Protein AF-A0A950BGI3-F1 (afdb_monomer_lite)

Structure (mmCIF, N/CA/C/O backbone):
data_AF-A0A950BGI3-F1
#
_entry.id   AF-A0A950BGI3-F1
#
loop_
_atom_site.group_PDB
_atom_site.id
_atom_site.type_symbol
_atom_site.label_atom_id
_atom_site.label_alt_id
_atom_site.label_comp_id
_atom_site.label_asym_id
_atom_site.label_entity_id
_atom_site.label_seq_id
_atom_site.pdbx_PDB_ins_code
_atom_site.Cartn_x
_atom_site.Cartn_y
_atom_site.Cartn_z
_atom_site.occupancy
_atom_site.B_iso_or_equiv
_atom_site.auth_seq_id
_atom_site.auth_comp_id
_atom_site.auth_asym_id
_atom_site.auth_atom_id
_atom_site.pdbx_PDB_model_num
ATOM 1 N N . MET A 1 1 ? -29.113 22.409 -0.342 1.00 86.50 1 MET A N 1
ATOM 2 C CA . MET A 1 1 ? -28.952 21.013 0.126 1.00 86.50 1 MET A CA 1
ATOM 3 C C . MET A 1 1 ? -28.405 20.178 -1.023 1.00 86.50 1 MET A C 1
ATOM 5 O O . MET A 1 1 ? -29.010 20.200 -2.093 1.00 86.50 1 MET A O 1
ATOM 9 N N . THR A 1 2 ? -27.253 19.521 -0.854 1.00 96.31 2 THR A N 1
ATOM 10 C CA . THR A 1 2 ? -26.629 18.740 -1.941 1.00 96.31 2 THR A CA 1
ATOM 11 C C . THR A 1 2 ? -27.446 17.484 -2.279 1.00 96.31 2 THR A C 1
ATOM 13 O O . THR A 1 2 ? -28.412 17.165 -1.574 1.00 96.31 2 THR A O 1
ATOM 16 N N . ASN A 1 3 ? -27.140 16.811 -3.393 1.00 97.06 3 ASN A N 1
ATOM 17 C CA . ASN A 1 3 ? -27.832 15.577 -3.782 1.00 97.06 3 ASN A CA 1
ATOM 18 C C . ASN A 1 3 ? -27.557 14.482 -2.741 1.00 97.06 3 ASN A C 1
ATOM 20 O O . ASN A 1 3 ? -28.495 13.868 -2.230 1.00 97.06 3 ASN A O 1
ATOM 24 N N . ALA A 1 4 ? -26.294 14.343 -2.329 1.00 97.50 4 ALA A N 1
ATOM 25 C CA . ALA A 1 4 ? -25.884 13.407 -1.287 1.00 97.50 4 ALA A CA 1
ATOM 26 C C . ALA A 1 4 ? -26.652 13.612 0.031 1.00 97.50 4 ALA A C 1
ATOM 28 O O . ALA A 1 4 ? -27.209 12.660 0.579 1.00 97.50 4 ALA A O 1
ATOM 29 N N . ASN A 1 5 ? -26.797 14.862 0.491 1.00 97.94 5 ASN A N 1
ATOM 30 C CA . ASN A 1 5 ? -27.547 15.164 1.715 1.00 97.94 5 ASN A CA 1
ATOM 31 C C . ASN A 1 5 ? -29.042 14.812 1.597 1.00 97.94 5 ASN A C 1
ATOM 33 O O . ASN A 1 5 ? -29.624 14.318 2.560 1.00 97.94 5 ASN A O 1
ATOM 37 N N . ARG A 1 6 ? -29.664 15.035 0.428 1.00 98.19 6 ARG A N 1
ATOM 38 C CA . ARG A 1 6 ? -31.065 14.642 0.182 1.00 98.19 6 ARG A CA 1
ATOM 39 C C . ARG A 1 6 ? -31.240 13.125 0.234 1.00 98.19 6 ARG A C 1
ATOM 41 O O . ARG A 1 6 ? -32.168 12.646 0.879 1.00 98.19 6 ARG A O 1
ATOM 48 N N . LYS A 1 7 ? -30.328 12.371 -0.387 1.00 98.12 7 LYS A N 1
ATOM 49 C CA . LYS A 1 7 ? -30.337 10.901 -0.333 1.00 98.12 7 LYS A CA 1
ATOM 50 C C . LYS A 1 7 ? -30.107 10.376 1.085 1.00 98.12 7 LYS A C 1
ATOM 52 O O . LYS A 1 7 ? -30.835 9.485 1.509 1.00 98.12 7 LYS A O 1
ATOM 57 N N . ARG A 1 8 ? -29.166 10.960 1.842 1.00 98.06 8 ARG A N 1
ATOM 58 C CA . ARG A 1 8 ? -28.940 10.616 3.259 1.00 98.06 8 ARG A CA 1
ATOM 59 C C . ARG A 1 8 ? -30.202 10.851 4.089 1.00 98.06 8 ARG A C 1
ATOM 61 O O . ARG A 1 8 ? -30.578 9.977 4.861 1.00 98.06 8 ARG A O 1
ATOM 68 N N . GLN A 1 9 ? -30.871 11.992 3.915 1.00 98.00 9 GLN A N 1
ATOM 69 C CA . GLN A 1 9 ? -32.118 12.278 4.629 1.00 98.00 9 GLN A CA 1
ATOM 70 C C . GLN A 1 9 ? -33.204 11.244 4.300 1.00 98.00 9 GLN A C 1
ATOM 72 O O . GLN A 1 9 ? -33.813 10.693 5.213 1.00 98.00 9 GLN A O 1
ATOM 77 N N . LEU A 1 10 ? -33.397 10.926 3.017 1.00 98.12 10 LEU A N 1
ATOM 78 C CA . LEU A 1 10 ? -34.356 9.904 2.595 1.00 98.12 10 LEU A CA 1
ATOM 79 C C . LEU A 1 10 ? -34.023 8.522 3.185 1.00 98.12 10 LEU A C 1
ATOM 81 O O . LEU A 1 10 ? -34.927 7.798 3.602 1.00 98.12 10 LEU A O 1
ATOM 85 N N . ALA A 1 11 ? -32.736 8.167 3.263 1.00 98.00 11 ALA A N 1
ATOM 86 C CA . ALA A 1 11 ? -32.278 6.931 3.894 1.00 98.00 11 ALA A CA 1
ATOM 87 C C . ALA A 1 11 ? -32.641 6.886 5.386 1.00 98.00 11 ALA A C 1
ATOM 89 O O . ALA A 1 11 ? -33.220 5.902 5.836 1.00 98.00 11 ALA A O 1
ATOM 90 N N . VAL A 1 12 ? -32.388 7.971 6.129 1.00 97.81 12 VAL A N 1
ATOM 91 C CA . VAL A 1 12 ? -32.737 8.096 7.557 1.00 97.81 12 VAL A CA 1
ATOM 92 C C . VAL A 1 12 ? -34.252 8.010 7.773 1.00 97.81 12 VAL A C 1
ATOM 94 O O . VAL A 1 12 ? -34.709 7.288 8.658 1.00 97.81 12 VAL A O 1
ATOM 97 N N . GLU A 1 13 ? -35.048 8.702 6.953 1.00 98.06 13 GLU A N 1
ATOM 98 C CA . GLU A 1 13 ? -36.514 8.650 7.033 1.00 98.06 13 GLU A CA 1
ATOM 99 C C . GLU A 1 13 ? -37.054 7.242 6.754 1.00 98.06 13 GLU A C 1
ATOM 101 O O . GLU A 1 13 ? -37.975 6.783 7.433 1.00 98.06 13 GLU A O 1
ATOM 106 N N . THR A 1 14 ? -36.462 6.537 5.789 1.00 97.56 14 THR A N 1
ATOM 107 C CA . THR A 1 14 ? -36.818 5.148 5.466 1.00 97.56 14 THR A CA 1
ATOM 108 C C . THR A 1 14 ? -36.389 4.203 6.586 1.00 97.56 14 THR A C 1
ATOM 110 O O . THR A 1 14 ? -37.173 3.354 6.995 1.00 97.56 14 THR A O 1
ATOM 113 N N . ALA A 1 15 ? -35.198 4.393 7.162 1.00 96.50 15 ALA A N 1
ATOM 114 C CA . ALA A 1 15 ? -34.713 3.602 8.292 1.00 96.50 15 ALA A CA 1
ATOM 115 C C . ALA A 1 15 ? -35.637 3.720 9.512 1.00 96.50 15 ALA A C 1
ATOM 117 O O . ALA A 1 15 ? -35.898 2.726 10.188 1.00 96.50 15 ALA A O 1
ATOM 118 N N . ALA A 1 16 ? -36.167 4.919 9.769 1.00 96.25 16 ALA A N 1
ATOM 119 C CA . ALA A 1 16 ? -37.107 5.164 10.858 1.00 96.25 16 ALA A CA 1
ATOM 120 C C . ALA A 1 16 ? -38.485 4.515 10.624 1.00 96.25 16 ALA A C 1
ATOM 122 O O . ALA A 1 16 ? -39.120 4.082 11.583 1.00 96.25 16 ALA A O 1
ATOM 123 N N . LYS A 1 17 ? -38.955 4.454 9.370 1.00 97.69 17 LYS A N 1
ATOM 124 C CA . LYS A 1 17 ? -40.280 3.911 9.012 1.00 97.69 17 LYS A CA 1
ATOM 125 C C . LYS A 1 17 ? -40.279 2.396 8.814 1.00 97.69 17 LYS A C 1
ATOM 127 O O . LYS A 1 17 ? -41.194 1.718 9.269 1.00 97.69 17 LYS A O 1
ATOM 132 N N . GLU A 1 18 ? -39.271 1.883 8.120 1.00 96.94 18 GLU A N 1
ATOM 133 C CA . GLU A 1 18 ? -39.226 0.515 7.585 1.00 96.94 18 GLU A CA 1
ATOM 134 C C . GLU A 1 18 ? -38.080 -0.321 8.184 1.00 96.94 18 GLU A C 1
ATOM 136 O O . GLU A 1 18 ? -37.980 -1.524 7.938 1.00 96.94 18 GLU A O 1
ATOM 141 N N . GLY A 1 19 ? -37.227 0.293 9.007 1.00 95.31 19 GLY A N 1
ATOM 142 C CA . GLY A 1 19 ? -36.074 -0.345 9.636 1.00 95.31 19 GLY A CA 1
ATOM 143 C C . GLY A 1 19 ? -34.786 -0.222 8.819 1.00 95.31 19 GLY A C 1
ATOM 144 O O . GLY A 1 19 ? -34.783 0.046 7.615 1.00 95.31 19 GLY A O 1
ATOM 145 N N . LEU A 1 20 ? -33.649 -0.448 9.486 1.00 96.06 20 LEU A N 1
ATOM 146 C CA . LEU A 1 20 ? -32.330 -0.174 8.906 1.00 96.06 20 LEU A CA 1
ATOM 147 C C . LEU A 1 20 ? -32.040 -1.007 7.649 1.00 96.06 20 LEU A C 1
ATOM 149 O O . LEU A 1 20 ? -31.476 -0.487 6.692 1.00 96.06 20 LEU A O 1
ATOM 153 N N . ARG A 1 21 ? -32.486 -2.271 7.602 1.00 95.94 21 ARG A N 1
ATOM 154 C CA . ARG A 1 21 ? -32.284 -3.151 6.434 1.00 95.94 21 ARG A CA 1
ATOM 155 C C . ARG A 1 21 ? -32.926 -2.599 5.163 1.00 95.94 21 ARG A C 1
ATOM 157 O O . ARG A 1 21 ? -32.276 -2.576 4.125 1.00 95.94 21 ARG A O 1
ATOM 164 N N . ALA A 1 22 ? -34.167 -2.118 5.253 1.00 96.81 22 ALA A N 1
ATOM 165 C CA . ALA A 1 22 ? -34.895 -1.564 4.110 1.00 96.81 22 ALA A CA 1
ATOM 166 C C . ALA A 1 22 ? -34.220 -0.297 3.552 1.00 96.81 22 ALA A C 1
ATOM 168 O O . ALA A 1 22 ? -34.261 -0.035 2.353 1.00 96.81 22 ALA A O 1
ATOM 169 N N . SER A 1 23 ? -33.530 0.458 4.412 1.00 97.69 23 SER A N 1
ATOM 170 C CA . SER A 1 23 ? -32.835 1.692 4.033 1.00 97.69 23 SER A CA 1
ATOM 171 C C . SER A 1 23 ? -31.442 1.506 3.414 1.00 97.69 23 SER A C 1
ATOM 173 O O . SER A 1 23 ? -30.892 2.472 2.883 1.00 97.69 23 SER A O 1
ATOM 175 N N . VAL A 1 24 ? -30.858 0.299 3.446 1.00 98.06 24 VAL A N 1
ATOM 176 C CA . VAL A 1 24 ? -29.474 0.048 2.985 1.00 98.06 24 VAL A CA 1
ATOM 177 C C . VAL A 1 24 ? -29.204 0.555 1.561 1.00 98.06 24 VAL A C 1
ATOM 179 O O . VAL A 1 24 ? -28.210 1.264 1.377 1.00 98.06 24 VAL A O 1
ATOM 182 N N . PRO A 1 25 ? -30.064 0.294 0.552 1.00 98.44 25 PRO A N 1
ATOM 183 C CA . PRO A 1 25 ? -29.829 0.796 -0.802 1.00 98.44 25 PRO A CA 1
ATOM 184 C C . PRO A 1 25 ? -29.746 2.328 -0.872 1.00 98.44 25 PRO A C 1
ATOM 186 O O . PRO A 1 25 ? -28.975 2.867 -1.663 1.00 98.44 25 PRO A O 1
ATOM 189 N N . LEU A 1 26 ? -30.501 3.037 -0.025 1.00 98.25 26 LEU A N 1
ATOM 190 C CA . LEU A 1 26 ? -30.503 4.500 0.026 1.00 98.25 26 LEU A CA 1
ATOM 191 C C . LEU A 1 26 ? -29.246 5.051 0.705 1.00 98.25 26 LEU A C 1
ATOM 193 O O . LEU A 1 26 ? -28.702 6.051 0.238 1.00 98.25 26 LEU A O 1
ATOM 197 N N . TYR A 1 27 ? -28.753 4.392 1.759 1.00 98.50 27 TYR A N 1
ATOM 198 C CA . TYR A 1 27 ? -27.473 4.743 2.382 1.00 98.50 27 TYR A CA 1
ATOM 199 C C . TYR A 1 27 ? -26.299 4.550 1.416 1.00 98.50 27 TYR A C 1
ATOM 201 O O . TYR A 1 27 ? -25.474 5.452 1.282 1.00 98.50 27 TYR A O 1
ATOM 209 N N . ILE A 1 28 ? -26.262 3.434 0.679 1.00 98.56 28 ILE A N 1
ATOM 210 C CA . ILE A 1 28 ? -25.254 3.196 -0.368 1.00 98.56 28 ILE A CA 1
ATOM 211 C C . ILE A 1 28 ? -25.343 4.277 -1.454 1.00 98.56 28 ILE A C 1
ATOM 213 O O . ILE A 1 28 ? -24.339 4.911 -1.775 1.00 98.56 28 ILE A O 1
ATOM 217 N N . ALA A 1 29 ? -26.547 4.568 -1.957 1.00 98.38 29 ALA A N 1
ATOM 218 C CA . ALA A 1 29 ? -26.744 5.603 -2.972 1.00 98.38 29 ALA A CA 1
ATOM 219 C C . ALA A 1 29 ? -26.363 7.014 -2.481 1.00 98.38 29 ALA A C 1
ATOM 221 O O . ALA A 1 29 ? -26.001 7.872 -3.294 1.00 98.38 29 ALA A O 1
ATOM 222 N N . ALA A 1 30 ? -26.480 7.280 -1.175 1.00 98.44 30 ALA A N 1
ATOM 223 C CA . ALA A 1 30 ? -26.018 8.514 -0.550 1.00 98.44 30 ALA A CA 1
ATOM 224 C C . ALA A 1 30 ? -24.485 8.562 -0.458 1.00 98.44 30 ALA A C 1
ATOM 226 O O . ALA A 1 30 ? -23.904 9.585 -0.814 1.00 98.44 30 ALA A O 1
ATOM 227 N N . ALA A 1 31 ? -23.833 7.467 -0.055 1.00 98.38 31 ALA A N 1
ATOM 228 C CA . ALA A 1 31 ? -22.374 7.361 -0.007 1.00 98.38 31 ALA A CA 1
ATOM 229 C C . ALA A 1 31 ? -21.732 7.536 -1.395 1.00 98.38 31 ALA A C 1
ATOM 231 O O . ALA A 1 31 ? -20.776 8.293 -1.548 1.00 98.38 31 ALA A O 1
ATOM 232 N N . GLU A 1 32 ? -22.315 6.932 -2.432 1.00 98.25 32 GLU A N 1
ATOM 233 C CA . GLU A 1 32 ? -21.888 7.129 -3.824 1.00 98.25 32 GLU A CA 1
ATOM 234 C C . GLU A 1 32 ? -22.080 8.573 -4.292 1.00 98.25 32 GLU A C 1
ATOM 236 O O . GLU A 1 32 ? -21.225 9.123 -4.981 1.00 98.25 32 GLU A O 1
ATOM 241 N N . ALA A 1 33 ? -23.181 9.218 -3.895 1.00 98.19 33 ALA A N 1
ATOM 242 C CA . ALA A 1 33 ? -23.395 10.627 -4.205 1.00 98.19 33 ALA A CA 1
ATOM 243 C C . ALA A 1 33 ? -22.378 11.532 -3.492 1.00 98.19 33 ALA A C 1
ATOM 245 O O . ALA A 1 33 ? -21.948 12.517 -4.082 1.00 98.19 33 ALA A O 1
ATOM 246 N N . PHE A 1 34 ? -21.955 11.201 -2.266 1.00 98.44 34 PHE A N 1
ATOM 247 C CA . PHE A 1 34 ? -20.845 11.902 -1.617 1.00 98.44 34 PHE A CA 1
ATOM 248 C C . PHE A 1 34 ? -19.543 11.735 -2.406 1.00 98.44 34 PHE A C 1
ATOM 250 O O . PHE A 1 34 ? -18.849 12.722 -2.622 1.00 98.44 34 PHE A O 1
ATOM 257 N N . ALA A 1 35 ? -19.238 10.531 -2.895 1.00 97.56 35 ALA A N 1
ATOM 258 C CA . ALA A 1 35 ? -18.062 10.288 -3.733 1.00 97.56 35 ALA A CA 1
ATOM 259 C C . ALA A 1 35 ? -18.093 11.100 -5.043 1.00 97.56 35 ALA A C 1
ATOM 261 O O . ALA A 1 35 ? -17.100 11.716 -5.413 1.00 97.56 35 ALA A O 1
ATOM 262 N N . GLN A 1 36 ? -19.252 11.160 -5.711 1.00 97.62 36 GLN A N 1
ATOM 263 C CA . GLN A 1 36 ? -19.462 11.959 -6.929 1.00 97.62 36 GLN A CA 1
ATOM 264 C C . GLN A 1 36 ? -19.357 13.473 -6.685 1.00 97.62 36 GLN A C 1
ATOM 266 O O . GLN A 1 36 ? -19.017 14.220 -7.597 1.00 97.62 36 GLN A O 1
ATOM 271 N N . GLU A 1 37 ? -19.658 13.926 -5.467 1.00 97.81 37 GLU A N 1
ATOM 272 C CA . GLU A 1 37 ? -19.498 15.313 -5.014 1.00 97.81 37 GLU A CA 1
ATOM 273 C C . GLU A 1 37 ? -18.082 15.597 -4.459 1.00 97.81 37 GLU A C 1
ATOM 275 O O . GLU A 1 37 ? -17.909 16.586 -3.749 1.00 97.81 37 GLU A O 1
ATOM 280 N N . ASP A 1 38 ? -17.090 14.740 -4.745 1.00 97.44 38 ASP A N 1
ATOM 281 C CA . ASP A 1 38 ? -15.697 14.841 -4.266 1.00 97.44 38 ASP A CA 1
ATOM 282 C C . ASP A 1 38 ? -15.572 14.866 -2.728 1.00 97.44 38 ASP A C 1
ATOM 284 O O . ASP A 1 38 ? -14.722 15.520 -2.126 1.00 97.44 38 ASP A O 1
ATOM 288 N N . ARG A 1 39 ? -16.479 14.154 -2.049 1.00 97.81 39 ARG A N 1
ATOM 289 C CA . ARG A 1 39 ? -16.542 14.025 -0.582 1.00 97.81 39 ARG A CA 1
ATOM 290 C C . ARG A 1 39 ? -16.534 12.555 -0.129 1.00 97.81 39 ARG A C 1
ATOM 292 O O . ARG A 1 39 ? -17.333 12.195 0.740 1.00 97.81 39 ARG A O 1
ATOM 299 N N . PRO A 1 40 ? -15.653 11.680 -0.658 1.00 97.75 40 PRO A N 1
ATOM 300 C CA . PRO A 1 40 ? -15.695 10.242 -0.374 1.00 97.75 40 PRO A CA 1
ATOM 301 C C . PRO A 1 40 ? -15.548 9.911 1.120 1.00 97.75 40 PRO A C 1
ATOM 303 O O . PRO A 1 40 ? -16.205 8.990 1.594 1.00 97.75 40 PRO A O 1
ATOM 306 N N . ALA A 1 41 ? -14.802 10.713 1.891 1.00 96.88 41 ALA A N 1
ATOM 307 C CA . ALA A 1 41 ? -14.649 10.529 3.339 1.00 96.88 41 ALA A CA 1
ATOM 308 C C . ALA A 1 41 ? -15.988 10.546 4.101 1.00 96.88 41 ALA A C 1
ATOM 310 O O . ALA A 1 41 ? -16.184 9.762 5.020 1.00 96.88 41 ALA A O 1
ATOM 311 N N . GLN A 1 42 ? -16.943 11.382 3.683 1.00 97.94 42 GLN A N 1
ATOM 312 C CA . GLN A 1 42 ? -18.259 11.459 4.329 1.00 97.94 42 GLN A CA 1
ATOM 313 C C . GLN A 1 42 ? -19.175 10.307 3.917 1.00 97.94 42 GLN A C 1
ATOM 315 O O . GLN A 1 42 ? -20.019 9.873 4.698 1.00 97.94 42 GLN A O 1
ATOM 320 N N . GLY A 1 43 ? -19.015 9.801 2.692 1.00 98.06 43 GLY A N 1
ATOM 321 C CA . GLY A 1 43 ? -19.659 8.556 2.289 1.00 98.06 43 GLY A CA 1
ATOM 322 C C . GLY A 1 43 ? -19.111 7.366 3.079 1.00 98.06 43 GLY A C 1
ATOM 323 O O . GLY A 1 43 ? -19.885 6.506 3.489 1.00 98.06 43 GLY A O 1
ATOM 324 N N . LEU A 1 44 ? -17.802 7.350 3.343 1.00 98.00 44 LEU A N 1
ATOM 325 C CA . LEU A 1 44 ? -17.143 6.297 4.110 1.00 98.00 44 LEU A CA 1
ATOM 326 C C . LEU A 1 44 ? -17.589 6.325 5.576 1.00 98.00 44 LEU A C 1
ATOM 328 O O . LEU A 1 44 ? -18.004 5.296 6.099 1.00 98.00 44 LEU A O 1
ATOM 332 N N . GLU A 1 45 ? -17.600 7.505 6.202 1.00 97.81 45 GLU A N 1
ATOM 333 C CA . GLU A 1 45 ? -18.131 7.723 7.554 1.00 97.81 45 GLU A CA 1
ATOM 334 C C . GLU A 1 45 ? -19.586 7.243 7.666 1.00 97.81 45 GLU A C 1
ATOM 336 O O . GLU A 1 45 ? -19.912 6.465 8.558 1.00 97.81 45 GLU A O 1
ATOM 341 N N . LEU A 1 46 ? -20.444 7.604 6.702 1.00 98.25 46 LEU A N 1
ATOM 342 C CA . LEU A 1 46 ? -21.846 7.176 6.665 1.00 98.25 46 LEU A CA 1
ATOM 343 C C . LEU A 1 46 ? -22.006 5.647 6.626 1.00 98.25 46 LEU A C 1
ATOM 345 O O . LEU A 1 46 ? -22.875 5.092 7.301 1.00 98.25 46 LEU A O 1
ATOM 349 N N . LEU A 1 47 ? -21.197 4.954 5.820 1.00 98.50 47 LEU A N 1
ATOM 350 C CA . LEU A 1 47 ? -21.216 3.490 5.758 1.00 98.50 47 LEU A CA 1
ATOM 351 C C . LEU A 1 47 ? -20.611 2.870 7.028 1.00 98.50 47 LEU A C 1
ATOM 353 O O . LEU A 1 47 ? -21.106 1.846 7.498 1.00 98.50 47 LEU A O 1
ATOM 357 N N . GLY A 1 48 ? -19.602 3.512 7.620 1.00 97.69 48 GLY A N 1
ATOM 358 C CA . GLY A 1 48 ? -19.027 3.139 8.912 1.00 97.69 48 GLY A CA 1
ATOM 359 C C . GLY A 1 48 ? -20.055 3.207 10.042 1.00 97.69 48 GLY A C 1
ATOM 360 O O . GLY A 1 48 ? -20.214 2.230 10.772 1.00 97.69 48 GLY A O 1
ATOM 361 N N . GLU A 1 49 ? -20.826 4.297 10.143 1.00 97.25 49 GLU A N 1
ATOM 362 C CA . GLU A 1 49 ? -21.943 4.439 11.095 1.00 97.25 49 GLU A CA 1
ATOM 363 C C . GLU A 1 49 ? -22.932 3.267 10.962 1.00 97.25 49 GLU A C 1
ATOM 365 O O . GLU A 1 49 ? -23.366 2.676 11.955 1.00 97.25 49 GLU A O 1
ATOM 370 N N . LEU A 1 50 ? -23.255 2.887 9.722 1.00 97.25 50 LEU A N 1
ATOM 371 C CA . LEU A 1 50 ? -24.178 1.798 9.418 1.00 97.25 50 LEU A CA 1
ATOM 372 C C . LEU A 1 50 ? -23.624 0.426 9.854 1.00 97.25 50 LEU A C 1
ATOM 374 O O . LEU A 1 50 ? -24.353 -0.400 10.414 1.00 97.25 50 LEU A O 1
ATOM 378 N N . LEU A 1 51 ? -22.327 0.188 9.646 1.00 97.44 51 LEU A N 1
ATOM 379 C CA . LEU A 1 51 ? -21.625 -1.033 10.060 1.00 97.44 51 LEU A CA 1
ATOM 380 C C . LEU A 1 51 ? -21.443 -1.143 11.580 1.00 97.44 51 LEU A C 1
ATOM 382 O O . LEU A 1 51 ? -21.402 -2.260 12.101 1.00 97.44 51 LEU A O 1
ATOM 386 N N . HIS A 1 52 ? -21.401 -0.026 12.302 1.00 96.06 52 HIS A N 1
ATOM 387 C CA . HIS A 1 52 ? -21.299 -0.011 13.766 1.00 96.06 52 HIS A CA 1
ATOM 388 C C . HIS A 1 52 ? -22.653 0.099 14.471 1.00 96.06 52 HIS A C 1
ATOM 390 O O . HIS A 1 52 ? -22.710 0.066 15.701 1.00 96.06 52 HIS A O 1
ATOM 396 N N . ALA A 1 53 ? -23.758 0.191 13.724 1.00 95.69 53 ALA A N 1
ATOM 397 C CA . ALA A 1 53 ? -25.094 0.231 14.300 1.00 95.69 53 ALA A CA 1
ATOM 398 C C . ALA A 1 53 ? -25.351 -1.007 15.178 1.00 95.69 53 ALA A C 1
ATOM 400 O O . ALA A 1 53 ? -25.191 -2.152 14.746 1.00 95.69 53 ALA A O 1
ATOM 401 N N . LYS A 1 54 ? -25.786 -0.778 16.421 1.00 93.06 54 LYS A N 1
ATOM 402 C CA . LYS A 1 54 ? -26.117 -1.835 17.385 1.00 93.06 54 LYS A CA 1
ATOM 403 C C . LYS A 1 54 ? -27.599 -1.795 17.717 1.00 93.06 54 LYS A C 1
ATOM 405 O O . LYS A 1 54 ? -28.099 -0.785 18.208 1.00 93.06 54 LYS A O 1
ATOM 410 N N . GLU A 1 55 ? -28.296 -2.911 17.518 1.00 89.62 55 GLU A N 1
ATOM 411 C CA . GLU A 1 55 ? -29.673 -3.067 17.983 1.00 89.62 55 GLU A CA 1
ATOM 412 C C . GLU A 1 55 ? -29.693 -3.947 19.237 1.00 89.62 55 GLU A C 1
ATOM 414 O O . GLU A 1 55 ? -29.270 -5.107 19.231 1.00 89.62 55 GLU A O 1
ATOM 419 N N . LYS A 1 56 ? -30.184 -3.387 20.349 1.00 86.94 56 LYS A N 1
ATOM 420 C CA . LYS A 1 56 ? -30.350 -4.129 21.604 1.00 86.94 56 LYS A CA 1
ATOM 421 C C . LYS A 1 56 ? -31.615 -4.974 21.522 1.00 86.94 56 LYS A C 1
ATOM 423 O O . LYS A 1 56 ? -32.692 -4.529 21.919 1.00 86.94 56 LYS A O 1
ATOM 428 N N . ARG A 1 57 ? -31.493 -6.218 21.055 1.00 82.62 57 ARG A N 1
ATOM 429 C CA . ARG A 1 57 ? -32.621 -7.158 21.030 1.00 82.62 57 ARG A CA 1
ATOM 430 C C . ARG A 1 57 ? -32.699 -7.927 22.350 1.00 82.62 57 ARG A C 1
ATOM 432 O O . ARG A 1 57 ? -31.736 -8.562 22.782 1.00 82.62 57 ARG A O 1
ATOM 439 N N . ARG A 1 58 ? -33.857 -7.869 23.016 1.00 85.38 58 ARG A N 1
ATOM 440 C CA . ARG A 1 58 ? -34.132 -8.649 24.235 1.00 85.38 58 ARG A CA 1
ATOM 441 C C . ARG A 1 58 ? -34.427 -10.099 23.835 1.00 85.38 58 ARG A C 1
ATOM 443 O O . ARG A 1 58 ? -35.514 -10.385 23.345 1.00 85.38 58 ARG A O 1
ATOM 450 N N . GLY A 1 59 ? -33.449 -10.988 23.996 1.00 83.19 59 GLY A N 1
ATOM 451 C CA . GLY A 1 59 ? -33.602 -12.432 23.814 1.00 83.19 59 GLY A CA 1
ATOM 452 C C . GLY A 1 59 ? -34.023 -13.143 25.105 1.00 83.19 59 GLY A C 1
ATOM 453 O O . GLY A 1 59 ? -33.977 -12.558 26.189 1.00 83.19 59 GLY A O 1
ATOM 454 N N . LEU A 1 60 ? -34.408 -14.423 24.990 1.00 80.12 60 LEU A N 1
ATOM 455 C CA . LEU A 1 60 ? -34.809 -15.275 26.124 1.00 80.12 60 LEU A CA 1
ATOM 456 C C . LEU A 1 60 ? -33.686 -15.452 27.169 1.00 80.12 60 LEU A C 1
ATOM 458 O O . LEU A 1 60 ? -33.970 -15.655 28.343 1.00 80.12 60 LEU A O 1
ATOM 462 N N . PHE A 1 61 ? -32.423 -15.318 26.745 1.00 85.88 61 PHE A N 1
ATOM 463 C CA . PHE A 1 61 ? -31.217 -15.460 27.574 1.00 85.88 61 PHE A CA 1
ATOM 464 C C . PHE A 1 61 ? -30.481 -14.131 27.824 1.00 85.88 61 PHE A C 1
ATOM 466 O O . PHE A 1 61 ? -29.293 -14.121 28.124 1.00 85.88 61 PHE A O 1
ATOM 473 N N . GLY A 1 62 ? -31.170 -12.994 27.688 1.00 86.94 62 GLY A N 1
ATOM 474 C CA . GLY A 1 62 ? -30.595 -11.670 27.934 1.00 86.94 62 GLY A CA 1
ATOM 475 C C . GLY A 1 62 ? -30.528 -10.786 26.692 1.00 86.94 62 GLY A C 1
ATOM 476 O O . GLY A 1 62 ? -31.129 -11.064 25.653 1.00 86.94 62 GLY A O 1
ATOM 477 N N . ARG A 1 63 ? -29.846 -9.647 26.826 1.00 81.81 63 ARG A N 1
ATOM 478 C CA . ARG A 1 63 ? -29.668 -8.683 25.734 1.00 81.81 63 ARG A CA 1
ATOM 479 C C . ARG A 1 63 ? -28.459 -9.108 24.910 1.00 81.81 63 ARG A C 1
ATOM 481 O O . ARG A 1 63 ? -27.352 -9.099 25.431 1.00 81.81 63 ARG A O 1
ATOM 488 N N . VAL A 1 64 ? -28.679 -9.459 23.646 1.00 82.38 64 VAL A N 1
ATOM 489 C CA . VAL A 1 64 ? -27.590 -9.705 22.695 1.00 82.38 64 VAL A CA 1
ATOM 490 C C . VAL A 1 64 ? -27.516 -8.494 21.776 1.00 82.38 64 VAL A C 1
ATOM 492 O O . VAL A 1 64 ? -28.504 -8.155 21.122 1.00 82.38 64 VAL A O 1
ATOM 495 N N . GLU A 1 65 ? -26.368 -7.821 21.758 1.00 84.56 65 GLU A N 1
ATOM 496 C CA . GLU A 1 65 ? -26.083 -6.781 20.772 1.00 84.56 65 GLU A CA 1
ATOM 497 C C . GLU A 1 65 ? -25.719 -7.475 19.459 1.00 84.56 65 GLU A C 1
ATOM 499 O O . GLU A 1 65 ? -24.738 -8.212 19.387 1.00 84.56 65 GLU A O 1
ATOM 504 N N . LYS A 1 66 ? -26.546 -7.296 18.428 1.00 86.50 66 LYS A N 1
ATOM 505 C CA . LYS A 1 66 ? -26.230 -7.729 17.063 1.00 86.50 66 LYS A CA 1
ATOM 506 C C . LYS A 1 66 ? -26.382 -6.539 16.131 1.00 86.50 66 LYS A C 1
ATOM 508 O O . LYS A 1 66 ? -27.231 -5.674 16.362 1.00 86.50 66 LYS A O 1
ATOM 513 N N . ASN A 1 67 ? -25.575 -6.508 15.075 1.00 89.62 67 ASN A N 1
ATOM 514 C CA . ASN A 1 67 ? -25.769 -5.526 14.024 1.00 89.62 67 ASN A CA 1
ATOM 515 C C . ASN A 1 67 ? -27.118 -5.812 13.313 1.00 89.62 67 ASN A C 1
ATOM 517 O O . ASN A 1 67 ? -27.367 -6.952 12.895 1.00 89.62 67 ASN A O 1
ATOM 521 N N . PRO A 1 68 ? -28.011 -4.814 13.183 1.00 94.50 68 PRO A N 1
ATOM 522 C CA . PRO A 1 68 ? -29.346 -5.002 12.621 1.00 94.50 68 PRO A CA 1
ATOM 523 C C . PRO A 1 68 ? -29.356 -5.288 11.115 1.00 94.50 68 PRO A C 1
ATOM 525 O O . PRO A 1 68 ? -30.379 -5.751 10.618 1.00 94.50 68 PRO A O 1
ATOM 528 N N . LEU A 1 69 ? -28.262 -5.082 10.375 1.00 95.75 69 LEU A N 1
ATOM 529 C CA . LEU A 1 69 ? -28.192 -5.251 8.916 1.00 95.75 69 LEU A CA 1
ATOM 530 C C . LEU A 1 69 ? -28.438 -6.693 8.451 1.00 95.75 69 LEU A C 1
ATOM 532 O O . LEU A 1 69 ? -28.985 -6.906 7.370 1.00 95.75 69 LEU A O 1
ATOM 536 N N . GLY A 1 70 ? -28.104 -7.694 9.273 1.00 94.12 70 GLY A N 1
ATOM 537 C CA . GLY A 1 70 ? -28.229 -9.102 8.886 1.00 94.12 70 GLY A CA 1
ATOM 538 C C . GLY A 1 70 ? -27.490 -9.394 7.567 1.00 94.12 70 GLY A C 1
ATOM 539 O O . GLY A 1 70 ? -26.312 -9.059 7.476 1.00 94.12 70 GLY A O 1
ATOM 540 N N . PRO A 1 71 ? -28.146 -9.981 6.546 1.00 95.75 71 PRO A N 1
ATOM 541 C CA . PRO A 1 71 ? -27.485 -10.346 5.288 1.00 95.75 71 PRO A CA 1
ATOM 542 C C . PRO A 1 71 ? -26.984 -9.140 4.476 1.00 95.75 71 PRO A C 1
ATOM 544 O O . PRO A 1 71 ? -26.029 -9.274 3.718 1.00 95.75 71 PRO A O 1
ATOM 547 N N . GLU A 1 72 ? -27.556 -7.945 4.668 1.00 97.44 72 GLU A N 1
ATOM 548 C CA . GLU A 1 72 ? -27.102 -6.735 3.965 1.00 97.44 72 GLU A CA 1
ATOM 549 C C . GLU A 1 72 ? -25.732 -6.237 4.459 1.00 97.44 72 GLU A C 1
ATOM 551 O O . GLU A 1 72 ? -25.126 -5.375 3.824 1.00 97.44 72 GLU A O 1
ATOM 556 N N . ARG A 1 73 ? -25.213 -6.770 5.576 1.00 97.62 73 ARG A N 1
ATOM 557 C CA . ARG A 1 73 ? -23.930 -6.339 6.147 1.00 97.62 73 ARG A CA 1
ATOM 558 C C . ARG A 1 73 ? -22.772 -6.525 5.169 1.00 97.62 73 ARG A C 1
ATOM 560 O O . ARG A 1 73 ? -21.990 -5.596 5.011 1.00 97.62 73 ARG A O 1
ATOM 567 N N . LEU A 1 74 ? -22.717 -7.655 4.460 1.00 98.00 74 LEU A N 1
ATOM 568 C CA . LEU A 1 74 ? -21.690 -7.910 3.443 1.00 98.00 74 LEU A CA 1
ATOM 569 C C . LEU A 1 74 ? -21.752 -6.882 2.303 1.00 98.00 74 LEU A C 1
ATOM 571 O O . LEU A 1 74 ? -20.724 -6.390 1.837 1.00 98.00 74 LEU A O 1
ATOM 575 N N . ARG A 1 75 ? -22.961 -6.511 1.872 1.00 98.25 75 ARG A N 1
ATOM 576 C CA . ARG A 1 75 ? -23.153 -5.513 0.814 1.00 98.25 75 ARG A CA 1
ATOM 577 C C . ARG A 1 75 ? -22.647 -4.135 1.244 1.00 98.25 75 ARG A C 1
ATOM 579 O O . ARG A 1 75 ? -21.968 -3.465 0.470 1.00 98.25 75 ARG A O 1
ATOM 586 N N . VAL A 1 76 ? -22.944 -3.728 2.481 1.00 98.44 76 VAL A N 1
ATOM 587 C CA . VAL A 1 76 ? -22.433 -2.475 3.061 1.00 98.44 76 VAL A CA 1
ATOM 588 C C . VAL A 1 76 ? -20.912 -2.534 3.228 1.00 98.44 76 VAL A C 1
ATOM 590 O O . VAL A 1 76 ? -20.237 -1.577 2.866 1.00 98.44 76 VAL A O 1
ATOM 593 N N . ALA A 1 77 ? -20.373 -3.656 3.710 1.00 98.50 77 ALA A N 1
ATOM 594 C CA . ALA A 1 77 ? -18.939 -3.879 3.894 1.00 98.50 77 ALA A CA 1
ATOM 595 C C . ALA A 1 77 ? -18.160 -3.788 2.575 1.00 98.50 77 ALA A C 1
ATOM 597 O O . ALA A 1 77 ? -17.147 -3.101 2.495 1.00 98.50 77 ALA A O 1
ATOM 598 N N . THR A 1 78 ? -18.679 -4.414 1.517 1.00 98.50 78 THR A N 1
ATOM 599 C CA . THR A 1 78 ? -18.091 -4.352 0.171 1.00 98.50 78 THR A CA 1
ATOM 600 C C . THR A 1 78 ? -18.078 -2.913 -0.340 1.00 98.50 78 THR A C 1
ATOM 602 O O . THR A 1 78 ? -17.055 -2.435 -0.823 1.00 98.50 78 THR A O 1
ATOM 605 N N . LYS A 1 79 ? -19.179 -2.171 -0.151 1.00 98.50 79 LYS A N 1
ATOM 606 C CA . LYS A 1 79 ? -19.240 -0.763 -0.559 1.00 98.50 79 LYS A CA 1
ATOM 607 C C . LYS A 1 79 ? -18.316 0.139 0.263 1.00 98.50 79 LYS A C 1
ATOM 609 O O . LYS A 1 79 ? -17.733 1.073 -0.282 1.00 98.50 79 LYS A O 1
ATOM 614 N N . TYR A 1 80 ? -18.181 -0.139 1.557 1.00 98.62 80 TYR A N 1
ATOM 615 C CA . TYR A 1 80 ? -17.226 0.536 2.430 1.00 98.62 80 TYR A CA 1
ATOM 616 C C . TYR A 1 80 ? -15.795 0.333 1.915 1.00 98.62 80 TYR A C 1
ATOM 618 O O . TYR A 1 80 ? -15.070 1.307 1.735 1.00 98.62 80 TYR A O 1
ATOM 626 N N . ALA A 1 81 ? -15.425 -0.911 1.594 1.00 98.25 81 ALA A N 1
ATOM 627 C CA . ALA A 1 81 ? -14.122 -1.266 1.037 1.00 98.25 81 ALA A CA 1
ATOM 628 C C . ALA A 1 81 ? -13.832 -0.558 -0.299 1.00 98.25 81 ALA A C 1
ATOM 630 O O . ALA A 1 81 ? -12.776 0.054 -0.445 1.00 98.25 81 ALA A O 1
ATOM 631 N N . GLU A 1 82 ? -14.785 -0.552 -1.239 1.00 97.44 82 GLU A N 1
ATOM 632 C CA . GLU A 1 82 ? -14.658 0.180 -2.512 1.00 97.44 82 GLU A CA 1
ATOM 633 C C . GLU A 1 82 ? -14.359 1.669 -2.296 1.00 97.44 82 GLU A C 1
ATOM 635 O O . GLU A 1 82 ? -13.509 2.250 -2.973 1.00 97.44 82 GLU A O 1
ATOM 640 N N . LEU A 1 83 ? -15.062 2.296 -1.348 1.00 97.62 83 LEU A N 1
ATOM 641 C CA . LEU A 1 83 ? -14.946 3.727 -1.104 1.00 97.62 83 LEU A CA 1
ATOM 642 C C . LEU A 1 83 ? -13.688 4.091 -0.305 1.00 97.62 83 LEU A C 1
ATOM 644 O O . LEU A 1 83 ? -13.144 5.180 -0.493 1.00 97.62 83 LEU A O 1
ATOM 648 N N . ALA A 1 84 ? -13.194 3.181 0.540 1.00 97.56 84 ALA A N 1
ATOM 649 C CA . ALA A 1 84 ? -11.994 3.390 1.344 1.00 97.56 84 ALA A CA 1
ATOM 650 C C . ALA A 1 84 ? -10.760 3.691 0.475 1.00 97.56 84 ALA A C 1
ATOM 652 O O . ALA A 1 84 ? -9.961 4.558 0.831 1.00 97.56 84 ALA A O 1
ATOM 653 N N . HIS A 1 85 ? -10.652 3.075 -0.710 1.00 92.88 85 HIS A N 1
ATOM 654 C CA . HIS A 1 85 ? -9.566 3.337 -1.666 1.00 92.88 85 HIS A CA 1
ATOM 655 C C . HIS A 1 85 ? -9.515 4.788 -2.175 1.00 92.88 85 HIS A C 1
ATOM 657 O O . HIS A 1 85 ? -8.469 5.237 -2.640 1.00 92.88 85 HIS A O 1
ATOM 663 N N . MET A 1 86 ? -10.625 5.528 -2.099 1.00 95.25 86 MET A N 1
ATOM 664 C CA . MET A 1 86 ? -10.710 6.928 -2.531 1.00 95.25 86 MET A CA 1
ATOM 665 C C . MET A 1 86 ? -10.335 7.920 -1.421 1.00 95.25 86 MET A C 1
ATOM 667 O O . MET A 1 86 ? -10.423 9.132 -1.620 1.00 95.25 86 MET A O 1
ATOM 671 N N . THR A 1 87 ? -9.967 7.432 -0.236 1.00 95.31 87 THR A N 1
ATOM 672 C CA . THR A 1 87 ? -9.715 8.256 0.950 1.00 95.31 87 THR A CA 1
ATOM 673 C C . THR A 1 87 ? -8.351 7.952 1.553 1.00 95.31 87 THR A C 1
ATOM 675 O O . THR A 1 87 ? -7.834 6.843 1.431 1.00 95.31 87 THR A O 1
ATOM 678 N N . SER A 1 88 ? -7.762 8.935 2.235 1.00 94.31 88 SER A N 1
ATOM 679 C CA . SER A 1 88 ? -6.601 8.668 3.084 1.00 94.31 88 SER A CA 1
ATOM 680 C C . SER A 1 88 ? -7.020 7.767 4.250 1.00 94.31 88 SER A C 1
ATOM 682 O O . SER A 1 88 ? -8.042 8.058 4.875 1.00 94.31 88 SER A O 1
ATOM 684 N N . PRO A 1 89 ? -6.243 6.721 4.583 1.00 93.69 89 PRO A N 1
ATOM 685 C CA . PRO A 1 89 ? -6.588 5.828 5.680 1.00 93.69 89 PRO A CA 1
ATOM 686 C C . PRO A 1 89 ? -6.603 6.589 7.011 1.00 93.69 89 PRO A C 1
ATOM 688 O O . PRO A 1 89 ? -5.639 7.269 7.374 1.00 93.69 89 PRO A O 1
ATOM 691 N N . THR A 1 90 ? -7.703 6.457 7.743 1.00 93.38 90 THR A N 1
ATOM 692 C CA . THR A 1 90 ? -7.852 6.875 9.143 1.00 93.38 90 THR A CA 1
ATOM 693 C C . THR A 1 90 ? -7.787 5.652 10.059 1.00 93.38 90 THR A C 1
ATOM 695 O O . THR A 1 90 ? -8.017 4.536 9.597 1.00 93.38 90 THR A O 1
ATOM 698 N N . GLU A 1 91 ? -7.505 5.838 11.352 1.00 88.50 91 GLU A N 1
ATOM 699 C CA . GLU A 1 91 ? -7.553 4.747 12.346 1.00 88.50 91 GLU A CA 1
ATOM 700 C C . GLU A 1 91 ? -8.888 4.006 12.305 1.00 88.50 91 GLU A C 1
ATOM 702 O O . GLU A 1 91 ? -8.891 2.806 12.054 1.00 88.50 91 GLU A O 1
ATOM 707 N N . ASP A 1 92 ? -10.002 4.733 12.429 1.00 91.75 92 ASP A N 1
ATOM 708 C CA . ASP A 1 92 ? -11.342 4.144 12.382 1.00 91.75 92 ASP A CA 1
ATOM 709 C C . ASP A 1 92 ? -11.560 3.334 11.100 1.00 91.75 92 ASP A C 1
ATOM 711 O O . ASP A 1 92 ? -12.163 2.263 11.135 1.00 91.75 92 ASP A O 1
ATOM 715 N N . SER A 1 93 ? -11.046 3.811 9.958 1.00 96.50 93 SER A N 1
ATOM 716 C CA . SER A 1 93 ? -11.173 3.074 8.700 1.00 96.50 93 SER A CA 1
ATOM 717 C C . SER A 1 93 ? -10.326 1.811 8.648 1.00 96.50 93 SER A C 1
ATOM 719 O O . SER A 1 93 ? -10.786 0.807 8.112 1.00 96.50 93 SER A O 1
ATOM 721 N N . LEU A 1 94 ? -9.125 1.828 9.229 1.00 96.44 94 LEU A N 1
ATOM 722 C CA . LEU A 1 94 ? -8.264 0.650 9.311 1.00 96.44 94 LEU A CA 1
ATOM 723 C C . LEU A 1 94 ? -8.833 -0.378 10.287 1.00 96.44 94 LEU A C 1
ATOM 725 O O . LEU A 1 94 ? -8.854 -1.558 9.959 1.00 96.44 94 LEU A O 1
ATOM 729 N N . GLU A 1 95 ? -9.340 0.060 11.441 1.00 94.25 95 GLU A N 1
ATOM 730 C CA . GLU A 1 95 ? -10.022 -0.803 12.410 1.00 94.25 95 GLU A CA 1
ATOM 731 C C . GLU A 1 95 ? -11.264 -1.439 11.774 1.00 94.25 95 GLU A C 1
ATOM 733 O O . GLU A 1 95 ? -11.395 -2.661 11.764 1.00 94.25 95 GLU A O 1
ATOM 738 N N . THR A 1 96 ? -12.100 -0.631 11.110 1.00 97.31 96 THR A N 1
ATOM 739 C CA . THR A 1 96 ? -13.277 -1.133 10.387 1.00 97.31 96 THR A CA 1
ATOM 740 C C . THR A 1 96 ? -12.879 -2.141 9.308 1.00 97.31 96 THR A C 1
ATOM 742 O O . THR A 1 96 ? -13.465 -3.216 9.231 1.00 97.31 96 THR A O 1
ATOM 745 N N . LEU A 1 97 ? -11.892 -1.834 8.459 1.00 98.25 97 LEU A N 1
ATOM 746 C CA . LEU A 1 97 ? -11.457 -2.748 7.396 1.00 98.25 97 LEU A CA 1
ATOM 747 C C . LEU A 1 97 ? -10.860 -4.043 7.949 1.00 98.25 97 LEU A C 1
ATOM 749 O O . LEU A 1 97 ? -11.116 -5.103 7.383 1.00 98.25 97 LEU A O 1
ATOM 753 N N . ASN A 1 98 ? -10.106 -3.970 9.043 1.00 96.88 98 ASN A N 1
ATOM 754 C CA . ASN A 1 98 ? -9.532 -5.133 9.705 1.00 96.88 98 ASN A CA 1
ATOM 755 C C . ASN A 1 98 ? -10.626 -6.048 10.277 1.00 96.88 98 ASN A C 1
ATOM 757 O O . ASN A 1 98 ? -10.621 -7.251 10.010 1.00 96.88 98 ASN A O 1
ATOM 761 N N . ASP A 1 99 ? -11.612 -5.475 10.970 1.00 96.38 99 ASP A N 1
ATOM 762 C CA . ASP A 1 99 ? -12.764 -6.214 11.493 1.00 96.38 99 ASP A CA 1
ATOM 763 C C . ASP A 1 99 ? -13.561 -6.880 10.365 1.00 96.38 99 ASP A C 1
ATOM 765 O O . ASP A 1 99 ? -13.901 -8.063 10.443 1.00 96.38 99 ASP A O 1
ATOM 769 N N . LEU A 1 100 ? -13.822 -6.146 9.277 1.00 97.88 100 LEU A N 1
ATOM 770 C CA . LEU A 1 100 ? -14.537 -6.683 8.118 1.00 97.88 100 LEU A CA 1
ATOM 771 C C . LEU A 1 100 ? -13.730 -7.763 7.389 1.00 97.88 100 LEU A C 1
ATOM 773 O O . LEU A 1 100 ? -14.328 -8.722 6.909 1.00 97.88 100 LEU A O 1
ATOM 777 N N . ALA A 1 101 ? -12.404 -7.642 7.299 1.00 97.75 101 ALA A N 1
ATOM 778 C CA . ALA A 1 101 ? -11.544 -8.664 6.701 1.00 97.75 101 ALA A CA 1
ATOM 779 C C . ALA A 1 101 ? -11.514 -9.955 7.538 1.00 97.75 101 ALA A C 1
ATOM 781 O O . ALA A 1 101 ? -11.392 -11.049 6.981 1.00 97.75 101 ALA A O 1
ATOM 782 N N . GLY A 1 102 ? -11.657 -9.846 8.863 1.00 96.38 102 GLY A N 1
ATOM 783 C CA . GLY A 1 102 ? -11.851 -10.989 9.755 1.00 96.38 102 GLY A CA 1
ATOM 784 C C . GLY A 1 102 ? -13.240 -11.620 9.616 1.00 96.38 102 GLY A C 1
ATOM 785 O O . GLY A 1 102 ? -13.358 -12.842 9.538 1.00 96.38 102 GLY A O 1
ATOM 786 N N . GLU A 1 103 ? -14.290 -10.797 9.549 1.00 96.56 103 GLU A N 1
ATOM 787 C CA . GLU A 1 103 ? -15.681 -11.253 9.427 1.00 96.56 103 GLU A CA 1
ATOM 788 C C . GLU A 1 103 ? -15.984 -11.884 8.056 1.00 96.56 103 GLU A C 1
ATOM 790 O O . GLU A 1 103 ? -16.667 -12.906 7.983 1.00 96.56 103 GLU A O 1
ATOM 795 N N . PHE A 1 104 ? -15.461 -11.296 6.978 1.00 97.62 104 PHE A N 1
ATOM 796 C CA . PHE A 1 104 ? -15.686 -11.693 5.585 1.00 97.62 104 PHE A CA 1
ATOM 797 C C . PHE A 1 104 ? -14.388 -12.202 4.950 1.00 97.62 104 PHE A C 1
ATOM 799 O O . PHE A 1 104 ? -13.893 -11.669 3.954 1.00 97.62 104 PHE A O 1
ATOM 806 N N . ALA A 1 105 ? -13.815 -13.237 5.566 1.00 96.88 105 ALA A N 1
ATOM 807 C CA . ALA A 1 105 ? -12.478 -13.731 5.258 1.00 96.88 105 ALA A CA 1
ATOM 808 C C . ALA A 1 105 ? -12.277 -14.252 3.822 1.00 96.88 105 ALA A C 1
ATOM 810 O O . ALA A 1 105 ? -11.133 -14.360 3.382 1.00 96.88 105 ALA A O 1
ATOM 811 N N . ASP A 1 106 ? -13.345 -14.575 3.104 1.00 97.31 106 ASP A N 1
ATOM 812 C CA . ASP A 1 106 ? -13.361 -15.074 1.727 1.00 97.31 106 ASP A CA 1
ATOM 813 C C . ASP A 1 106 ? -13.659 -13.982 0.683 1.00 97.31 106 ASP A C 1
ATOM 815 O O . ASP A 1 106 ? -13.668 -14.254 -0.517 1.00 97.31 106 ASP A O 1
ATOM 819 N N . VAL A 1 107 ? -13.859 -12.731 1.110 1.00 97.88 107 VAL A N 1
ATOM 820 C CA . VAL A 1 107 ? -14.222 -11.620 0.222 1.00 97.88 107 VAL A CA 1
ATOM 821 C C . VAL A 1 107 ? -12.986 -10.795 -0.124 1.00 97.88 107 VAL A C 1
ATOM 823 O O . VAL A 1 107 ? -12.574 -9.893 0.611 1.00 97.88 107 VAL A O 1
ATOM 826 N N . ALA A 1 108 ? -12.405 -11.086 -1.288 1.00 96.81 108 ALA A N 1
ATOM 827 C CA . ALA A 1 108 ? -11.137 -10.504 -1.722 1.00 96.81 108 ALA A CA 1
ATOM 828 C C . ALA A 1 108 ? -11.149 -8.966 -1.799 1.00 96.81 108 ALA A C 1
ATOM 830 O O . ALA A 1 108 ? -10.170 -8.337 -1.410 1.00 96.81 108 ALA A O 1
ATOM 831 N N . VAL A 1 109 ? -12.264 -8.343 -2.206 1.00 97.06 109 VAL A N 1
ATOM 832 C CA . VAL A 1 109 ? -12.396 -6.871 -2.268 1.00 97.06 109 VAL A CA 1
ATOM 833 C C . VAL A 1 109 ? -12.186 -6.217 -0.896 1.00 97.06 109 VAL A C 1
ATOM 835 O O . VAL A 1 109 ? -11.486 -5.211 -0.796 1.00 97.06 109 VAL A O 1
ATOM 838 N N . ILE A 1 110 ? -12.738 -6.800 0.175 1.00 98.12 110 ILE A N 1
ATOM 839 C CA . ILE A 1 110 ? -12.601 -6.267 1.540 1.00 98.12 110 ILE A CA 1
ATOM 840 C C . ILE A 1 110 ? -11.159 -6.423 2.025 1.00 98.12 110 ILE A C 1
ATOM 842 O O . ILE A 1 110 ? -10.568 -5.466 2.529 1.00 98.12 110 ILE A O 1
ATOM 846 N N . ARG A 1 111 ? -10.561 -7.601 1.816 1.00 97.75 111 ARG A N 1
ATOM 847 C CA . ARG A 1 111 ? -9.159 -7.845 2.181 1.00 97.75 111 ARG A CA 1
ATOM 848 C C . ARG A 1 111 ? -8.194 -6.941 1.425 1.00 97.75 111 ARG A C 1
ATOM 850 O O . ARG A 1 111 ? -7.278 -6.386 2.024 1.00 97.75 111 ARG A O 1
ATOM 857 N N . ARG A 1 112 ? -8.428 -6.735 0.129 1.00 98.00 112 ARG A N 1
ATOM 858 C CA . ARG A 1 112 ? -7.618 -5.849 -0.713 1.00 98.00 112 ARG A CA 1
ATOM 859 C C . ARG A 1 112 ? -7.708 -4.402 -0.230 1.00 98.00 112 ARG A C 1
ATOM 861 O O . ARG A 1 112 ? -6.682 -3.730 -0.169 1.00 98.00 112 ARG A O 1
ATOM 868 N N . ALA A 1 113 ? -8.893 -3.938 0.171 1.00 97.94 113 ALA A N 1
ATOM 869 C CA . ALA A 1 113 ? -9.057 -2.618 0.777 1.00 97.94 113 ALA A CA 1
ATOM 870 C C . ALA A 1 113 ? -8.309 -2.489 2.111 1.00 97.94 113 ALA A C 1
ATOM 872 O O . ALA A 1 113 ? -7.636 -1.480 2.327 1.00 97.94 113 ALA A O 1
ATOM 873 N N . ASN A 1 114 ? -8.352 -3.517 2.968 1.00 98.12 114 ASN A N 1
ATOM 874 C CA . ASN A 1 114 ? -7.557 -3.552 4.199 1.00 98.12 114 ASN A CA 1
ATOM 875 C C . ASN A 1 114 ? -6.047 -3.483 3.896 1.00 98.12 114 ASN A C 1
ATOM 877 O O . ASN A 1 114 ? -5.344 -2.633 4.440 1.00 98.12 114 ASN A O 1
ATOM 881 N N . ALA A 1 115 ? -5.558 -4.305 2.961 1.00 98.06 115 ALA A N 1
ATOM 882 C CA . ALA A 1 115 ? -4.157 -4.319 2.534 1.00 98.06 115 ALA A CA 1
ATOM 883 C C . ALA A 1 115 ? -3.697 -2.954 1.989 1.00 98.06 115 ALA A C 1
ATOM 885 O O . ALA A 1 115 ? -2.643 -2.446 2.379 1.00 98.06 115 ALA A O 1
ATOM 886 N N . ASP A 1 116 ? -4.505 -2.328 1.127 1.00 97.25 116 ASP A N 1
ATOM 887 C CA . ASP A 1 116 ? -4.249 -0.993 0.583 1.00 97.25 116 ASP A CA 1
ATOM 888 C C . ASP A 1 116 ? -4.210 0.070 1.689 1.00 97.25 116 ASP A C 1
ATOM 890 O O . ASP A 1 116 ? -3.306 0.911 1.703 1.00 97.25 116 ASP A O 1
ATOM 894 N N . GLY A 1 117 ? -5.157 0.020 2.631 1.00 96.31 117 GLY A N 1
ATOM 895 C CA . GLY A 1 117 ? -5.199 0.908 3.791 1.00 96.31 117 GLY A CA 1
ATOM 896 C C . GLY A 1 117 ? -3.940 0.782 4.649 1.00 96.31 117 GLY A C 1
ATOM 897 O O . GLY A 1 117 ? -3.280 1.786 4.934 1.00 96.31 117 GLY A O 1
ATOM 898 N N . LEU A 1 118 ? -3.559 -0.450 4.995 1.00 96.06 118 LEU A N 1
ATOM 899 C CA . LEU A 1 118 ? -2.355 -0.762 5.770 1.00 96.06 118 LEU A CA 1
ATOM 900 C C . LEU A 1 118 ? -1.086 -0.282 5.059 1.00 96.06 118 LEU A C 1
ATOM 902 O O . LEU A 1 118 ? -0.248 0.382 5.677 1.00 96.06 118 LEU A O 1
ATOM 906 N N . ARG A 1 119 ? -0.962 -0.545 3.751 1.00 96.00 119 ARG A N 1
ATOM 907 C CA . ARG A 1 119 ? 0.154 -0.065 2.923 1.00 96.00 119 ARG A CA 1
ATOM 908 C C . ARG A 1 119 ? 0.249 1.457 2.970 1.00 96.00 119 ARG A C 1
ATOM 910 O O . ARG A 1 119 ? 1.318 1.991 3.261 1.00 96.00 119 ARG A O 1
ATOM 917 N N . ASN A 1 120 ? -0.860 2.149 2.722 1.00 94.00 120 ASN A N 1
ATOM 918 C CA . ASN A 1 120 ? -0.908 3.611 2.675 1.00 94.00 120 ASN A CA 1
ATOM 919 C C . ASN A 1 120 ? -0.620 4.249 4.048 1.00 94.00 120 ASN A C 1
ATOM 921 O O . ASN A 1 120 ? -0.087 5.355 4.116 1.00 94.00 120 ASN A O 1
ATOM 925 N N . ALA A 1 121 ? -0.925 3.547 5.143 1.00 89.50 121 ALA A N 1
ATOM 926 C CA . ALA A 1 121 ? -0.598 3.971 6.502 1.00 89.50 121 ALA A CA 1
ATOM 927 C C . ALA A 1 121 ? 0.841 3.612 6.945 1.00 89.50 121 ALA A C 1
ATOM 929 O O . ALA A 1 121 ? 1.290 4.057 8.005 1.00 89.50 121 ALA A O 1
ATOM 930 N N . GLY A 1 122 ? 1.593 2.863 6.128 1.00 89.12 122 GLY A N 1
ATOM 931 C CA . GLY A 1 122 ? 2.982 2.470 6.394 1.00 89.12 122 GLY A CA 1
ATOM 932 C C . GLY A 1 122 ? 3.143 1.157 7.171 1.00 89.12 122 GLY A C 1
ATOM 933 O O . GLY A 1 122 ? 4.247 0.837 7.619 1.00 89.12 122 GLY A O 1
ATOM 934 N N . TYR A 1 123 ? 2.078 0.369 7.319 1.00 88.62 123 TYR A N 1
ATOM 935 C CA . TYR A 1 123 ? 2.105 -0.957 7.942 1.00 88.62 123 TYR A CA 1
ATOM 936 C C . TYR A 1 123 ? 2.469 -2.039 6.917 1.00 88.62 123 TYR A C 1
ATOM 938 O O . TYR A 1 123 ? 1.684 -2.934 6.621 1.00 88.62 123 TYR A O 1
ATOM 946 N N . ALA A 1 124 ? 3.682 -1.948 6.363 1.00 91.38 124 ALA A N 1
ATOM 947 C CA . ALA A 1 124 ? 4.134 -2.794 5.256 1.00 91.38 124 ALA A CA 1
ATOM 948 C C . ALA A 1 124 ? 4.031 -4.306 5.535 1.00 91.38 124 ALA A C 1
ATOM 950 O O . ALA A 1 124 ? 3.557 -5.041 4.678 1.00 91.38 124 ALA A O 1
ATOM 951 N N . ALA A 1 125 ? 4.434 -4.767 6.725 1.00 87.81 125 ALA A N 1
ATOM 952 C CA . ALA A 1 125 ? 4.386 -6.189 7.082 1.00 87.81 125 ALA A CA 1
ATOM 953 C C . ALA A 1 125 ? 2.950 -6.741 7.095 1.00 87.81 125 ALA A C 1
ATOM 955 O O . ALA A 1 125 ? 2.678 -7.777 6.499 1.00 87.81 125 ALA A O 1
ATOM 956 N N . ASP A 1 126 ? 2.019 -6.004 7.702 1.00 90.06 126 ASP A N 1
ATOM 957 C CA . ASP A 1 126 ? 0.609 -6.396 7.756 1.00 90.06 126 ASP A CA 1
ATOM 958 C C . ASP A 1 126 ? -0.038 -6.370 6.367 1.00 90.06 126 ASP A C 1
ATOM 960 O O . ASP A 1 126 ? -0.786 -7.274 6.000 1.00 90.06 126 ASP A O 1
ATOM 964 N N . ALA A 1 127 ? 0.297 -5.357 5.562 1.00 97.75 127 ALA A N 1
ATOM 965 C CA . ALA A 1 127 ? -0.165 -5.266 4.183 1.00 97.75 127 ALA A CA 1
ATOM 966 C C . ALA A 1 127 ? 0.328 -6.450 3.332 1.00 97.75 127 ALA A C 1
ATOM 968 O O . ALA A 1 127 ? -0.436 -6.965 2.519 1.00 97.75 127 ALA A O 1
ATOM 969 N N . ILE A 1 128 ? 1.573 -6.911 3.526 1.00 97.62 128 ILE A N 1
ATOM 970 C CA . ILE A 1 128 ? 2.114 -8.097 2.841 1.00 97.62 128 ILE A CA 1
ATOM 971 C C . ILE A 1 128 ? 1.276 -9.341 3.163 1.00 97.62 128 ILE A C 1
ATOM 973 O O . ILE A 1 128 ? 0.915 -10.075 2.243 1.00 97.62 128 ILE A O 1
ATOM 977 N N . GLU A 1 129 ? 0.940 -9.578 4.432 1.00 96.44 129 GLU A N 1
ATOM 978 C CA . GLU A 1 129 ? 0.142 -10.747 4.830 1.00 96.44 129 GLU A CA 1
ATOM 979 C C . GLU A 1 129 ? -1.287 -10.699 4.271 1.00 96.44 129 GLU A C 1
ATOM 981 O O . GLU A 1 129 ? -1.796 -11.703 3.753 1.00 96.44 129 GLU A O 1
ATOM 986 N N . GLU A 1 130 ? -1.917 -9.522 4.274 1.00 97.50 130 GLU A N 1
ATOM 987 C CA . GLU A 1 130 ? -3.233 -9.353 3.655 1.00 97.50 130 GLU A CA 1
ATOM 988 C C . GLU A 1 130 ? -3.178 -9.539 2.133 1.00 97.50 130 GLU A C 1
ATOM 990 O O . GLU A 1 130 ? -4.006 -10.267 1.583 1.00 97.50 130 GLU A O 1
ATOM 995 N N . TYR A 1 131 ? -2.178 -8.992 1.431 1.00 98.50 131 TYR A N 1
ATOM 996 C CA . TYR A 1 131 ? -2.020 -9.227 -0.010 1.00 98.50 131 TYR A CA 1
ATOM 997 C C . TYR A 1 131 ? -1.718 -10.690 -0.340 1.00 98.50 131 TYR A C 1
ATOM 999 O O . TYR A 1 131 ? -2.263 -11.209 -1.311 1.00 98.50 131 TYR A O 1
ATOM 1007 N N . ARG A 1 132 ? -0.911 -11.393 0.464 1.00 98.00 132 ARG A N 1
ATOM 1008 C CA . ARG A 1 132 ? -0.698 -12.843 0.306 1.00 98.00 132 ARG A CA 1
ATOM 1009 C C . ARG A 1 132 ? -2.009 -13.611 0.429 1.00 98.00 132 ARG A C 1
ATOM 1011 O O . ARG A 1 132 ? -2.236 -14.560 -0.318 1.00 98.00 132 ARG A O 1
ATOM 1018 N N . THR A 1 133 ? -2.877 -13.198 1.347 1.00 97.25 133 THR A N 1
ATOM 1019 C CA . THR A 1 133 ? -4.210 -13.788 1.499 1.00 97.25 133 THR A CA 1
ATOM 1020 C C . THR A 1 133 ? -5.107 -13.449 0.310 1.00 97.25 133 THR A C 1
ATOM 1022 O O . THR A 1 133 ? -5.738 -14.350 -0.236 1.00 97.25 133 THR A O 1
ATOM 1025 N N . CYS A 1 134 ? -5.097 -12.200 -0.166 1.00 97.38 134 CYS A N 1
ATOM 1026 C CA . CYS A 1 134 ? -5.806 -11.802 -1.386 1.00 97.38 134 CYS A CA 1
ATOM 1027 C C . CYS A 1 134 ? -5.365 -12.645 -2.587 1.00 97.38 134 CYS A C 1
ATOM 1029 O O . CYS A 1 134 ? -6.204 -13.126 -3.338 1.00 97.38 134 CYS A O 1
ATOM 1031 N N . TRP A 1 135 ? -4.062 -12.882 -2.740 1.00 97.75 135 TRP A N 1
ATOM 1032 C CA . TRP A 1 135 ? -3.536 -13.639 -3.873 1.00 97.75 135 TRP A CA 1
ATOM 1033 C C . TRP A 1 135 ? -3.949 -15.115 -3.846 1.00 97.75 135 TRP A C 1
ATOM 1035 O O . TRP A 1 135 ? -4.149 -15.722 -4.892 1.00 97.75 135 TRP A O 1
ATOM 1045 N N . LYS A 1 136 ? -4.138 -15.699 -2.654 1.00 98.00 136 LYS A N 1
ATOM 1046 C CA . LYS A 1 136 ? -4.715 -17.048 -2.519 1.00 98.00 136 LYS A CA 1
ATOM 1047 C C . LYS A 1 136 ? -6.178 -17.097 -2.967 1.00 98.00 136 LYS A C 1
ATOM 1049 O O . LYS A 1 136 ? -6.604 -18.126 -3.480 1.00 98.00 136 LYS A O 1
ATOM 1054 N N . LEU A 1 137 ? -6.935 -16.021 -2.741 1.00 97.69 137 LEU A N 1
ATOM 1055 C CA . LEU A 1 137 ? -8.334 -15.917 -3.163 1.00 97.69 137 LEU A CA 1
ATOM 1056 C C . LEU A 1 137 ? -8.452 -15.648 -4.671 1.00 97.69 137 LEU A C 1
ATOM 1058 O O . LEU A 1 137 ? -9.330 -16.203 -5.322 1.00 97.69 137 LEU A O 1
ATOM 1062 N N . GLU A 1 138 ? -7.555 -14.831 -5.225 1.00 97.81 138 GLU A N 1
ATOM 1063 C CA . GLU A 1 138 ? -7.568 -14.392 -6.625 1.00 97.81 138 GLU A CA 1
ATOM 1064 C C . GLU A 1 138 ? -6.180 -14.581 -7.270 1.00 97.81 138 GLU A C 1
ATOM 1066 O O . GLU A 1 138 ? -5.446 -13.611 -7.482 1.00 97.81 138 GLU A O 1
ATOM 1071 N N . PRO A 1 139 ? -5.785 -15.826 -7.601 1.00 98.00 139 PRO A N 1
ATOM 1072 C CA . PRO A 1 139 ? -4.440 -16.124 -8.106 1.00 98.00 139 PRO A CA 1
ATOM 1073 C C . PRO A 1 139 ? -4.143 -15.525 -9.488 1.00 98.00 139 PRO A C 1
ATOM 1075 O O . PRO A 1 139 ? -2.978 -15.391 -9.859 1.00 98.00 139 PRO A O 1
ATOM 1078 N N . GLU A 1 140 ? -5.183 -15.166 -10.244 1.00 97.62 140 GLU A N 1
ATOM 1079 C CA . GLU A 1 140 ? -5.084 -14.603 -11.596 1.00 97.62 140 GLU A CA 1
ATOM 1080 C C . GLU A 1 140 ? -4.948 -13.070 -11.608 1.00 97.62 140 GLU A C 1
ATOM 1082 O O . GLU A 1 140 ? -4.652 -12.482 -12.648 1.00 97.62 140 GLU A O 1
ATOM 1087 N N . GLU A 1 141 ? -5.136 -12.407 -10.463 1.00 97.56 141 GLU A N 1
ATOM 1088 C CA . GLU A 1 141 ? -5.030 -10.953 -10.350 1.00 97.56 141 GLU A CA 1
ATOM 1089 C C . GLU A 1 141 ? -3.557 -10.520 -10.317 1.00 97.56 141 GLU A C 1
ATOM 1091 O O . GLU A 1 141 ? -2.874 -10.639 -9.296 1.00 97.56 141 GLU A O 1
ATOM 1096 N N . GLY A 1 142 ? -3.067 -9.972 -11.431 1.00 96.88 142 GLY A N 1
ATOM 1097 C CA . GLY A 1 142 ? -1.681 -9.514 -11.552 1.00 96.88 142 GLY A CA 1
ATOM 1098 C C . GLY A 1 142 ? -1.339 -8.300 -10.679 1.00 96.88 142 GLY A C 1
ATOM 1099 O O . GLY A 1 142 ? -0.177 -8.119 -10.306 1.00 96.88 142 GLY A O 1
ATOM 1100 N N . ASP A 1 143 ? -2.329 -7.490 -10.287 1.00 97.31 143 ASP A N 1
ATOM 1101 C CA . ASP A 1 143 ? -2.081 -6.294 -9.477 1.00 97.31 143 ASP A CA 1
ATOM 1102 C C . ASP A 1 143 ? -1.597 -6.636 -8.058 1.00 97.31 143 ASP A C 1
ATOM 1104 O O . ASP A 1 143 ? -0.877 -5.842 -7.446 1.00 97.31 143 ASP A O 1
ATOM 1108 N N . ILE A 1 144 ? -1.959 -7.805 -7.520 1.00 97.88 144 ILE A N 1
ATOM 1109 C CA . ILE A 1 144 ? -1.575 -8.217 -6.163 1.00 97.88 144 ILE A CA 1
ATOM 1110 C C . ILE A 1 144 ? -0.060 -8.465 -6.044 1.00 97.88 144 ILE A C 1
ATOM 1112 O O . ILE A 1 144 ? 0.569 -7.815 -5.202 1.00 97.88 144 ILE A O 1
ATOM 1116 N N . PRO A 1 145 ? 0.576 -9.330 -6.860 1.00 98.38 145 PRO A N 1
ATOM 1117 C CA . PRO A 1 145 ? 2.025 -9.510 -6.801 1.00 98.38 145 PRO A CA 1
ATOM 1118 C C . PRO A 1 145 ? 2.792 -8.222 -7.146 1.00 98.38 145 PRO A C 1
ATOM 1120 O O . PRO A 1 145 ? 3.843 -7.960 -6.566 1.00 98.38 145 PRO A O 1
ATOM 1123 N N . VAL A 1 146 ? 2.241 -7.326 -7.971 1.00 98.12 146 VAL A N 1
ATOM 1124 C CA . VAL A 1 146 ? 2.845 -5.998 -8.191 1.00 98.12 146 VAL A CA 1
ATOM 1125 C C . VAL A 1 146 ? 2.870 -5.183 -6.895 1.00 98.12 146 VAL A C 1
ATOM 1127 O O . VAL A 1 146 ? 3.909 -4.629 -6.540 1.00 98.12 146 VAL A O 1
ATOM 1130 N N . ARG A 1 147 ? 1.774 -5.146 -6.133 1.00 97.94 147 ARG A N 1
ATOM 1131 C CA . ARG A 1 147 ? 1.725 -4.433 -4.843 1.00 97.94 147 ARG A CA 1
ATOM 1132 C C . ARG A 1 147 ? 2.654 -5.056 -3.802 1.00 97.94 147 ARG A C 1
ATOM 1134 O O . ARG A 1 147 ? 3.291 -4.323 -3.045 1.00 97.94 147 ARG A O 1
ATOM 1141 N N . LEU A 1 148 ? 2.781 -6.385 -3.796 1.00 98.31 148 LEU A N 1
ATOM 1142 C CA . LEU A 1 148 ? 3.786 -7.082 -2.990 1.00 98.31 148 LEU A CA 1
ATOM 1143 C C . LEU A 1 148 ? 5.203 -6.647 -3.379 1.00 98.31 148 LEU A C 1
ATOM 1145 O O . LEU A 1 148 ? 5.991 -6.329 -2.491 1.00 98.31 148 LEU A O 1
ATOM 1149 N N . SER A 1 149 ? 5.514 -6.553 -4.676 1.00 98.12 149 SER A N 1
ATOM 1150 C CA . SER A 1 149 ? 6.836 -6.106 -5.130 1.00 98.12 149 SER A CA 1
ATOM 1151 C C . SER A 1 149 ? 7.191 -4.703 -4.638 1.00 98.12 149 SER A C 1
ATOM 1153 O O . SER A 1 149 ? 8.292 -4.485 -4.138 1.00 98.12 149 SER A O 1
ATOM 1155 N N . GLU A 1 150 ? 6.239 -3.767 -4.688 1.00 97.00 150 GLU A N 1
ATOM 1156 C CA . GLU A 1 150 ? 6.425 -2.395 -4.205 1.00 97.00 150 GLU A CA 1
ATOM 1157 C C . GLU A 1 150 ? 6.704 -2.366 -2.694 1.00 97.00 150 GLU A C 1
ATOM 1159 O O . GLU A 1 150 ? 7.580 -1.632 -2.232 1.00 97.00 150 GLU A O 1
ATOM 1164 N N . LEU A 1 151 ? 5.997 -3.197 -1.922 1.00 97.00 151 LEU A N 1
ATOM 1165 C CA . LEU A 1 151 ? 6.204 -3.336 -0.481 1.00 97.00 151 LEU A CA 1
ATOM 1166 C C . LEU A 1 151 ? 7.571 -3.942 -0.146 1.00 97.00 151 LEU A C 1
ATOM 1168 O O . LEU A 1 151 ? 8.269 -3.415 0.720 1.00 97.00 151 LEU A O 1
ATOM 1172 N N . PHE A 1 152 ? 7.987 -5.006 -0.835 1.00 97.31 152 PHE A N 1
ATOM 1173 C CA . PHE A 1 152 ? 9.310 -5.601 -0.629 1.00 97.31 152 PHE A CA 1
ATOM 1174 C C . PHE A 1 152 ? 10.437 -4.640 -1.016 1.00 97.31 152 PHE A C 1
ATOM 1176 O O . PHE A 1 152 ? 11.403 -4.505 -0.262 1.00 97.31 152 PHE A O 1
ATOM 1183 N N . ALA A 1 153 ? 10.282 -3.896 -2.113 1.00 95.25 153 ALA A N 1
ATOM 1184 C CA . ALA A 1 153 ? 11.238 -2.870 -2.520 1.00 95.25 153 ALA A CA 1
ATOM 1185 C C . ALA A 1 153 ? 11.358 -1.759 -1.464 1.00 95.25 153 ALA A C 1
ATOM 1187 O O . ALA A 1 153 ? 12.467 -1.379 -1.090 1.00 95.25 153 ALA A O 1
ATOM 1188 N N . ALA A 1 154 ? 10.233 -1.290 -0.910 1.00 93.38 154 ALA A N 1
ATOM 1189 C CA . ALA A 1 154 ? 10.223 -0.292 0.162 1.00 93.38 154 ALA A CA 1
ATOM 1190 C C . ALA A 1 154 ? 10.898 -0.785 1.458 1.00 93.38 154 ALA A C 1
ATOM 1192 O O . ALA A 1 154 ? 11.403 0.023 2.238 1.00 93.38 154 ALA A O 1
ATOM 1193 N N . LEU A 1 155 ? 10.934 -2.102 1.681 1.00 91.06 155 LEU A N 1
ATOM 1194 C CA . LEU A 1 155 ? 11.652 -2.743 2.785 1.00 91.06 155 LEU A CA 1
ATOM 1195 C C . LEU A 1 155 ? 13.130 -3.040 2.465 1.00 91.06 155 LEU A C 1
ATOM 1197 O O . LEU A 1 155 ? 13.829 -3.587 3.315 1.00 91.06 155 LEU A O 1
ATOM 1201 N N . GLY A 1 156 ? 13.616 -2.701 1.265 1.00 92.25 156 GLY A N 1
ATOM 1202 C CA . GLY A 1 156 ? 14.983 -2.991 0.815 1.00 92.25 156 GLY A CA 1
ATOM 1203 C C . GLY A 1 156 ? 15.224 -4.456 0.432 1.00 92.25 156 GLY A C 1
ATOM 1204 O O . GLY A 1 156 ? 16.372 -4.878 0.319 1.00 92.25 156 GLY A O 1
ATOM 1205 N N . ARG A 1 157 ? 14.158 -5.242 0.245 1.00 94.88 157 ARG A N 1
ATOM 1206 C CA . ARG A 1 157 ? 14.200 -6.667 -0.118 1.00 94.88 157 ARG A CA 1
ATOM 1207 C C . ARG A 1 157 ? 14.063 -6.814 -1.636 1.00 94.88 157 ARG A C 1
ATOM 1209 O O . ARG A 1 157 ? 13.030 -7.257 -2.133 1.00 94.88 157 ARG A O 1
ATOM 1216 N N . SER A 1 158 ? 15.085 -6.371 -2.370 1.00 95.88 158 SER A N 1
ATOM 1217 C CA . SER A 1 158 ? 15.033 -6.234 -3.835 1.00 95.88 158 SER A CA 1
ATOM 1218 C C . SER A 1 158 ? 14.816 -7.551 -4.584 1.00 95.88 158 SER A C 1
ATOM 1220 O O . SER A 1 158 ? 14.090 -7.550 -5.573 1.00 95.88 158 SER A O 1
ATOM 1222 N N . ASP A 1 159 ? 15.377 -8.664 -4.105 1.00 94.44 159 ASP A N 1
ATOM 1223 C CA . ASP A 1 159 ? 15.238 -9.967 -4.774 1.00 94.44 159 ASP A CA 1
ATOM 1224 C C . ASP A 1 159 ? 13.776 -10.446 -4.763 1.00 94.44 159 ASP A C 1
ATOM 1226 O O . ASP A 1 159 ? 13.199 -10.747 -5.805 1.00 94.44 159 ASP A O 1
ATOM 1230 N N . GLU A 1 160 ? 13.122 -10.399 -3.598 1.00 96.56 160 GLU A N 1
ATOM 1231 C CA . GLU A 1 160 ? 11.696 -10.735 -3.469 1.00 96.56 160 GLU A CA 1
ATOM 1232 C C . GLU A 1 160 ? 10.799 -9.753 -4.221 1.00 96.56 160 GLU A C 1
ATOM 1234 O O . GLU A 1 160 ? 9.764 -10.139 -4.772 1.00 96.56 160 GLU A O 1
ATOM 1239 N N . ALA A 1 161 ? 11.192 -8.477 -4.263 1.00 97.75 161 ALA A N 1
ATOM 1240 C CA . ALA A 1 161 ? 10.492 -7.48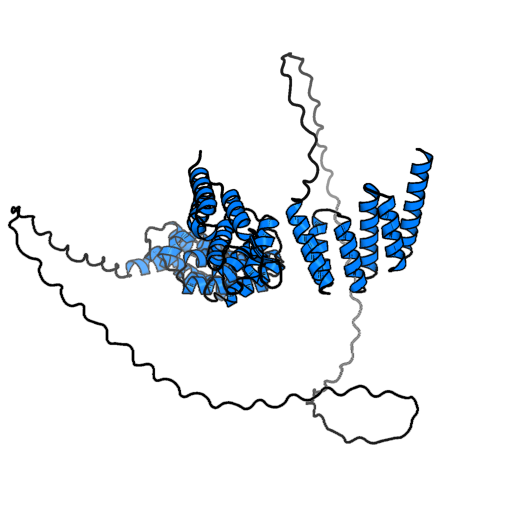7 -5.061 1.00 97.75 161 ALA A CA 1
ATOM 1241 C C . ALA A 1 161 ? 10.538 -7.848 -6.552 1.00 97.75 161 ALA A C 1
ATOM 1243 O O . ALA A 1 161 ? 9.497 -7.861 -7.209 1.00 97.75 161 ALA A O 1
ATOM 1244 N N . ALA A 1 162 ? 11.716 -8.191 -7.076 1.00 96.69 162 ALA A N 1
ATOM 1245 C CA . ALA A 1 162 ? 11.876 -8.617 -8.459 1.00 96.69 162 ALA A CA 1
ATOM 1246 C C . ALA A 1 162 ? 11.035 -9.872 -8.751 1.00 96.69 162 ALA A C 1
ATOM 1248 O O . ALA A 1 162 ? 10.271 -9.882 -9.718 1.00 96.69 162 ALA A O 1
ATOM 1249 N N . ASP A 1 163 ? 11.083 -10.887 -7.886 1.00 97.19 163 ASP A N 1
ATOM 1250 C CA . ASP A 1 163 ? 10.318 -12.124 -8.071 1.00 97.19 163 ASP A CA 1
ATOM 1251 C C . ASP A 1 163 ? 8.810 -11.881 -8.182 1.00 97.19 163 ASP A C 1
ATOM 1253 O O . ASP A 1 163 ? 8.164 -12.360 -9.121 1.00 97.19 163 ASP A O 1
ATOM 1257 N N . HIS A 1 164 ? 8.250 -11.086 -7.272 1.00 98.19 164 HIS A N 1
ATOM 1258 C CA . HIS A 1 164 ? 6.832 -10.748 -7.314 1.00 98.19 164 HIS A CA 1
ATOM 1259 C C . HIS A 1 164 ? 6.474 -9.850 -8.504 1.00 98.19 164 HIS A C 1
ATOM 1261 O O . HIS A 1 164 ? 5.427 -10.037 -9.126 1.00 98.19 164 HIS A O 1
ATOM 1267 N N . LEU A 1 165 ? 7.340 -8.914 -8.893 1.00 98.12 165 LEU A N 1
ATOM 1268 C CA . LEU A 1 165 ? 7.079 -8.083 -10.066 1.00 98.12 165 LEU A CA 1
ATOM 1269 C C . LEU A 1 165 ? 7.071 -8.921 -11.353 1.00 98.12 165 LEU A C 1
ATOM 1271 O O . LEU A 1 165 ? 6.210 -8.707 -12.208 1.00 98.12 165 LEU A O 1
ATOM 1275 N N . ARG A 1 166 ? 7.958 -9.919 -11.459 1.00 97.75 166 ARG A N 1
ATOM 1276 C CA . ARG A 1 166 ? 7.990 -10.880 -12.572 1.00 97.75 166 ARG A CA 1
ATOM 1277 C C . ARG A 1 166 ? 6.683 -11.671 -12.667 1.00 97.75 166 ARG A C 1
ATOM 1279 O O . ARG A 1 166 ? 6.103 -11.759 -13.746 1.00 97.75 166 ARG A O 1
ATOM 1286 N N . GLN A 1 167 ? 6.183 -12.174 -11.536 1.00 98.19 167 GLN A N 1
ATOM 1287 C CA . GLN A 1 167 ? 4.885 -12.862 -11.464 1.00 98.19 167 GLN A CA 1
ATOM 1288 C C . GLN A 1 167 ? 3.734 -11.953 -11.913 1.00 98.19 167 GLN A C 1
ATOM 1290 O O . GLN A 1 167 ? 2.876 -12.371 -12.689 1.00 98.19 167 GLN A O 1
ATOM 1295 N N . GLY A 1 168 ? 3.736 -10.693 -11.469 1.00 97.88 168 GLY A N 1
ATOM 1296 C CA . GLY A 1 168 ? 2.759 -9.700 -11.907 1.00 97.88 168 GLY A CA 1
ATOM 1297 C C . GLY A 1 168 ? 2.792 -9.481 -13.416 1.00 97.88 168 GLY A C 1
ATOM 1298 O O . GLY A 1 168 ? 1.756 -9.566 -14.071 1.00 97.88 168 GLY A O 1
ATOM 1299 N N . ILE A 1 169 ? 3.978 -9.253 -13.987 1.00 98.00 169 ILE A N 1
ATOM 1300 C CA . ILE A 1 169 ? 4.162 -9.081 -15.435 1.00 98.00 169 ILE A CA 1
ATOM 1301 C C . ILE A 1 169 ? 3.594 -10.277 -16.214 1.00 98.00 169 ILE A C 1
ATOM 1303 O O . ILE A 1 169 ? 2.852 -10.074 -17.177 1.00 98.00 169 ILE A O 1
ATOM 1307 N N . GLU A 1 170 ? 3.880 -11.505 -15.779 1.00 97.88 170 GLU A N 1
ATOM 1308 C CA . GLU A 1 170 ? 3.366 -12.720 -16.418 1.00 97.88 170 GLU A CA 1
ATOM 1309 C C . GLU A 1 170 ? 1.828 -12.782 -16.391 1.00 97.88 170 GLU A C 1
ATOM 1311 O O . GLU A 1 170 ? 1.199 -13.069 -17.413 1.00 97.88 170 GLU A O 1
ATOM 1316 N N . LEU A 1 171 ? 1.208 -12.477 -15.246 1.00 97.94 171 LEU A N 1
ATOM 1317 C CA . LEU A 1 17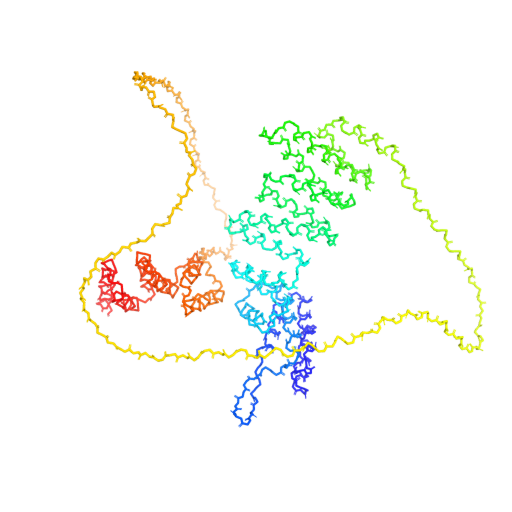1 ? -0.252 -12.463 -15.103 1.00 97.94 171 LEU A CA 1
ATOM 1318 C C . LEU A 1 171 ? -0.905 -11.382 -15.976 1.00 97.94 171 LEU A C 1
ATOM 1320 O O . LEU A 1 171 ? -1.886 -11.660 -16.667 1.00 97.94 171 LEU A O 1
ATOM 1324 N N . HIS A 1 172 ? -0.328 -10.179 -16.037 1.00 98.31 172 HIS A N 1
ATOM 1325 C CA . HIS A 1 172 ? -0.828 -9.118 -16.917 1.00 98.31 172 HIS A CA 1
ATOM 1326 C C . HIS A 1 172 ? -0.690 -9.474 -18.397 1.00 98.31 172 HIS A C 1
ATOM 1328 O O . HIS A 1 172 ? -1.606 -9.214 -19.178 1.00 98.31 172 HIS A O 1
ATOM 1334 N N . ALA A 1 173 ? 0.410 -10.118 -18.793 1.00 97.50 173 ALA A N 1
ATOM 1335 C CA . ALA A 1 173 ? 0.574 -10.600 -20.158 1.00 97.50 173 ALA A CA 1
ATOM 1336 C C . ALA A 1 173 ? -0.494 -11.648 -20.515 1.00 97.50 173 ALA A C 1
ATOM 1338 O O . ALA A 1 173 ? -1.119 -11.542 -21.572 1.00 97.50 173 ALA A O 1
ATOM 1339 N N . LYS A 1 174 ? -0.773 -12.603 -19.614 1.00 97.38 174 LYS A N 1
ATOM 1340 C CA . LYS A 1 174 ? -1.851 -13.597 -19.785 1.00 97.38 174 LYS A CA 1
ATOM 1341 C C . LYS A 1 174 ? -3.233 -12.948 -19.897 1.00 97.38 174 LYS A C 1
ATOM 1343 O O . LYS A 1 174 ? -4.043 -13.395 -20.704 1.00 97.38 174 LYS A O 1
ATOM 1348 N N . ALA A 1 175 ? -3.481 -11.872 -19.150 1.00 97.31 175 ALA A N 1
ATOM 1349 C CA . ALA A 1 175 ? -4.724 -11.101 -19.203 1.00 97.31 175 ALA A CA 1
ATOM 1350 C C . ALA A 1 175 ? -4.822 -10.142 -20.413 1.00 97.31 175 ALA A C 1
ATOM 1352 O O . ALA A 1 175 ? -5.819 -9.434 -20.556 1.00 97.31 175 ALA A O 1
ATOM 1353 N N . GLY A 1 176 ? -3.799 -10.069 -21.277 1.00 97.38 176 GLY A N 1
ATOM 1354 C CA . GLY A 1 176 ? -3.756 -9.139 -22.414 1.00 97.38 176 GLY A CA 1
ATOM 1355 C C . GLY A 1 176 ? -3.570 -7.667 -22.016 1.00 97.38 176 GLY A C 1
ATOM 1356 O O . GLY A 1 176 ? -3.793 -6.760 -22.820 1.00 97.38 176 GLY A O 1
ATOM 1357 N N . GLN A 1 177 ? -3.150 -7.415 -20.778 1.00 97.81 177 GLN A N 1
ATOM 1358 C CA . GLN A 1 177 ? -2.928 -6.098 -20.179 1.00 97.81 177 GLN A CA 1
ATOM 1359 C C . GLN A 1 177 ? -1.520 -5.577 -20.524 1.00 97.81 177 GLN A C 1
ATOM 1361 O O . GLN A 1 177 ? -0.683 -5.291 -19.668 1.00 97.81 177 GLN A O 1
ATOM 1366 N N . PHE A 1 178 ? -1.238 -5.491 -21.827 1.00 97.94 178 PHE A N 1
ATOM 1367 C CA . PHE A 1 178 ? 0.110 -5.248 -22.350 1.00 97.94 178 PHE A CA 1
ATOM 1368 C C . PHE A 1 178 ? 0.661 -3.844 -22.072 1.00 97.94 178 PHE A C 1
ATOM 1370 O O . PHE A 1 178 ? 1.876 -3.668 -22.028 1.00 97.94 178 PHE A O 1
ATOM 1377 N N . GLU A 1 179 ? -0.208 -2.850 -21.870 1.00 97.25 179 GLU A N 1
ATOM 1378 C CA . GLU A 1 179 ? 0.220 -1.508 -21.445 1.00 97.25 179 GLU A CA 1
ATOM 1379 C C . GLU A 1 179 ? 0.916 -1.595 -20.086 1.00 97.25 179 GLU A C 1
ATOM 1381 O O . GLU A 1 179 ? 2.014 -1.077 -19.897 1.00 97.25 179 GLU A O 1
ATOM 1386 N N . GLN A 1 180 ? 0.324 -2.347 -19.157 1.00 97.69 180 GLN A N 1
ATOM 1387 C CA . GLN A 1 180 ? 0.915 -2.503 -17.845 1.00 97.69 180 GLN A CA 1
ATOM 1388 C C . GLN A 1 180 ? 2.142 -3.419 -17.847 1.00 97.69 180 GLN A C 1
ATOM 1390 O O . GLN A 1 180 ? 3.021 -3.241 -17.007 1.00 97.69 180 GLN A O 1
ATOM 1395 N N . VAL A 1 181 ? 2.223 -4.385 -18.770 1.00 98.06 181 VAL A N 1
ATOM 1396 C CA . VAL A 1 181 ? 3.447 -5.176 -18.987 1.00 98.06 181 VAL A CA 1
ATOM 1397 C C . VAL A 1 181 ? 4.614 -4.252 -19.331 1.00 98.06 181 VAL A C 1
ATOM 1399 O O . VAL A 1 181 ? 5.662 -4.376 -18.705 1.00 98.06 181 VAL A O 1
ATOM 1402 N N . ALA A 1 182 ? 4.426 -3.292 -20.247 1.00 96.69 182 ALA A N 1
ATOM 1403 C CA . ALA A 1 182 ? 5.466 -2.325 -20.609 1.00 96.69 182 ALA A CA 1
ATOM 1404 C C . ALA A 1 182 ? 5.940 -1.520 -19.388 1.00 96.69 182 ALA A C 1
ATOM 1406 O O . ALA A 1 182 ? 7.133 -1.502 -19.075 1.00 96.69 182 ALA A O 1
ATOM 1407 N N . ASP A 1 183 ? 4.997 -0.908 -18.664 1.00 96.94 183 ASP A N 1
ATOM 1408 C CA . ASP A 1 183 ? 5.293 -0.056 -17.509 1.00 96.94 183 ASP A CA 1
ATOM 1409 C C . ASP A 1 183 ? 6.020 -0.831 -16.398 1.00 96.94 183 ASP A C 1
ATOM 1411 O O . ASP A 1 183 ? 6.980 -0.346 -15.792 1.00 96.94 183 ASP A O 1
ATOM 1415 N N . ARG A 1 184 ? 5.579 -2.065 -16.130 1.00 97.69 184 ARG A N 1
ATOM 1416 C CA . ARG A 1 184 ? 6.135 -2.919 -15.072 1.00 97.69 184 ARG A CA 1
ATOM 1417 C C . ARG A 1 184 ? 7.479 -3.518 -15.454 1.00 97.69 184 ARG A C 1
ATOM 1419 O O . ARG A 1 184 ? 8.348 -3.593 -14.591 1.00 97.69 184 ARG A O 1
ATOM 1426 N N . ALA A 1 185 ? 7.682 -3.875 -16.720 1.00 97.19 185 ALA A N 1
ATOM 1427 C CA . ALA A 1 185 ? 8.973 -4.339 -17.220 1.00 97.19 185 ALA A CA 1
ATOM 1428 C C . ALA A 1 185 ? 10.048 -3.248 -17.080 1.00 97.19 185 ALA A C 1
ATOM 1430 O O . ALA A 1 185 ? 11.184 -3.545 -16.713 1.00 97.19 185 ALA A O 1
ATOM 1431 N N . MET A 1 186 ? 9.680 -1.975 -17.265 1.00 96.81 186 MET A N 1
ATOM 1432 C CA . MET A 1 186 ? 10.602 -0.870 -16.994 1.00 96.81 186 MET A CA 1
ATOM 1433 C C . MET A 1 186 ? 10.895 -0.707 -15.505 1.00 96.81 186 MET A C 1
ATOM 1435 O O . MET A 1 186 ? 12.050 -0.554 -15.148 1.00 96.81 186 MET A O 1
ATOM 1439 N N . ARG A 1 187 ? 9.911 -0.825 -14.608 1.00 95.50 187 ARG A N 1
ATOM 1440 C CA . ARG A 1 187 ? 10.197 -0.810 -13.158 1.00 95.50 187 ARG A CA 1
ATOM 1441 C C . ARG A 1 187 ? 11.061 -1.990 -12.709 1.00 95.50 187 ARG A C 1
ATOM 1443 O O . ARG A 1 187 ? 11.854 -1.858 -11.782 1.00 95.50 187 ARG A O 1
ATOM 1450 N N . PHE A 1 188 ? 10.913 -3.143 -13.357 1.00 96.19 188 PHE A N 1
ATOM 1451 C CA . PHE A 1 188 ? 11.698 -4.336 -13.051 1.00 96.19 188 PHE A CA 1
ATOM 1452 C C . PHE A 1 188 ? 13.193 -4.106 -13.283 1.00 96.19 188 PHE A C 1
ATOM 1454 O O . PHE A 1 188 ? 14.008 -4.557 -12.482 1.00 96.19 188 PHE A O 1
ATOM 1461 N N . ILE A 1 189 ? 13.552 -3.329 -14.307 1.00 95.50 189 ILE A N 1
ATOM 1462 C CA . ILE A 1 189 ? 14.949 -2.988 -14.593 1.00 95.50 189 ILE A CA 1
ATOM 1463 C C . ILE A 1 189 ? 15.598 -2.150 -13.488 1.00 95.50 189 ILE A C 1
ATOM 1465 O O . ILE A 1 189 ? 16.790 -2.300 -13.230 1.00 95.50 189 ILE A O 1
ATOM 1469 N N . ASP A 1 190 ? 14.813 -1.301 -12.819 1.00 93.75 190 ASP A N 1
ATOM 1470 C CA . ASP A 1 190 ? 15.293 -0.441 -11.737 1.00 93.75 190 ASP A CA 1
ATOM 1471 C C . ASP A 1 190 ? 15.558 -1.260 -10.467 1.00 93.75 190 ASP A C 1
ATOM 1473 O O . ASP A 1 190 ? 16.476 -0.954 -9.705 1.00 93.75 190 ASP A O 1
ATOM 1477 N N . LEU A 1 191 ? 14.768 -2.319 -10.251 1.00 94.00 191 LEU A N 1
ATOM 1478 C CA . LEU A 1 191 ? 14.934 -3.245 -9.130 1.00 94.00 191 LEU A CA 1
ATOM 1479 C C . LEU A 1 191 ? 16.061 -4.252 -9.373 1.00 94.00 191 LEU A C 1
ATOM 1481 O O . LEU A 1 191 ? 16.800 -4.572 -8.443 1.00 94.00 191 LEU A O 1
ATOM 1485 N N . ASN A 1 192 ? 16.191 -4.749 -10.606 1.00 95.19 192 ASN A N 1
ATOM 1486 C CA . ASN A 1 192 ? 17.157 -5.779 -10.968 1.00 95.19 192 ASN A CA 1
ATOM 1487 C C . ASN A 1 192 ? 17.769 -5.523 -12.363 1.00 95.19 192 ASN A C 1
ATOM 1489 O O . ASN A 1 192 ? 17.399 -6.167 -13.350 1.00 95.19 192 ASN A O 1
ATOM 1493 N N . PRO A 1 193 ? 18.755 -4.612 -12.468 1.00 92.38 193 PRO A N 1
ATOM 1494 C CA . PRO A 1 193 ? 19.372 -4.262 -13.750 1.00 92.38 193 PRO A CA 1
ATOM 1495 C C . PRO A 1 193 ? 20.193 -5.408 -14.362 1.00 92.38 193 PRO A C 1
ATOM 1497 O O . PRO A 1 193 ? 20.532 -5.364 -15.545 1.00 92.38 193 PRO A O 1
ATOM 1500 N N . ALA A 1 194 ? 20.527 -6.441 -13.580 1.00 92.44 194 ALA A N 1
ATOM 1501 C CA . ALA A 1 194 ? 21.256 -7.606 -14.069 1.00 92.44 194 ALA A CA 1
ATOM 1502 C C . ALA A 1 194 ? 20.385 -8.522 -14.950 1.00 92.44 194 ALA A C 1
ATOM 1504 O O . ALA A 1 194 ? 20.928 -9.249 -15.787 1.00 92.44 194 ALA A O 1
ATOM 1505 N N . GLU A 1 195 ? 19.059 -8.456 -14.815 1.00 95.00 195 GLU A N 1
ATOM 1506 C CA . GLU A 1 195 ? 18.093 -9.304 -15.521 1.00 95.00 195 GLU A CA 1
ATOM 1507 C C . GLU A 1 195 ? 17.460 -8.616 -16.738 1.00 95.00 195 GLU A C 1
ATOM 1509 O O . GLU A 1 195 ? 16.264 -8.730 -17.010 1.00 95.00 195 GLU A O 1
ATOM 1514 N N . LEU A 1 196 ? 18.282 -7.916 -17.520 1.00 95.69 196 LEU A N 1
ATOM 1515 C CA . LEU A 1 196 ? 17.821 -7.240 -18.731 1.00 95.69 196 LEU A CA 1
ATOM 1516 C C . LEU A 1 196 ? 17.127 -8.195 -19.718 1.00 95.69 196 LEU A C 1
ATOM 1518 O O . LEU A 1 196 ? 16.135 -7.820 -20.338 1.00 95.69 196 LEU A O 1
ATOM 1522 N N . ASP A 1 197 ? 17.612 -9.434 -19.831 1.00 95.94 197 ASP A N 1
ATOM 1523 C CA . ASP A 1 197 ? 17.022 -10.460 -20.697 1.00 95.94 197 ASP A CA 1
ATOM 1524 C C . ASP A 1 197 ? 15.532 -10.707 -20.378 1.00 95.94 197 ASP A C 1
ATOM 1526 O O . ASP A 1 197 ? 14.724 -10.775 -21.303 1.00 95.94 197 ASP A O 1
ATOM 1530 N N . ALA A 1 198 ? 15.145 -10.721 -19.095 1.00 95.69 198 ALA A N 1
ATOM 1531 C CA . ALA A 1 198 ? 13.756 -10.919 -18.668 1.00 95.69 198 ALA A CA 1
ATOM 1532 C C . ALA A 1 198 ? 12.847 -9.725 -19.025 1.00 95.69 198 ALA A C 1
ATOM 1534 O O . ALA A 1 198 ? 11.661 -9.891 -19.334 1.00 95.69 198 ALA A O 1
ATOM 1535 N N . VAL A 1 199 ? 13.403 -8.506 -19.025 1.00 97.00 199 VAL A N 1
ATOM 1536 C CA . VAL A 1 199 ? 12.695 -7.302 -19.49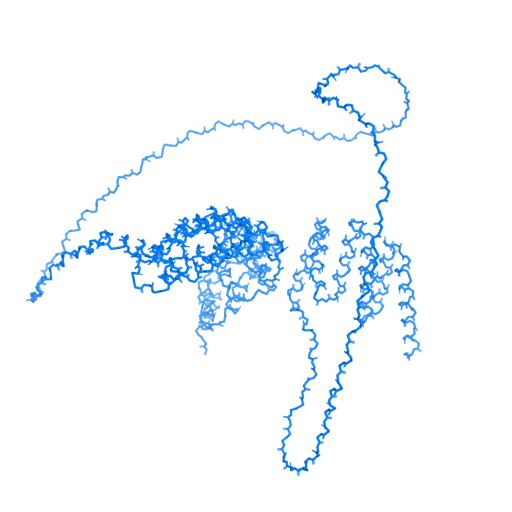2 1.00 97.00 199 VAL A CA 1
ATOM 1537 C C . VAL A 1 199 ? 12.406 -7.411 -20.986 1.00 97.00 199 VAL A C 1
ATOM 1539 O O . VAL A 1 199 ? 11.290 -7.123 -21.418 1.00 97.00 199 VAL A O 1
ATOM 1542 N N . PHE A 1 200 ? 13.378 -7.874 -21.775 1.00 97.69 200 PHE A N 1
ATOM 1543 C CA . PHE A 1 200 ? 13.171 -8.121 -23.199 1.00 97.69 200 PHE A CA 1
ATOM 1544 C C . PHE A 1 200 ? 12.139 -9.218 -23.458 1.00 97.69 200 PHE A C 1
ATOM 1546 O O . PHE A 1 200 ? 11.257 -9.005 -24.288 1.00 97.69 200 PHE A O 1
ATOM 1553 N N . ASP A 1 201 ? 12.196 -10.334 -22.724 1.00 97.50 201 ASP A N 1
ATOM 1554 C CA . ASP A 1 201 ? 11.209 -11.417 -22.840 1.00 97.50 201 ASP A CA 1
ATOM 1555 C C . ASP A 1 201 ? 9.788 -10.874 -22.626 1.00 97.50 201 ASP A C 1
ATOM 1557 O O . ASP A 1 201 ? 8.872 -11.172 -23.390 1.00 97.50 201 ASP A O 1
ATOM 1561 N N . SER A 1 202 ? 9.618 -9.992 -21.636 1.00 97.31 202 SER A N 1
ATOM 1562 C CA . SER A 1 202 ? 8.339 -9.341 -21.334 1.00 97.31 202 SER A CA 1
ATOM 1563 C C . SER A 1 202 ? 7.898 -8.374 -22.439 1.00 97.31 202 SER A C 1
ATOM 1565 O O . SER A 1 202 ? 6.739 -8.388 -22.858 1.00 97.31 202 SER A O 1
ATOM 1567 N N . MET A 1 203 ? 8.818 -7.549 -22.948 1.00 98.06 203 MET A N 1
ATOM 1568 C CA . MET A 1 203 ? 8.553 -6.593 -24.032 1.00 98.06 203 MET A CA 1
ATOM 1569 C C . MET A 1 203 ? 8.205 -7.289 -25.355 1.00 98.06 203 MET A C 1
ATOM 1571 O O . MET A 1 203 ? 7.413 -6.772 -26.145 1.00 98.06 203 MET A O 1
ATOM 1575 N N . GLU A 1 204 ? 8.741 -8.484 -25.594 1.00 97.81 204 GLU A N 1
ATOM 1576 C CA . GLU A 1 204 ? 8.434 -9.307 -26.765 1.00 97.81 204 GLU A CA 1
ATOM 1577 C C . GLU A 1 204 ? 7.030 -9.918 -26.739 1.00 97.81 204 GLU A C 1
ATOM 1579 O O . GLU A 1 204 ? 6.548 -10.354 -27.787 1.00 97.81 204 GLU A O 1
ATOM 1584 N N . LEU A 1 205 ? 6.329 -9.901 -25.606 1.00 97.19 205 LEU A N 1
ATOM 1585 C CA . LEU A 1 205 ? 4.916 -10.288 -25.541 1.00 97.19 205 LEU A CA 1
ATOM 1586 C C . LEU A 1 205 ? 3.986 -9.164 -26.023 1.00 97.19 205 LEU A C 1
ATOM 1588 O O . LEU A 1 205 ? 2.830 -9.414 -26.361 1.00 97.19 205 LEU A O 1
ATOM 1592 N N . ILE A 1 206 ? 4.477 -7.923 -26.071 1.00 97.75 206 ILE A N 1
ATOM 1593 C CA . ILE A 1 206 ? 3.660 -6.736 -26.320 1.00 97.75 206 ILE A CA 1
ATOM 1594 C C . ILE A 1 206 ? 3.387 -6.580 -27.829 1.00 97.75 206 ILE A C 1
ATOM 1596 O O . ILE A 1 206 ? 4.320 -6.549 -28.643 1.00 97.75 206 ILE A O 1
ATOM 1600 N N . PRO A 1 207 ? 2.115 -6.419 -28.244 1.00 98.06 207 PRO A N 1
ATOM 1601 C CA . PRO A 1 207 ? 1.771 -6.116 -29.629 1.00 98.06 207 PRO A CA 1
ATOM 1602 C C . PRO A 1 207 ? 2.350 -4.775 -30.102 1.00 98.06 207 PRO A C 1
ATOM 1604 O O . PRO A 1 207 ? 2.398 -3.801 -29.349 1.00 98.06 207 PRO A O 1
ATOM 1607 N N . GLY A 1 208 ? 2.697 -4.679 -31.391 1.00 97.06 208 GLY A N 1
ATOM 1608 C CA . GLY A 1 208 ? 3.243 -3.450 -31.993 1.00 97.06 208 GLY A CA 1
ATOM 1609 C C . GLY A 1 208 ? 2.368 -2.202 -31.785 1.00 97.06 208 GLY A C 1
ATOM 1610 O O . GLY A 1 208 ? 2.888 -1.108 -31.571 1.00 97.06 208 GLY A O 1
ATOM 1611 N N . GLU A 1 209 ? 1.040 -2.375 -31.767 1.00 97.12 209 GLU A N 1
ATOM 1612 C CA . GLU A 1 209 ? 0.060 -1.305 -31.511 1.00 97.12 209 GLU A CA 1
ATOM 1613 C C . GLU A 1 209 ? 0.169 -0.686 -30.114 1.00 97.12 209 GLU A C 1
ATOM 1615 O O . GLU A 1 209 ? -0.150 0.491 -29.937 1.00 97.12 209 GLU A O 1
ATOM 1620 N N . VAL A 1 210 ? 0.618 -1.469 -29.133 1.00 97.69 210 VAL A N 1
ATOM 1621 C CA . VAL A 1 210 ? 0.868 -1.010 -27.764 1.00 97.69 210 VAL A CA 1
ATOM 1622 C C . VAL A 1 210 ? 2.295 -0.472 -27.663 1.00 97.69 210 VAL A C 1
ATOM 1624 O O . VAL A 1 210 ? 2.490 0.660 -27.221 1.00 97.69 210 VAL A O 1
ATOM 1627 N N . LEU A 1 211 ? 3.286 -1.202 -28.197 1.00 97.75 211 LEU A N 1
ATOM 1628 C CA . LEU A 1 211 ? 4.697 -0.785 -28.197 1.00 97.75 211 LEU A CA 1
ATOM 1629 C C . LEU A 1 211 ? 4.923 0.605 -28.804 1.00 97.75 211 LEU A C 1
ATOM 1631 O O . LEU A 1 211 ? 5.814 1.325 -28.360 1.00 97.75 211 LEU A O 1
ATOM 1635 N N . LYS A 1 212 ? 4.122 1.032 -29.791 1.00 97.25 212 LYS A N 1
ATOM 1636 C CA . LYS A 1 212 ? 4.287 2.358 -30.413 1.00 97.25 212 LYS A CA 1
ATOM 1637 C C . LYS A 1 212 ? 4.121 3.526 -29.433 1.00 97.25 212 LYS A C 1
ATOM 1639 O O . LYS A 1 212 ? 4.659 4.601 -29.695 1.00 97.25 212 LYS A O 1
ATOM 1644 N N . LYS A 1 213 ? 3.401 3.326 -28.322 1.00 97.69 213 LYS A N 1
ATOM 1645 C CA . LYS A 1 213 ? 3.266 4.308 -27.231 1.00 97.69 213 LYS A CA 1
ATOM 1646 C C . LYS A 1 213 ? 4.458 4.280 -26.268 1.00 97.69 213 LYS A C 1
ATOM 1648 O O . LYS A 1 213 ? 4.723 5.274 -25.604 1.00 97.69 213 LYS A O 1
ATOM 1653 N N . HIS A 1 214 ? 5.206 3.179 -26.266 1.00 97.88 214 HIS A N 1
ATOM 1654 C CA . HIS A 1 214 ? 6.324 2.884 -25.367 1.00 97.88 214 HIS A CA 1
ATOM 1655 C C . HIS A 1 214 ? 7.691 2.962 -26.058 1.00 97.88 214 HIS A C 1
ATOM 1657 O O . HIS A 1 214 ? 8.676 2.415 -25.573 1.00 97.88 214 HIS A O 1
ATOM 1663 N N . VAL A 1 215 ? 7.800 3.686 -27.177 1.00 98.06 215 VAL A N 1
ATOM 1664 C CA . VAL A 1 215 ? 9.092 3.940 -27.843 1.00 98.06 215 VAL A CA 1
ATOM 1665 C C . VAL A 1 215 ? 10.159 4.518 -26.891 1.00 98.06 215 VAL A C 1
ATOM 1667 O O . VAL A 1 215 ? 11.288 4.035 -26.947 1.00 98.06 215 VAL A O 1
ATOM 1670 N N . PRO A 1 216 ? 9.846 5.450 -25.961 1.00 97.88 216 PRO A N 1
ATOM 1671 C CA . PRO A 1 216 ? 10.833 5.924 -24.987 1.00 97.88 216 PRO A CA 1
ATOM 1672 C C . PRO A 1 216 ? 11.420 4.819 -24.093 1.00 97.88 216 PRO A C 1
ATOM 1674 O O . PRO A 1 216 ? 12.586 4.897 -23.708 1.00 97.88 216 PRO A O 1
ATOM 1677 N N . ALA A 1 217 ? 10.639 3.779 -23.784 1.00 97.38 217 ALA A N 1
ATOM 1678 C CA . ALA A 1 217 ? 11.116 2.626 -23.026 1.00 97.38 217 ALA A CA 1
ATOM 1679 C C . ALA A 1 217 ? 12.135 1.812 -23.843 1.00 97.38 217 ALA A C 1
ATOM 1681 O O . ALA A 1 217 ? 13.194 1.456 -23.330 1.00 97.38 217 ALA A O 1
ATOM 1682 N N . LEU A 1 218 ? 11.874 1.603 -25.140 1.00 98.25 218 LEU A N 1
ATOM 1683 C CA . LEU A 1 218 ? 12.819 0.943 -26.052 1.00 98.25 218 LEU A CA 1
ATOM 1684 C C . LEU A 1 218 ? 14.118 1.749 -26.222 1.00 98.25 218 LEU A C 1
ATOM 1686 O O . LEU A 1 218 ? 15.206 1.169 -26.269 1.00 98.25 218 LEU A O 1
ATOM 1690 N N . ASP A 1 219 ? 14.026 3.082 -26.276 1.00 97.75 219 ASP A N 1
ATOM 1691 C CA . ASP A 1 219 ? 15.198 3.965 -26.317 1.00 97.75 219 ASP A CA 1
ATOM 1692 C C . ASP A 1 219 ? 16.040 3.802 -25.039 1.00 97.75 219 ASP A C 1
ATOM 1694 O O . ASP A 1 219 ? 17.267 3.685 -25.113 1.00 97.75 219 ASP A O 1
ATOM 1698 N N . HIS A 1 220 ? 15.387 3.731 -23.872 1.00 97.06 220 HIS A N 1
ATOM 1699 C CA . HIS A 1 220 ? 16.053 3.499 -22.590 1.00 97.06 220 HIS A CA 1
ATOM 1700 C C . HIS A 1 220 ? 16.779 2.147 -22.554 1.00 97.06 220 HIS A C 1
ATOM 1702 O O . HIS A 1 220 ? 17.959 2.097 -22.200 1.00 97.06 220 HIS A O 1
ATOM 1708 N N . LEU A 1 221 ? 16.131 1.069 -23.010 1.00 97.50 221 LEU A N 1
ATOM 1709 C CA . LEU A 1 221 ? 16.768 -0.247 -23.134 1.00 97.50 221 LEU A CA 1
ATOM 1710 C C . LEU A 1 221 ? 17.995 -0.195 -24.058 1.00 97.50 221 LEU A C 1
ATOM 1712 O O . LEU A 1 221 ? 19.048 -0.729 -23.713 1.00 97.50 221 LEU A O 1
ATOM 1716 N N . GLY A 1 222 ? 17.917 0.522 -25.183 1.00 96.94 222 GLY A N 1
ATOM 1717 C CA . GLY A 1 222 ? 19.058 0.723 -26.085 1.00 96.94 222 GLY A CA 1
ATOM 1718 C C . GLY A 1 222 ? 20.227 1.494 -25.462 1.00 96.94 222 GLY A C 1
ATOM 1719 O O . GLY A 1 222 ? 21.386 1.283 -25.833 1.00 96.94 222 GLY A O 1
ATOM 1720 N N . VAL A 1 223 ? 19.966 2.386 -24.504 1.00 96.56 223 VAL A N 1
ATOM 1721 C CA . VAL A 1 223 ? 21.025 3.025 -23.708 1.00 96.56 223 VAL A CA 1
ATOM 1722 C C . VAL A 1 223 ? 21.657 2.016 -22.751 1.00 96.56 223 VAL A C 1
ATOM 1724 O O . VAL A 1 223 ? 22.885 1.942 -22.694 1.00 96.56 223 VAL A O 1
ATOM 1727 N N . LEU A 1 224 ? 20.853 1.217 -22.046 1.00 95.56 224 LEU A N 1
ATOM 1728 C CA . LEU A 1 224 ? 21.347 0.236 -21.076 1.00 95.56 224 LEU A CA 1
ATOM 1729 C C . LEU A 1 224 ? 22.200 -0.860 -21.730 1.00 95.56 224 LEU A C 1
ATOM 1731 O O . LEU A 1 224 ? 23.312 -1.104 -21.267 1.00 95.56 224 LEU A O 1
ATOM 1735 N N . VAL A 1 225 ? 21.755 -1.421 -22.861 1.00 95.69 225 VAL A N 1
ATOM 1736 C CA . VAL A 1 225 ? 22.503 -2.443 -23.625 1.00 95.69 225 VAL A CA 1
ATOM 1737 C C . VAL A 1 225 ? 23.909 -1.965 -24.007 1.00 95.69 225 VAL A C 1
ATOM 1739 O O . VAL A 1 225 ? 24.863 -2.740 -23.980 1.00 95.69 225 VAL A O 1
ATOM 1742 N N . ARG A 1 226 ? 24.066 -0.681 -24.348 1.00 94.88 226 ARG A N 1
ATOM 1743 C CA . ARG A 1 226 ? 25.359 -0.122 -24.782 1.00 94.88 226 ARG A CA 1
ATOM 1744 C C . ARG A 1 226 ? 26.223 0.391 -23.642 1.00 94.88 226 ARG A C 1
ATOM 1746 O O . ARG A 1 226 ? 27.436 0.496 -23.809 1.00 94.88 226 ARG A O 1
ATOM 1753 N N . ARG A 1 227 ? 25.609 0.760 -22.516 1.00 94.81 227 ARG A N 1
ATOM 1754 C CA . ARG A 1 227 ? 26.316 1.336 -21.372 1.00 94.81 227 ARG A CA 1
ATOM 1755 C C . ARG A 1 227 ? 27.007 0.282 -20.517 1.00 94.81 227 ARG A C 1
ATOM 1757 O O . ARG A 1 227 ? 27.903 0.668 -19.780 1.00 94.81 227 ARG A O 1
ATOM 1764 N N . ASP A 1 228 ? 26.625 -0.990 -20.597 1.00 90.56 228 ASP A N 1
ATOM 1765 C CA . ASP A 1 228 ? 27.237 -2.054 -19.798 1.00 90.56 228 ASP A CA 1
ATOM 1766 C C . ASP A 1 228 ? 28.494 -2.636 -20.489 1.00 90.56 228 ASP A C 1
ATOM 1768 O O . ASP A 1 228 ? 28.372 -3.476 -21.388 1.00 90.56 228 ASP A O 1
ATOM 1772 N N . PRO A 1 229 ? 29.723 -2.217 -20.107 1.00 88.69 229 PRO A N 1
ATOM 1773 C CA . PRO A 1 229 ? 30.949 -2.739 -20.705 1.00 88.69 229 PRO A CA 1
ATOM 1774 C C . PRO A 1 229 ? 31.293 -4.146 -20.206 1.00 88.69 229 PRO A C 1
ATOM 1776 O O . PRO A 1 229 ? 32.198 -4.768 -20.758 1.00 88.69 229 PRO A O 1
ATOM 1779 N N . THR A 1 230 ? 30.632 -4.628 -19.147 1.00 90.12 230 THR A N 1
ATOM 1780 C CA . THR A 1 230 ? 30.957 -5.914 -18.512 1.00 90.12 230 THR A CA 1
ATOM 1781 C C . THR A 1 230 ? 30.398 -7.099 -19.294 1.00 90.12 230 THR A C 1
ATOM 1783 O O . THR A 1 230 ? 30.860 -8.225 -19.128 1.00 90.12 230 THR A O 1
ATOM 1786 N N . ARG A 1 231 ? 29.433 -6.845 -20.185 1.00 92.12 231 ARG A N 1
ATOM 1787 C CA . ARG A 1 231 ? 28.775 -7.866 -20.999 1.00 92.12 231 ARG A CA 1
ATOM 1788 C C . ARG A 1 231 ? 29.546 -8.150 -22.286 1.00 92.12 231 ARG A C 1
ATOM 1790 O O . ARG A 1 231 ? 30.049 -7.249 -22.967 1.00 92.12 231 ARG A O 1
ATOM 1797 N N . GLU A 1 232 ? 29.574 -9.428 -22.649 1.00 94.44 232 GLU A N 1
ATOM 1798 C CA . GLU A 1 232 ? 30.216 -9.930 -23.864 1.00 94.44 232 GLU A CA 1
ATOM 1799 C C . GLU A 1 232 ? 29.671 -9.246 -25.130 1.00 94.44 232 GLU A C 1
ATOM 1801 O O . GLU A 1 232 ? 28.497 -8.868 -25.211 1.00 94.44 232 GLU A O 1
ATOM 1806 N N . ALA A 1 233 ? 30.527 -9.089 -26.145 1.00 94.44 233 ALA A N 1
ATOM 1807 C CA . ALA A 1 233 ? 30.146 -8.469 -27.418 1.00 94.44 233 ALA A CA 1
ATOM 1808 C C . ALA A 1 233 ? 28.993 -9.223 -28.112 1.00 94.44 233 ALA A C 1
ATOM 1810 O O . ALA A 1 233 ? 28.098 -8.598 -28.687 1.00 94.44 233 ALA A O 1
ATOM 1811 N N . ASP A 1 234 ? 28.972 -10.551 -27.986 1.00 95.62 234 ASP A N 1
ATOM 1812 C CA . ASP A 1 234 ? 27.924 -11.407 -28.543 1.00 95.62 234 ASP A CA 1
ATOM 1813 C C . ASP A 1 234 ? 26.577 -11.178 -27.849 1.00 95.62 234 ASP A C 1
ATOM 1815 O O . ASP A 1 234 ? 25.537 -11.086 -28.505 1.00 95.62 234 ASP A O 1
ATOM 1819 N N . TRP A 1 235 ? 26.584 -10.998 -26.522 1.00 95.19 235 TRP A N 1
ATOM 1820 C CA . TRP A 1 235 ? 25.377 -10.642 -25.777 1.00 95.19 235 TRP A CA 1
ATOM 1821 C C . TRP A 1 235 ? 24.830 -9.282 -26.220 1.00 95.19 235 TRP A C 1
ATOM 1823 O O . TRP A 1 235 ? 23.633 -9.181 -26.489 1.00 95.19 235 TRP A O 1
ATOM 1833 N N . ARG A 1 236 ? 25.692 -8.266 -26.380 1.00 95.62 236 ARG A N 1
ATOM 1834 C CA . ARG A 1 236 ? 25.268 -6.933 -26.846 1.00 95.62 236 ARG A CA 1
ATOM 1835 C C . ARG A 1 236 ? 24.647 -7.000 -28.236 1.00 95.62 236 ARG A C 1
ATOM 1837 O O . ARG A 1 236 ? 23.551 -6.488 -28.432 1.00 95.62 236 ARG A O 1
ATOM 1844 N N . THR A 1 237 ? 25.298 -7.704 -29.160 1.00 96.06 237 THR A N 1
ATOM 1845 C CA . THR A 1 237 ? 24.795 -7.899 -30.528 1.00 96.06 237 THR A CA 1
ATOM 1846 C C . THR A 1 237 ? 23.415 -8.564 -30.525 1.00 96.06 237 THR A C 1
ATOM 1848 O O . THR A 1 237 ? 22.501 -8.104 -31.207 1.00 96.06 237 THR A O 1
ATOM 1851 N N . ARG A 1 238 ? 23.227 -9.608 -29.708 1.00 97.12 238 ARG A N 1
ATOM 1852 C CA . ARG A 1 238 ? 21.934 -10.286 -29.545 1.00 97.12 238 ARG A CA 1
ATOM 1853 C C . ARG A 1 238 ? 20.855 -9.347 -28.991 1.00 97.12 238 ARG A C 1
ATOM 1855 O O . ARG A 1 238 ? 19.744 -9.344 -29.511 1.00 97.12 238 ARG A O 1
ATOM 1862 N N . MET A 1 239 ? 21.155 -8.537 -27.974 1.00 97.44 239 MET A N 1
ATOM 1863 C CA . MET A 1 239 ? 20.181 -7.584 -27.415 1.00 97.44 239 MET A CA 1
ATOM 1864 C C . MET A 1 239 ? 19.827 -6.458 -28.395 1.00 97.44 239 MET A C 1
ATOM 1866 O O . MET A 1 239 ? 18.664 -6.070 -28.495 1.00 97.44 239 MET A O 1
ATOM 1870 N N . GLU A 1 240 ? 20.798 -5.955 -29.162 1.00 97.12 240 GLU A N 1
ATOM 1871 C CA . GLU A 1 240 ? 20.537 -4.981 -30.227 1.00 97.12 240 GLU A CA 1
ATOM 1872 C C . GLU A 1 240 ? 19.591 -5.550 -31.289 1.00 97.12 240 GLU A C 1
ATOM 1874 O O . GLU A 1 240 ? 18.653 -4.866 -31.693 1.00 97.12 240 GLU A O 1
ATOM 1879 N N . GLN A 1 241 ? 19.773 -6.811 -31.693 1.00 97.69 241 GLN A N 1
ATOM 1880 C CA . GLN A 1 241 ? 18.863 -7.479 -32.628 1.00 97.69 241 GLN A CA 1
ATOM 1881 C C . GLN A 1 241 ? 17.438 -7.580 -32.069 1.00 97.69 241 GLN A C 1
ATOM 1883 O O . GLN A 1 241 ? 16.492 -7.217 -32.769 1.00 97.69 241 GLN A O 1
ATOM 1888 N N . ARG A 1 242 ? 17.275 -7.969 -30.795 1.00 98.19 242 ARG A N 1
ATOM 1889 C CA . ARG A 1 242 ? 15.960 -7.988 -30.125 1.00 98.19 242 ARG A CA 1
ATOM 1890 C C . ARG A 1 242 ? 15.311 -6.598 -30.106 1.00 98.19 242 ARG A C 1
ATOM 1892 O O . ARG A 1 242 ? 14.136 -6.462 -30.441 1.00 98.19 242 ARG A O 1
ATOM 1899 N N . LEU A 1 243 ? 16.071 -5.533 -29.816 1.00 98.12 243 LEU A N 1
ATOM 1900 C CA . LEU A 1 243 ? 15.561 -4.154 -29.912 1.00 98.12 243 LEU A CA 1
ATOM 1901 C C . LEU A 1 243 ? 15.115 -3.793 -31.327 1.00 98.12 243 LEU A C 1
ATOM 1903 O O . LEU A 1 243 ? 14.059 -3.184 -31.501 1.00 98.12 243 LEU A O 1
ATOM 1907 N N . VAL A 1 244 ? 15.903 -4.152 -32.341 1.00 98.25 244 VAL A N 1
ATOM 1908 C CA . VAL A 1 244 ? 15.557 -3.911 -33.747 1.00 98.25 244 VAL A CA 1
ATOM 1909 C C . VAL A 1 244 ? 14.245 -4.614 -34.102 1.00 98.25 244 VAL A C 1
ATOM 1911 O O . VAL A 1 244 ? 13.406 -4.018 -34.782 1.00 98.25 244 VAL A O 1
ATOM 1914 N N . GLU A 1 245 ? 14.011 -5.830 -33.609 1.00 98.31 245 GLU A N 1
ATOM 1915 C CA . GLU A 1 245 ? 12.738 -6.536 -33.787 1.00 98.31 245 GLU A CA 1
ATOM 1916 C C . GLU A 1 245 ? 11.569 -5.820 -33.099 1.00 98.31 245 GLU A C 1
ATOM 1918 O O . GLU A 1 245 ? 10.527 -5.617 -33.730 1.00 98.31 245 GLU A O 1
ATOM 1923 N N . LEU A 1 246 ? 11.743 -5.360 -31.855 1.00 98.31 246 LEU A N 1
ATOM 1924 C CA . LEU A 1 246 ? 10.724 -4.584 -31.136 1.00 98.31 246 LEU A CA 1
ATOM 1925 C C . LEU A 1 246 ? 10.376 -3.284 -31.879 1.00 98.31 246 LEU A C 1
ATOM 1927 O O . LEU A 1 246 ? 9.199 -3.005 -32.125 1.00 98.31 246 LEU A O 1
ATOM 1931 N N . TYR A 1 247 ? 11.376 -2.525 -32.337 1.00 98.50 247 TYR A N 1
ATOM 1932 C CA . TYR A 1 247 ? 11.146 -1.342 -33.172 1.00 98.50 247 TYR A CA 1
ATOM 1933 C C . TYR A 1 247 ? 10.496 -1.679 -34.514 1.00 98.50 247 TYR A C 1
ATOM 1935 O O . TYR A 1 247 ? 9.660 -0.919 -35.007 1.00 98.50 247 TYR A O 1
ATOM 1943 N N . THR A 1 248 ? 10.847 -2.815 -35.115 1.00 98.06 248 THR A N 1
ATOM 1944 C CA . THR A 1 248 ? 10.224 -3.270 -36.361 1.00 98.06 248 THR A CA 1
ATOM 1945 C C . THR A 1 248 ? 8.731 -3.500 -36.156 1.00 98.06 248 THR A C 1
ATOM 1947 O O . THR A 1 248 ? 7.941 -3.049 -36.981 1.00 98.06 248 THR A O 1
ATOM 1950 N N . ARG A 1 249 ? 8.312 -4.103 -35.034 1.00 97.88 249 ARG A N 1
ATOM 1951 C CA . ARG A 1 249 ? 6.884 -4.257 -34.696 1.00 97.88 249 ARG A CA 1
ATOM 1952 C C . ARG A 1 249 ? 6.179 -2.909 -34.552 1.00 97.88 249 ARG A C 1
ATOM 1954 O O . ARG A 1 249 ? 5.054 -2.768 -35.028 1.00 97.88 249 ARG A O 1
ATOM 1961 N N . VAL A 1 250 ? 6.846 -1.909 -33.967 1.00 98.12 250 VAL A N 1
ATOM 1962 C CA . VAL A 1 250 ? 6.329 -0.530 -33.919 1.00 98.12 250 VAL A CA 1
ATOM 1963 C C . VAL A 1 250 ? 6.135 0.038 -35.326 1.00 98.12 250 VAL A C 1
ATOM 1965 O O . VAL A 1 250 ? 5.100 0.638 -35.594 1.00 98.12 250 VAL A O 1
ATOM 1968 N N . LEU A 1 251 ? 7.083 -0.170 -36.245 1.00 97.38 251 LEU A N 1
ATOM 1969 C CA . LEU A 1 251 ? 6.984 0.321 -37.625 1.00 97.38 251 LEU A CA 1
ATOM 1970 C C . LEU A 1 251 ? 5.984 -0.456 -38.492 1.00 97.38 251 LEU A C 1
ATOM 1972 O O . LEU A 1 251 ? 5.453 0.104 -39.448 1.00 97.38 251 LEU A O 1
ATOM 1976 N N . VAL A 1 252 ? 5.706 -1.721 -38.171 1.00 95.94 252 VAL A N 1
ATOM 1977 C CA . VAL A 1 252 ? 4.608 -2.478 -38.791 1.00 95.94 252 VAL A CA 1
ATOM 1978 C C . VAL A 1 252 ? 3.256 -1.886 -38.380 1.00 95.94 252 VAL A C 1
ATOM 1980 O O . VAL A 1 252 ? 2.389 -1.719 -39.236 1.00 95.94 252 VAL A O 1
ATOM 1983 N N . ALA A 1 253 ? 3.096 -1.527 -37.102 1.00 96.12 253 ALA A N 1
ATOM 1984 C CA . ALA A 1 253 ? 1.897 -0.868 -36.577 1.00 96.12 253 ALA A CA 1
ATOM 1985 C C . ALA A 1 253 ? 1.750 0.586 -37.076 1.00 96.12 253 ALA A C 1
ATOM 1987 O O . ALA A 1 253 ? 0.661 1.043 -37.421 1.00 96.12 253 ALA A O 1
ATOM 1988 N N . ASP A 1 254 ? 2.858 1.327 -37.146 1.00 97.19 254 ASP A N 1
ATOM 1989 C CA . ASP A 1 254 ? 2.908 2.701 -37.639 1.00 97.19 254 ASP A CA 1
ATOM 1990 C C . ASP A 1 254 ? 4.199 2.969 -38.426 1.00 97.19 254 ASP A C 1
ATOM 1992 O O . ASP A 1 254 ? 5.233 3.381 -37.891 1.00 97.19 254 ASP A O 1
ATOM 1996 N N . ALA A 1 255 ? 4.116 2.812 -39.748 1.00 96.44 255 ALA A N 1
ATOM 1997 C CA . ALA A 1 255 ? 5.245 3.007 -40.658 1.00 96.44 255 ALA A CA 1
ATOM 1998 C C . ALA A 1 255 ? 5.820 4.439 -40.653 1.00 96.44 255 ALA A C 1
ATOM 2000 O O . ALA A 1 255 ? 6.942 4.658 -41.136 1.00 96.44 255 ALA A O 1
ATOM 2001 N N . ARG A 1 256 ? 5.058 5.419 -40.141 1.00 97.00 256 ARG A N 1
ATOM 2002 C CA . ARG A 1 256 ? 5.451 6.832 -40.039 1.00 97.00 256 ARG A CA 1
ATOM 2003 C C . ARG A 1 256 ? 6.043 7.180 -38.675 1.00 97.00 256 ARG A C 1
ATOM 2005 O O . ARG A 1 256 ? 6.421 8.337 -38.485 1.00 97.00 256 ARG A O 1
ATOM 2012 N N . ASN A 1 257 ? 6.177 6.220 -37.758 1.00 98.06 257 ASN A N 1
ATOM 2013 C CA . ASN A 1 257 ? 6.743 6.471 -36.440 1.00 98.06 257 ASN A CA 1
ATOM 2014 C C . ASN A 1 257 ? 8.231 6.860 -36.545 1.00 98.06 257 ASN A C 1
ATOM 2016 O O . ASN A 1 257 ? 9.138 6.027 -36.615 1.00 98.06 257 ASN A O 1
ATOM 2020 N N . GLY A 1 258 ? 8.483 8.170 -36.578 1.00 97.62 258 GLY A N 1
ATOM 2021 C CA . GLY A 1 258 ? 9.825 8.724 -36.716 1.00 97.62 258 GLY A CA 1
ATOM 2022 C C . GLY A 1 258 ? 10.713 8.469 -35.498 1.00 97.62 258 GLY A C 1
ATOM 2023 O O . GLY A 1 258 ? 11.931 8.445 -35.648 1.00 97.62 258 GLY A O 1
ATOM 2024 N N . ALA A 1 259 ? 10.134 8.264 -34.310 1.00 97.94 259 ALA A N 1
ATOM 2025 C CA . ALA A 1 259 ? 10.897 7.946 -33.106 1.00 97.94 259 ALA A CA 1
ATOM 2026 C C . ALA A 1 259 ? 11.500 6.539 -33.197 1.00 97.94 259 ALA A C 1
ATOM 2028 O O . ALA A 1 259 ? 12.707 6.398 -33.033 1.00 97.94 259 ALA A O 1
ATOM 2029 N N . ALA A 1 260 ? 10.711 5.543 -33.610 1.00 98.06 260 ALA A N 1
ATOM 2030 C CA . ALA A 1 260 ? 11.206 4.184 -33.826 1.00 98.06 260 ALA A CA 1
ATOM 2031 C C . ALA A 1 260 ? 12.334 4.121 -34.874 1.00 98.06 260 ALA A C 1
ATOM 2033 O O . ALA A 1 260 ? 13.357 3.480 -34.645 1.00 98.06 260 ALA A O 1
ATOM 2034 N N . ARG A 1 261 ? 12.215 4.852 -35.997 1.00 98.44 261 ARG A N 1
ATOM 2035 C CA . ARG A 1 261 ? 13.296 4.928 -37.004 1.00 98.44 261 ARG A CA 1
ATOM 2036 C C . ARG A 1 261 ? 14.583 5.526 -36.441 1.00 98.44 261 ARG A C 1
ATOM 2038 O O . ARG A 1 261 ? 15.666 5.033 -36.749 1.00 98.44 261 ARG A O 1
ATOM 2045 N N . ARG A 1 262 ? 14.473 6.584 -35.625 1.00 98.19 262 ARG A N 1
ATOM 2046 C CA . ARG A 1 262 ? 15.633 7.175 -34.943 1.00 98.19 262 ARG A CA 1
ATOM 2047 C C . ARG A 1 262 ? 16.262 6.181 -33.971 1.00 98.19 262 ARG A C 1
ATOM 2049 O O . ARG A 1 262 ? 17.479 6.042 -34.013 1.00 98.19 262 ARG A O 1
ATOM 2056 N N . GLY A 1 263 ? 15.456 5.472 -33.178 1.00 97.69 263 GLY A N 1
ATOM 2057 C CA . GLY A 1 263 ? 15.918 4.432 -32.256 1.00 97.69 263 GLY A CA 1
ATOM 2058 C C . GLY A 1 263 ? 16.730 3.345 -32.966 1.00 97.69 263 GLY A C 1
ATOM 2059 O O . GLY A 1 263 ? 17.875 3.095 -32.593 1.00 97.69 263 GLY A O 1
ATOM 2060 N N . ILE A 1 264 ? 16.215 2.788 -34.072 1.00 97.94 264 ILE A N 1
ATOM 2061 C CA . ILE A 1 264 ? 16.958 1.807 -34.889 1.00 97.94 264 ILE A CA 1
ATOM 2062 C C . ILE A 1 264 ? 18.256 2.413 -35.446 1.00 97.94 264 ILE A C 1
ATOM 2064 O O . ILE A 1 264 ? 19.313 1.795 -35.357 1.00 97.94 264 ILE A O 1
ATOM 2068 N N . ASN A 1 265 ? 18.207 3.629 -36.001 1.00 97.62 265 ASN A N 1
ATOM 2069 C CA . ASN A 1 265 ? 19.396 4.281 -36.563 1.00 97.62 265 ASN A CA 1
ATOM 2070 C C . ASN A 1 265 ? 20.487 4.527 -35.511 1.00 97.62 265 ASN A C 1
ATOM 2072 O O . ASN A 1 265 ? 21.673 4.481 -35.823 1.00 97.62 265 ASN A O 1
ATOM 2076 N N . VAL A 1 266 ? 20.079 4.787 -34.267 1.00 97.38 266 VAL A N 1
ATOM 2077 C CA . VAL A 1 266 ? 20.973 4.940 -33.119 1.00 97.38 266 VAL A CA 1
ATOM 2078 C C . VAL A 1 266 ? 21.660 3.615 -32.766 1.00 97.38 266 VAL A C 1
ATOM 2080 O O . VAL A 1 266 ? 22.805 3.664 -32.324 1.00 97.38 266 VAL A O 1
ATOM 2083 N N . LEU A 1 267 ? 21.019 2.458 -32.972 1.00 96.25 267 LEU A N 1
ATOM 2084 C CA . LEU A 1 267 ? 21.663 1.139 -32.850 1.00 96.25 267 LEU A CA 1
ATOM 2085 C C . LEU A 1 267 ? 22.621 0.866 -34.022 1.00 96.25 267 LEU A C 1
ATOM 2087 O O . LEU A 1 267 ? 23.677 0.271 -33.841 1.00 96.25 267 LEU A O 1
ATOM 2091 N N . GLY A 1 268 ? 22.286 1.352 -35.218 1.00 96.88 268 GLY A N 1
ATOM 2092 C CA . GLY A 1 268 ? 23.183 1.373 -36.370 1.00 96.88 268 GLY A CA 1
ATOM 2093 C C . GLY A 1 268 ? 22.439 1.586 -37.695 1.00 96.88 268 GLY A C 1
ATOM 2094 O O . GLY A 1 268 ? 21.352 1.032 -37.888 1.00 96.88 268 GLY A O 1
ATOM 2095 N N . PRO A 1 269 ? 23.006 2.343 -38.655 1.00 97.31 269 PRO A N 1
ATOM 2096 C CA . PRO A 1 269 ? 22.356 2.618 -39.942 1.00 97.31 269 PRO A CA 1
ATOM 2097 C C . PRO A 1 269 ? 22.111 1.352 -40.784 1.00 97.31 269 PRO A C 1
ATOM 2099 O O . PRO A 1 269 ? 21.166 1.302 -41.579 1.00 97.31 269 PRO A O 1
ATOM 2102 N N . GLN A 1 270 ? 22.925 0.308 -40.592 1.00 97.06 270 GLN A N 1
ATOM 2103 C CA . GLN A 1 270 ? 22.746 -0.995 -41.234 1.00 97.06 270 GLN A CA 1
ATOM 2104 C C . GLN A 1 270 ? 21.427 -1.664 -40.825 1.00 97.06 270 GLN A C 1
ATOM 2106 O O . GLN A 1 270 ? 20.710 -2.157 -41.694 1.00 97.06 270 GLN A O 1
ATOM 2111 N N . TYR A 1 271 ? 21.051 -1.588 -39.542 1.00 97.50 271 TYR A N 1
ATOM 2112 C CA . TYR A 1 271 ? 19.797 -2.158 -39.051 1.00 97.50 271 TYR A CA 1
ATOM 2113 C C . TYR A 1 271 ? 18.590 -1.428 -39.641 1.00 97.50 271 TYR A C 1
ATOM 2115 O O . TYR A 1 271 ? 17.626 -2.064 -40.058 1.00 97.50 271 TYR A O 1
ATOM 2123 N N . LEU A 1 272 ? 18.649 -0.095 -39.746 1.00 97.31 272 LEU A N 1
ATOM 2124 C CA . LEU A 1 272 ? 17.557 0.679 -40.343 1.00 97.31 272 LEU A CA 1
ATOM 2125 C C . LEU A 1 272 ? 17.358 0.309 -41.817 1.00 97.31 272 LEU A C 1
ATOM 2127 O O . LEU A 1 272 ? 16.229 0.090 -42.249 1.00 97.31 272 LEU A O 1
ATOM 2131 N N . THR A 1 273 ? 18.451 0.193 -42.573 1.00 97.75 273 THR A N 1
ATOM 2132 C CA . THR A 1 273 ? 18.410 -0.192 -43.992 1.00 97.75 273 THR A CA 1
ATOM 2133 C C . THR A 1 273 ? 17.798 -1.582 -44.178 1.00 97.75 273 THR A C 1
ATOM 2135 O O . THR A 1 273 ? 16.965 -1.791 -45.067 1.00 97.75 273 THR A O 1
ATOM 2138 N N . GLU A 1 274 ? 18.171 -2.533 -43.320 1.00 97.56 274 GLU A N 1
ATOM 2139 C CA . GLU A 1 274 ? 17.622 -3.886 -43.326 1.00 97.56 274 GLU A CA 1
ATOM 2140 C C . GLU A 1 274 ? 16.121 -3.896 -42.999 1.00 97.56 274 GLU A C 1
ATOM 2142 O O . GLU A 1 274 ? 15.330 -4.475 -43.749 1.00 97.56 274 GLU A O 1
ATOM 2147 N N . VAL A 1 275 ? 15.705 -3.205 -41.933 1.00 97.44 275 VAL A N 1
ATOM 2148 C CA . VAL A 1 275 ? 14.295 -3.112 -41.528 1.00 97.44 275 VAL A CA 1
ATOM 2149 C C . VAL A 1 275 ? 13.449 -2.440 -42.607 1.00 97.44 275 VAL A C 1
ATOM 2151 O O . VAL A 1 275 ? 12.383 -2.948 -42.951 1.00 97.44 275 VAL A O 1
ATOM 2154 N N . GLU A 1 276 ? 13.915 -1.345 -43.209 1.00 97.12 276 GLU A N 1
ATOM 2155 C CA . GLU A 1 276 ? 13.201 -0.691 -44.311 1.00 97.12 276 GLU A CA 1
ATOM 2156 C C . GLU A 1 276 ? 13.058 -1.600 -45.535 1.00 97.12 276 GLU A C 1
ATOM 2158 O O . GLU A 1 276 ? 12.014 -1.589 -46.191 1.00 97.12 276 GLU A O 1
ATOM 2163 N N . SER A 1 277 ? 14.075 -2.412 -45.828 1.00 96.94 277 SER A N 1
ATOM 2164 C CA . SER A 1 277 ? 14.020 -3.399 -46.908 1.00 96.94 277 SER A CA 1
ATOM 2165 C C . SER A 1 277 ? 12.974 -4.478 -46.613 1.00 96.94 277 SER A C 1
ATOM 2167 O O . SER A 1 277 ? 12.141 -4.772 -47.473 1.00 96.94 277 SER A O 1
ATOM 2169 N N . ARG A 1 278 ? 12.938 -5.002 -45.378 1.00 96.50 278 ARG A N 1
ATOM 2170 C CA . ARG A 1 278 ? 11.922 -5.969 -44.926 1.00 96.50 278 ARG A CA 1
ATOM 2171 C C . ARG A 1 278 ? 10.508 -5.380 -44.985 1.00 96.50 278 ARG A C 1
ATOM 2173 O O . ARG A 1 278 ? 9.609 -6.026 -45.512 1.00 96.50 278 ARG A O 1
ATOM 2180 N N . LEU A 1 279 ? 10.311 -4.142 -44.525 1.00 95.25 279 LEU A N 1
ATOM 2181 C CA . LEU A 1 279 ? 9.008 -3.462 -44.551 1.00 95.25 279 LEU A CA 1
ATOM 2182 C C . LEU A 1 279 ? 8.505 -3.175 -45.975 1.00 95.25 279 LEU A C 1
ATOM 2184 O O . LEU A 1 279 ? 7.298 -3.175 -46.197 1.00 95.25 279 LEU A O 1
ATOM 2188 N N . ARG A 1 280 ? 9.400 -2.945 -46.948 1.00 95.94 280 ARG A N 1
ATOM 2189 C CA . ARG A 1 280 ? 9.027 -2.791 -48.371 1.00 95.94 280 ARG A CA 1
ATOM 2190 C C . ARG A 1 280 ? 8.599 -4.109 -49.014 1.00 95.94 280 ARG A C 1
ATOM 2192 O O . ARG A 1 280 ? 7.750 -4.090 -49.900 1.00 95.94 280 ARG A O 1
ATOM 2199 N N . LEU A 1 281 ? 9.209 -5.220 -48.601 1.00 95.44 281 LEU A N 1
ATOM 2200 C CA . LEU A 1 281 ? 8.894 -6.561 -49.101 1.00 95.44 281 LEU A CA 1
ATOM 2201 C C . LEU A 1 281 ? 7.682 -7.185 -48.403 1.00 95.44 281 LEU A C 1
ATOM 2203 O O . LEU A 1 281 ? 7.065 -8.091 -48.963 1.00 95.44 281 LEU A O 1
ATOM 2207 N N . ALA A 1 282 ? 7.341 -6.720 -47.198 1.00 90.88 282 ALA A N 1
ATOM 2208 C CA . ALA A 1 282 ? 6.182 -7.203 -46.468 1.00 90.88 282 ALA A CA 1
ATOM 2209 C C . ALA A 1 282 ? 4.912 -7.002 -47.317 1.00 90.88 282 ALA A C 1
ATOM 2211 O O . ALA A 1 282 ? 4.668 -5.891 -47.804 1.00 90.88 282 ALA A O 1
ATOM 2212 N N . PRO A 1 283 ? 4.096 -8.054 -47.520 1.00 86.38 283 PRO A N 1
ATOM 2213 C CA . PRO A 1 283 ? 2.858 -7.924 -48.269 1.00 86.38 283 PRO A CA 1
ATOM 2214 C C . PRO A 1 283 ? 2.008 -6.865 -47.577 1.00 86.38 283 PRO A C 1
ATOM 2216 O O . PRO A 1 283 ? 1.702 -6.989 -46.390 1.00 86.38 283 PRO A O 1
ATOM 2219 N N . LYS A 1 284 ? 1.661 -5.799 -48.312 1.00 81.50 284 LYS A N 1
ATOM 2220 C CA . LYS A 1 284 ? 0.763 -4.754 -47.813 1.00 81.50 284 LYS A CA 1
ATOM 2221 C C . LYS A 1 284 ? -0.455 -5.479 -47.237 1.00 81.50 284 LYS A C 1
ATOM 2223 O O . LYS A 1 284 ? -1.075 -6.208 -48.017 1.00 81.50 284 LYS A O 1
ATOM 2228 N N . PRO A 1 285 ? -0.762 -5.348 -45.927 1.00 74.19 285 PRO A N 1
ATOM 2229 C CA . PRO A 1 285 ? -1.855 -6.088 -45.310 1.00 74.19 285 PRO A CA 1
ATOM 2230 C C . PRO A 1 285 ? -3.066 -5.853 -46.191 1.00 74.19 285 PRO A C 1
ATOM 2232 O O . PRO A 1 285 ? -3.408 -4.691 -46.433 1.00 74.19 285 PRO A O 1
ATOM 2235 N N . ALA A 1 286 ? -3.570 -6.935 -46.801 1.00 68.06 286 ALA A N 1
ATOM 2236 C CA . ALA A 1 286 ? -4.607 -6.875 -47.818 1.00 68.06 286 ALA A CA 1
ATOM 2237 C C . ALA A 1 286 ? -5.705 -6.001 -47.234 1.00 68.06 286 ALA A C 1
ATOM 2239 O O . ALA A 1 286 ? -6.295 -6.395 -46.230 1.00 68.06 286 ALA A O 1
ATOM 2240 N N . ALA A 1 287 ? -5.825 -4.773 -47.760 1.00 58.94 287 ALA A N 1
ATOM 2241 C CA . ALA A 1 287 ? -6.605 -3.707 -47.146 1.00 58.94 287 ALA A CA 1
ATOM 2242 C C . ALA A 1 287 ? -7.951 -4.319 -46.810 1.00 58.94 287 ALA A C 1
ATOM 2244 O O . ALA A 1 287 ? -8.622 -4.722 -47.759 1.00 58.94 287 ALA A O 1
ATOM 2245 N N . ALA A 1 288 ? -8.216 -4.515 -45.505 1.00 55.59 288 ALA A N 1
ATOM 2246 C CA . ALA A 1 288 ? -9.255 -5.402 -44.994 1.00 55.59 288 ALA A CA 1
ATOM 2247 C C . ALA A 1 288 ? -10.452 -5.283 -45.920 1.00 55.59 288 ALA A C 1
ATOM 2249 O O . ALA A 1 288 ? -11.031 -4.196 -45.993 1.00 55.59 288 ALA A O 1
ATOM 2250 N N . ALA A 1 289 ? -10.654 -6.325 -46.743 1.00 51.53 289 ALA A N 1
ATOM 2251 C CA . ALA A 1 289 ? -11.541 -6.267 -47.890 1.00 51.53 289 ALA A CA 1
ATOM 2252 C C . ALA A 1 289 ? -12.841 -5.692 -47.368 1.00 51.53 289 ALA A C 1
ATOM 2254 O O . ALA A 1 289 ? -13.459 -6.277 -46.479 1.00 51.53 289 ALA A O 1
ATOM 2255 N N . THR A 1 290 ? -13.137 -4.473 -47.809 1.00 53.22 290 THR A N 1
ATOM 2256 C CA . THR A 1 290 ? -14.272 -3.701 -47.341 1.00 53.22 290 THR A CA 1
ATOM 2257 C C . THR A 1 290 ? -15.451 -4.613 -47.601 1.00 53.22 290 THR A C 1
ATOM 2259 O O . THR A 1 290 ? -15.752 -4.879 -48.766 1.00 53.22 290 THR A O 1
ATOM 2262 N N . ALA A 1 291 ? -16.009 -5.213 -46.543 1.00 48.38 291 ALA A N 1
ATOM 2263 C CA . ALA A 1 291 ? -17.160 -6.084 -46.684 1.00 48.38 291 ALA A CA 1
ATOM 2264 C C . ALA A 1 291 ? -18.162 -5.290 -47.530 1.00 48.38 291 ALA A C 1
ATOM 2266 O O . ALA A 1 291 ? -18.384 -4.114 -47.211 1.00 48.38 291 ALA A O 1
ATOM 2267 N N . PRO A 1 292 ? -18.637 -5.840 -48.662 1.00 48.91 292 PRO A N 1
ATOM 2268 C CA . PRO A 1 292 ? -19.435 -5.079 -49.606 1.00 48.91 292 PRO A CA 1
ATOM 2269 C C . PRO A 1 292 ? -20.573 -4.444 -48.825 1.00 48.91 292 PRO A C 1
ATOM 2271 O O . PRO A 1 292 ? -21.305 -5.141 -48.122 1.00 48.91 292 PRO A O 1
ATOM 2274 N N . ALA A 1 293 ? -20.632 -3.112 -48.883 1.00 48.72 293 ALA A N 1
ATOM 2275 C CA . ALA A 1 293 ? -21.643 -2.316 -48.218 1.00 48.72 293 ALA A CA 1
ATOM 2276 C C . ALA A 1 293 ? -23.000 -2.981 -48.456 1.00 48.72 293 ALA A C 1
ATOM 2278 O O . ALA A 1 293 ? -23.421 -3.126 -49.606 1.00 48.72 293 ALA A O 1
ATOM 2279 N N . ALA A 1 294 ? -23.635 -3.446 -47.378 1.00 48.00 294 ALA A N 1
ATOM 2280 C CA . ALA A 1 294 ? -24.985 -3.973 -47.435 1.00 48.00 294 ALA A CA 1
ATOM 2281 C C . ALA A 1 294 ? -25.843 -2.935 -48.162 1.00 48.00 294 ALA A C 1
ATOM 2283 O O . ALA A 1 294 ? -25.923 -1.780 -47.738 1.00 48.00 294 ALA A O 1
ATOM 2284 N N . ALA A 1 295 ? -26.385 -3.338 -49.311 1.00 49.09 295 ALA A N 1
ATOM 2285 C CA . ALA A 1 295 ? -27.156 -2.483 -50.188 1.00 49.09 295 ALA A CA 1
ATOM 2286 C C . ALA A 1 295 ? -28.275 -1.806 -49.389 1.00 49.09 295 ALA A C 1
ATOM 2288 O O . ALA A 1 295 ? -29.174 -2.460 -48.863 1.00 49.09 295 ALA A O 1
ATOM 2289 N N . THR A 1 296 ? -28.209 -0.483 -49.303 1.00 49.12 296 THR A N 1
ATOM 2290 C CA . THR A 1 296 ? -29.299 0.368 -48.850 1.00 49.12 296 THR A CA 1
ATOM 2291 C C . THR A 1 296 ? -30.462 0.221 -49.827 1.00 49.12 296 THR A C 1
ATOM 2293 O O . THR A 1 296 ? -30.463 0.788 -50.918 1.00 49.12 296 THR A O 1
ATOM 2296 N N . THR A 1 297 ? -31.470 -0.561 -49.448 1.00 47.94 297 THR A N 1
ATOM 2297 C CA . THR A 1 297 ? -32.784 -0.546 -50.099 1.00 47.94 297 THR A CA 1
ATOM 2298 C C . THR A 1 297 ? -33.440 0.827 -49.913 1.00 47.94 297 THR A C 1
ATOM 2300 O O . THR A 1 297 ? -33.454 1.337 -48.789 1.00 47.94 297 THR A O 1
ATOM 2303 N N . PRO A 1 298 ? -34.001 1.441 -50.971 1.00 53.44 298 PRO A N 1
ATOM 2304 C CA . PRO A 1 298 ? -34.689 2.719 -50.861 1.00 53.44 298 PRO A CA 1
ATOM 2305 C C . PRO A 1 298 ? -36.039 2.558 -50.151 1.00 53.44 298 PRO A C 1
ATOM 2307 O O . PRO A 1 298 ? -36.819 1.649 -50.438 1.00 53.44 298 PRO A O 1
ATOM 2310 N N . ALA A 1 299 ? -36.307 3.476 -49.225 1.00 47.53 299 ALA A N 1
ATOM 2311 C CA . ALA A 1 299 ? -37.567 3.604 -48.512 1.00 47.53 299 ALA A CA 1
ATOM 2312 C C . ALA A 1 299 ? -38.722 3.868 -49.494 1.00 47.53 299 ALA A C 1
ATOM 2314 O O . ALA A 1 299 ? -38.750 4.895 -50.170 1.00 47.53 299 ALA A O 1
ATOM 2315 N N . THR A 1 300 ? -39.683 2.944 -49.544 1.00 45.94 300 THR A N 1
ATOM 2316 C CA . THR A 1 300 ? -40.992 3.164 -50.168 1.00 45.94 300 THR A CA 1
ATOM 2317 C C . THR A 1 300 ? -41.980 3.520 -49.065 1.00 45.94 300 THR A C 1
ATOM 2319 O O . THR A 1 300 ? -42.199 2.748 -48.134 1.00 45.94 300 THR A O 1
ATOM 2322 N N . THR A 1 301 ? -42.546 4.717 -49.155 1.00 56.22 301 THR A N 1
ATOM 2323 C CA . THR A 1 301 ? -43.654 5.213 -48.342 1.00 56.22 301 THR A CA 1
ATOM 2324 C C . THR A 1 301 ? -44.921 4.404 -48.630 1.00 56.22 301 THR A C 1
ATOM 2326 O O . THR A 1 301 ? -45.484 4.509 -49.717 1.00 56.22 301 THR A O 1
ATOM 2329 N N . ALA A 1 302 ? -45.396 3.634 -47.648 1.00 40.81 302 ALA A N 1
ATOM 2330 C CA . ALA A 1 302 ? -46.739 3.060 -47.643 1.00 40.81 302 ALA A CA 1
ATOM 2331 C C . ALA A 1 302 ? -47.378 3.186 -46.247 1.00 40.81 302 ALA A C 1
ATOM 2333 O O . ALA A 1 302 ? -46.797 2.815 -45.229 1.00 40.81 302 ALA A O 1
ATOM 2334 N N . THR A 1 303 ? -48.568 3.779 -46.257 1.00 50.22 303 THR A N 1
ATOM 2335 C CA . THR A 1 303 ? -49.552 4.015 -45.189 1.00 50.22 303 THR A CA 1
ATOM 2336 C C . THR A 1 303 ? -49.969 2.712 -44.474 1.00 50.22 303 THR A C 1
ATOM 2338 O O . THR A 1 303 ? -49.931 1.657 -45.107 1.00 50.22 303 THR A O 1
ATOM 2341 N N . PRO A 1 304 ? -50.370 2.738 -43.182 1.00 54.28 304 PRO A N 1
ATOM 2342 C CA . PRO A 1 304 ? -50.520 1.525 -42.386 1.00 54.28 304 PRO A CA 1
ATOM 2343 C C . PRO A 1 304 ? -51.897 0.886 -42.588 1.00 54.28 304 PRO A C 1
ATOM 2345 O O . PRO A 1 304 ? -52.924 1.514 -42.335 1.00 54.28 304 PRO A O 1
ATOM 2348 N N . GLU A 1 305 ? -51.912 -0.385 -42.981 1.00 42.84 305 GLU A N 1
ATOM 2349 C CA . GLU A 1 305 ? -53.093 -1.243 -42.925 1.00 42.84 305 GLU A CA 1
ATOM 2350 C C . GLU A 1 305 ? -52.817 -2.399 -41.957 1.00 42.84 305 GLU A C 1
ATOM 2352 O O . GLU A 1 305 ? -51.740 -2.996 -41.942 1.00 42.84 305 GLU A O 1
ATOM 2357 N N . ALA A 1 306 ? -53.777 -2.627 -41.064 1.00 57.62 306 ALA A N 1
ATOM 2358 C CA . ALA A 1 306 ? -53.677 -3.524 -39.929 1.00 57.62 306 ALA A CA 1
ATOM 2359 C C . ALA A 1 306 ? -53.543 -4.993 -40.364 1.00 57.62 306 ALA A C 1
ATOM 2361 O O . ALA A 1 306 ? -54.438 -5.530 -41.013 1.00 57.62 306 ALA A O 1
ATOM 2362 N N . ALA A 1 307 ? -52.473 -5.667 -39.930 1.00 41.97 307 ALA A N 1
ATOM 2363 C CA . ALA A 1 307 ? -52.376 -7.123 -39.972 1.00 41.97 307 ALA A CA 1
ATOM 2364 C C . ALA A 1 307 ? -51.482 -7.673 -38.842 1.00 41.97 307 ALA A C 1
ATOM 2366 O O . ALA A 1 307 ? -50.332 -7.283 -38.670 1.00 41.97 307 ALA A O 1
ATOM 2367 N N . THR A 1 308 ? -52.110 -8.558 -38.070 1.00 52.41 308 THR A N 1
ATOM 2368 C CA . THR A 1 308 ? -51.675 -9.667 -37.200 1.00 52.41 308 THR A CA 1
ATOM 2369 C C . THR A 1 308 ? -50.163 -9.974 -37.071 1.00 52.41 308 THR A C 1
ATOM 2371 O O . THR A 1 308 ? -49.462 -10.027 -38.080 1.00 52.41 308 THR A O 1
ATOM 2374 N N . PRO A 1 309 ? -49.652 -10.284 -35.856 1.00 55.72 309 PRO A N 1
ATOM 2375 C CA . PRO A 1 309 ? -48.229 -10.568 -35.631 1.00 55.72 309 PRO A CA 1
ATOM 2376 C C . PRO A 1 309 ? -47.765 -11.883 -36.292 1.00 55.72 309 PRO A C 1
ATOM 2378 O O . PRO A 1 309 ? -48.451 -12.901 -36.151 1.00 55.72 309 PRO A O 1
ATOM 2381 N N . PRO A 1 310 ? -46.594 -11.910 -36.962 1.00 48.88 310 PRO A N 1
ATOM 2382 C CA . PRO A 1 310 ? -45.996 -13.143 -37.453 1.00 48.88 310 PRO A CA 1
ATOM 2383 C C . PRO A 1 310 ? -45.233 -13.879 -36.345 1.00 48.88 310 PRO A C 1
ATOM 2385 O O . PRO A 1 310 ? -44.659 -13.283 -35.433 1.00 48.88 310 PRO A O 1
ATOM 2388 N N . ALA A 1 311 ? -45.252 -15.204 -36.459 1.00 51.72 311 ALA A N 1
ATOM 2389 C CA . ALA A 1 311 ? -44.626 -16.154 -35.558 1.00 51.72 311 ALA A CA 1
ATOM 2390 C C . ALA A 1 311 ? -43.105 -15.963 -35.445 1.00 51.72 311 ALA A C 1
ATOM 2392 O O . ALA A 1 311 ? -42.394 -15.787 -36.435 1.00 51.72 311 ALA A O 1
ATOM 2393 N N . THR A 1 312 ? -42.629 -16.058 -34.208 1.00 53.34 312 THR A N 1
ATOM 2394 C CA . THR A 1 312 ? -41.227 -16.114 -33.800 1.00 53.34 312 THR A CA 1
ATOM 2395 C C . THR A 1 312 ? -40.497 -17.258 -34.519 1.00 53.34 312 THR A C 1
ATOM 2397 O O . THR A 1 312 ? -40.985 -18.391 -34.475 1.00 53.34 312 THR A O 1
ATOM 2400 N N . PRO A 1 313 ? -39.327 -17.032 -35.146 1.00 49.41 313 PRO A N 1
ATOM 2401 C CA . PRO A 1 313 ? -38.495 -18.132 -35.607 1.00 49.41 313 PRO A CA 1
ATOM 2402 C C . PRO A 1 313 ? -37.918 -18.860 -34.389 1.00 49.41 313 PRO A C 1
ATOM 2404 O O . PRO A 1 313 ? -37.416 -18.239 -33.451 1.00 49.41 313 PRO A O 1
ATOM 2407 N N . ALA A 1 314 ? -38.055 -20.185 -34.398 1.00 45.38 314 ALA A N 1
ATOM 2408 C CA . ALA A 1 314 ? -37.584 -21.073 -33.351 1.00 45.38 314 ALA A CA 1
ATOM 2409 C C . ALA A 1 314 ? -36.083 -20.870 -33.113 1.00 45.38 314 ALA A C 1
ATOM 2411 O O . ALA A 1 314 ? -35.266 -21.080 -34.008 1.00 45.38 314 ALA A O 1
ATOM 2412 N N . ALA A 1 315 ? -35.743 -20.460 -31.892 1.00 47.69 315 ALA A N 1
ATOM 2413 C CA . ALA A 1 315 ? -34.386 -20.519 -31.390 1.00 47.69 315 ALA A CA 1
ATOM 2414 C C . ALA A 1 315 ? -33.949 -21.987 -31.359 1.00 47.69 315 ALA A C 1
ATOM 2416 O O . ALA A 1 315 ? -34.610 -22.836 -30.755 1.00 47.69 315 ALA A O 1
ATOM 2417 N N . GLU A 1 316 ? -32.849 -22.272 -32.042 1.00 48.03 316 GLU A N 1
ATOM 2418 C CA . GLU A 1 316 ? -32.165 -23.553 -32.001 1.00 48.03 316 GLU A CA 1
ATOM 2419 C C . GLU A 1 316 ? -31.686 -23.787 -30.561 1.00 48.03 316 GLU A C 1
ATOM 2421 O O . GLU A 1 316 ? -30.841 -23.066 -30.030 1.00 48.03 316 GLU A O 1
ATOM 2426 N N . VAL A 1 317 ? -32.334 -24.741 -29.892 1.00 56.81 317 VAL A N 1
ATOM 2427 C CA . VAL A 1 317 ? -32.051 -25.131 -28.511 1.00 56.81 317 VAL A CA 1
ATOM 2428 C C . VAL A 1 317 ? -30.692 -25.839 -28.493 1.00 56.81 317 VAL A C 1
ATOM 2430 O O . VAL A 1 317 ? -30.558 -26.871 -29.155 1.00 56.81 317 VAL A O 1
ATOM 2433 N N . PRO A 1 318 ? -29.681 -25.341 -27.758 1.00 64.88 318 PRO A N 1
ATOM 2434 C CA . PRO A 1 318 ? -28.439 -26.081 -27.585 1.00 64.88 318 PRO A CA 1
ATOM 2435 C C . PRO A 1 318 ? -28.724 -27.407 -26.859 1.00 64.88 318 PRO A C 1
ATOM 2437 O O . PRO A 1 318 ? -29.581 -27.445 -25.969 1.00 64.88 318 PRO A O 1
ATOM 2440 N N . PRO A 1 319 ? -28.039 -28.506 -27.223 1.00 69.75 319 PRO A N 1
ATOM 2441 C CA . PRO A 1 319 ? -28.276 -29.808 -26.616 1.00 69.75 319 PRO A CA 1
ATOM 2442 C C . PRO A 1 319 ? -28.049 -29.753 -25.097 1.00 69.75 319 PRO A C 1
ATOM 2444 O O . PRO A 1 319 ? -27.143 -29.052 -24.635 1.00 69.75 319 PRO A O 1
ATOM 2447 N N . PRO A 1 320 ? -28.858 -30.483 -24.308 1.00 63.56 320 PRO A N 1
ATOM 2448 C CA . PRO A 1 320 ? -28.725 -30.491 -22.862 1.00 63.56 320 PRO A CA 1
ATOM 2449 C C . PRO A 1 320 ? -27.348 -31.038 -22.455 1.00 63.56 320 PRO A C 1
ATOM 2451 O O . PRO A 1 320 ? -26.851 -31.980 -23.083 1.00 63.56 320 PRO A O 1
ATOM 2454 N N . PRO A 1 321 ? -26.731 -30.484 -21.396 1.00 66.19 321 PRO A N 1
ATOM 2455 C CA . PRO A 1 321 ? -25.513 -31.051 -20.838 1.00 66.19 321 PRO A CA 1
ATOM 2456 C C . PRO A 1 321 ? -25.763 -32.506 -20.404 1.00 66.19 321 PRO A C 1
ATOM 2458 O O . PRO A 1 321 ? -26.878 -32.841 -19.984 1.00 66.19 321 PRO A O 1
ATOM 2461 N N . PRO A 1 322 ? -24.752 -33.387 -20.504 1.00 63.50 322 PRO A N 1
ATOM 2462 C CA . PRO A 1 322 ? -24.892 -34.783 -20.115 1.00 63.50 322 PRO A CA 1
ATOM 2463 C C . PRO A 1 322 ? -25.368 -34.886 -18.665 1.00 63.50 322 PRO A C 1
ATOM 2465 O O . PRO A 1 322 ? -24.863 -34.196 -17.777 1.00 63.50 322 PRO A O 1
ATOM 2468 N N . ALA A 1 323 ? -26.362 -35.749 -18.447 1.00 53.06 323 ALA A N 1
ATOM 2469 C CA . ALA A 1 323 ? -26.943 -36.008 -17.143 1.00 53.06 323 ALA A CA 1
ATOM 2470 C C . ALA A 1 323 ? -25.841 -36.348 -16.130 1.00 53.06 323 ALA A C 1
ATOM 2472 O O . ALA A 1 323 ? -25.046 -37.267 -16.333 1.00 53.06 323 ALA A O 1
ATOM 2473 N N . PHE A 1 324 ? -25.812 -35.589 -15.038 1.00 52.19 324 PHE A N 1
ATOM 2474 C CA . PHE A 1 324 ? -24.934 -35.833 -13.906 1.00 52.19 324 PHE A CA 1
ATOM 2475 C C . PHE A 1 324 ? -25.289 -37.199 -13.311 1.00 52.19 324 PHE A C 1
ATOM 2477 O O . PHE A 1 324 ? -26.338 -37.362 -12.687 1.00 52.19 324 PHE A O 1
ATOM 2484 N N . VAL A 1 325 ? -24.440 -38.199 -13.545 1.00 56.88 325 VAL A N 1
ATOM 2485 C CA . VAL A 1 325 ? -24.545 -39.494 -12.873 1.00 56.88 325 VAL A CA 1
ATOM 2486 C C . VAL A 1 325 ? -24.127 -39.261 -11.419 1.00 56.88 325 VAL A C 1
ATOM 2488 O O . VAL A 1 325 ? -22.978 -38.874 -11.188 1.00 56.88 325 VAL A O 1
ATOM 2491 N N . PRO A 1 326 ? -25.017 -39.447 -10.428 1.00 47.75 326 PRO A N 1
ATOM 2492 C CA . PRO A 1 326 ? -24.629 -39.323 -9.034 1.00 47.75 326 PRO A CA 1
ATOM 2493 C C . PRO A 1 326 ? -23.565 -40.377 -8.726 1.00 47.75 326 PRO A C 1
ATOM 2495 O O . PRO A 1 326 ? -23.774 -41.580 -8.893 1.00 47.75 326 PRO A O 1
ATOM 2498 N N . ARG A 1 327 ? -22.396 -39.898 -8.299 1.00 50.72 327 ARG A N 1
ATOM 2499 C CA . ARG A 1 327 ? -21.315 -40.726 -7.770 1.00 50.72 327 ARG A CA 1
ATOM 2500 C C . ARG A 1 327 ? -21.872 -41.510 -6.568 1.00 50.72 327 ARG A C 1
ATOM 2502 O O . ARG A 1 327 ? -22.493 -40.885 -5.707 1.00 50.72 327 ARG A O 1
ATOM 2509 N N . PRO A 1 328 ? -21.698 -42.842 -6.498 1.00 58.47 328 PRO A N 1
ATOM 2510 C CA . PRO A 1 328 ? -22.150 -43.618 -5.348 1.00 58.47 328 PRO A CA 1
ATOM 2511 C C . PRO A 1 328 ? -21.471 -43.109 -4.066 1.00 58.47 328 PRO A C 1
ATOM 2513 O O . PRO A 1 328 ? -20.314 -42.674 -4.132 1.00 58.47 328 PRO A O 1
ATOM 2516 N N . PRO A 1 329 ? -22.171 -43.132 -2.918 1.00 52.19 329 PRO A N 1
ATOM 2517 C CA . PRO A 1 329 ? -21.614 -42.674 -1.655 1.00 52.19 329 PRO A CA 1
ATOM 2518 C C . PRO A 1 329 ? -20.371 -43.497 -1.315 1.00 52.19 329 PRO A C 1
ATOM 2520 O O . PRO A 1 329 ? -20.394 -44.728 -1.348 1.00 52.19 329 PRO A O 1
ATOM 2523 N N . ALA A 1 330 ? -19.279 -42.789 -1.030 1.00 45.84 330 ALA A N 1
ATOM 2524 C CA . ALA A 1 330 ? -18.081 -43.380 -0.465 1.00 45.84 330 ALA A CA 1
ATOM 2525 C C . ALA A 1 330 ? -18.450 -44.068 0.855 1.00 45.84 330 ALA A C 1
ATOM 2527 O O . ALA A 1 330 ? -19.197 -43.513 1.661 1.00 45.84 330 ALA A O 1
ATOM 2528 N N . ALA A 1 331 ? -17.957 -45.292 1.022 1.00 46.81 331 ALA A N 1
ATOM 2529 C CA . ALA A 1 331 ? -18.114 -46.069 2.236 1.00 46.81 331 ALA A CA 1
ATOM 2530 C C . ALA A 1 331 ? -17.616 -45.268 3.448 1.00 46.81 331 ALA A C 1
ATOM 2532 O O . ALA A 1 331 ? -16.548 -44.660 3.399 1.00 46.81 331 ALA A O 1
ATOM 2533 N N . GLU A 1 332 ? -18.415 -45.280 4.513 1.00 41.50 332 GLU A N 1
ATOM 2534 C CA . GLU A 1 332 ? -18.073 -44.744 5.826 1.00 41.50 332 GLU A CA 1
ATOM 2535 C C . GLU A 1 332 ? -16.788 -45.410 6.339 1.00 41.50 332 GLU A C 1
ATOM 2537 O O . GLU A 1 332 ? -16.781 -46.587 6.708 1.00 41.50 332 GLU A O 1
ATOM 2542 N N . GLU A 1 333 ? -15.691 -44.654 6.367 1.00 43.75 333 GLU A N 1
ATOM 2543 C CA . GLU A 1 333 ? -14.527 -45.004 7.172 1.00 43.75 333 GLU A CA 1
ATOM 2544 C C . GLU A 1 333 ? -14.876 -44.797 8.649 1.00 43.75 333 GLU A C 1
ATOM 2546 O O . GLU A 1 333 ? -15.247 -43.709 9.095 1.00 43.75 333 GLU A O 1
ATOM 2551 N N . GLN A 1 334 ? -14.789 -45.892 9.400 1.00 48.84 334 GLN A N 1
ATOM 2552 C CA . GLN A 1 334 ? -14.984 -45.936 10.842 1.00 48.84 334 GLN A CA 1
ATOM 2553 C C . GLN A 1 334 ? -13.947 -45.051 11.558 1.00 48.84 334 GLN A C 1
ATOM 2555 O O . GLN A 1 334 ? -12.761 -45.112 11.224 1.00 48.84 334 GLN A O 1
ATOM 2560 N N . PRO A 1 335 ? -14.343 -44.274 12.581 1.00 49.81 335 PRO A N 1
ATOM 2561 C CA . PRO A 1 335 ? -13.403 -43.471 13.347 1.00 49.81 335 PRO A CA 1
ATOM 2562 C C . PRO A 1 335 ? -12.538 -44.370 14.239 1.00 49.81 335 PRO A C 1
ATOM 2564 O O . PRO A 1 335 ? -13.033 -45.065 15.129 1.00 49.81 335 PRO A O 1
ATOM 2567 N N . VAL A 1 336 ? -11.227 -44.334 14.001 1.00 48.94 336 VAL A N 1
ATOM 2568 C CA . VAL A 1 336 ? -10.212 -44.921 14.881 1.00 48.94 336 VAL A CA 1
ATOM 2569 C C . VAL A 1 336 ? -10.193 -44.139 16.195 1.00 48.94 336 VAL A C 1
ATOM 2571 O O . VAL A 1 336 ? -10.097 -42.912 16.208 1.00 48.94 336 VAL A O 1
ATOM 2574 N N . ALA A 1 337 ? -10.322 -44.873 17.297 1.00 43.16 337 ALA A N 1
ATOM 2575 C CA . ALA A 1 337 ? -10.382 -44.361 18.657 1.00 43.16 337 ALA A CA 1
ATOM 2576 C C . ALA A 1 337 ? -9.146 -43.526 19.037 1.00 43.16 337 ALA A C 1
ATOM 2578 O O . ALA A 1 337 ? -8.005 -43.924 18.803 1.00 43.16 337 ALA A O 1
ATOM 2579 N N . ALA A 1 338 ? -9.397 -42.382 19.675 1.00 47.19 338 ALA A N 1
ATOM 2580 C CA . ALA A 1 338 ? -8.384 -41.567 20.331 1.00 47.19 338 ALA A CA 1
ATOM 2581 C C . ALA A 1 338 ? -7.842 -42.279 21.591 1.00 47.19 338 ALA A C 1
ATOM 2583 O O . ALA A 1 338 ? -8.634 -42.876 22.325 1.00 47.19 338 ALA A O 1
ATOM 2584 N N . PRO A 1 339 ? -6.530 -42.210 21.882 1.00 45.28 339 PRO A N 1
ATOM 2585 C CA . PRO A 1 339 ? -5.982 -42.729 23.128 1.00 45.28 339 PRO A CA 1
ATOM 2586 C C . PRO A 1 339 ? -6.240 -41.762 24.297 1.00 45.28 339 PRO A C 1
ATOM 2588 O O . PRO A 1 339 ? -6.101 -40.545 24.166 1.00 45.28 339 PRO A O 1
ATOM 2591 N N . GLU A 1 340 ? -6.618 -42.335 25.441 1.00 46.75 340 GLU A N 1
ATOM 2592 C CA . GLU A 1 340 ? -6.851 -41.653 26.719 1.00 46.75 340 GLU A CA 1
ATOM 2593 C C . GLU A 1 340 ? -5.588 -40.958 27.277 1.00 46.75 340 GLU A C 1
ATOM 2595 O O . GLU A 1 340 ? -4.468 -41.430 27.060 1.00 46.75 340 GLU A O 1
ATOM 2600 N N . PRO A 1 341 ? -5.744 -39.869 28.057 1.00 50.56 341 PRO A N 1
ATOM 2601 C CA . PRO A 1 341 ? -4.637 -39.205 28.732 1.00 50.56 341 PRO A CA 1
ATOM 2602 C C . PRO A 1 341 ? -4.303 -39.883 30.072 1.00 50.56 341 PRO A C 1
ATOM 2604 O O . PRO A 1 341 ? -5.107 -39.900 31.004 1.00 50.56 341 PRO A O 1
ATOM 2607 N N . SER A 1 342 ? -3.079 -40.397 30.191 1.00 42.94 342 SER A N 1
ATOM 2608 C CA . SER A 1 342 ? -2.537 -40.942 31.442 1.00 42.94 342 SER A CA 1
ATOM 2609 C C . SER A 1 342 ? -2.212 -39.841 32.460 1.00 42.94 342 SER A C 1
ATOM 2611 O O . SER A 1 342 ? -1.498 -38.883 32.165 1.00 42.94 342 SER A O 1
ATOM 2613 N N . ALA A 1 343 ? -2.720 -40.021 33.680 1.00 41.00 343 ALA A N 1
ATOM 2614 C CA . ALA A 1 343 ? -2.465 -39.205 34.868 1.00 41.00 343 ALA A CA 1
ATOM 2615 C C . ALA A 1 343 ? -1.030 -39.388 35.434 1.00 41.00 343 ALA A C 1
ATOM 2617 O O . ALA A 1 343 ? -0.368 -40.381 35.121 1.00 41.00 343 ALA A O 1
ATOM 2618 N N . PRO A 1 344 ? -0.534 -38.463 36.287 1.00 53.16 344 PRO A N 1
ATOM 2619 C CA . PRO A 1 344 ? 0.871 -38.406 36.677 1.00 53.16 344 PRO A CA 1
ATOM 2620 C C . PRO A 1 344 ? 1.160 -39.248 37.928 1.00 53.16 344 PRO A C 1
ATOM 2622 O O . PRO A 1 344 ? 0.486 -39.119 38.950 1.00 53.16 344 PRO A O 1
ATOM 2625 N N . ALA A 1 345 ? 2.216 -40.062 37.873 1.00 36.97 345 ALA A N 1
ATOM 2626 C CA . ALA A 1 345 ? 2.781 -40.732 39.040 1.00 36.97 345 ALA A CA 1
ATOM 2627 C C . ALA A 1 345 ? 4.071 -40.032 39.488 1.00 36.97 345 ALA A C 1
ATOM 2629 O O . ALA A 1 345 ? 4.948 -39.703 38.691 1.00 36.97 345 ALA A O 1
ATOM 2630 N N . ALA A 1 346 ? 4.149 -39.801 40.793 1.00 40.84 346 ALA A N 1
ATOM 2631 C CA . ALA A 1 346 ? 5.263 -39.191 41.492 1.00 40.84 346 ALA A CA 1
ATOM 2632 C C . ALA A 1 346 ? 6.356 -40.211 41.876 1.00 40.84 346 ALA A C 1
ATOM 2634 O O . ALA A 1 346 ? 6.073 -41.394 42.030 1.00 40.84 346 ALA A O 1
ATOM 2635 N N . GLN A 1 347 ? 7.537 -39.654 42.185 1.00 35.75 347 GLN A N 1
ATOM 2636 C CA . GLN A 1 347 ? 8.542 -40.079 43.181 1.00 35.75 347 GLN A CA 1
ATOM 2637 C C . GLN A 1 347 ? 9.930 -40.593 42.720 1.00 35.75 347 GLN A C 1
ATOM 2639 O O . GLN A 1 347 ? 10.084 -41.567 41.996 1.00 35.75 347 GLN A O 1
ATOM 2644 N N . THR A 1 348 ? 10.926 -39.941 43.348 1.00 34.88 348 THR A N 1
ATOM 2645 C CA . THR A 1 348 ? 12.148 -40.465 44.009 1.00 34.88 348 THR A CA 1
ATOM 2646 C C . THR A 1 348 ? 13.415 -40.840 43.222 1.00 34.88 348 THR A C 1
ATOM 2648 O O . THR A 1 348 ? 13.540 -41.899 42.630 1.00 34.88 348 THR A O 1
ATOM 2651 N N . ALA A 1 349 ? 14.405 -39.949 43.359 1.00 45.44 349 ALA A N 1
ATOM 2652 C CA . ALA A 1 349 ? 15.774 -40.133 43.872 1.00 45.44 349 ALA A CA 1
ATOM 2653 C C . ALA A 1 349 ? 16.529 -41.493 43.777 1.00 45.44 349 ALA A C 1
ATOM 2655 O O . ALA A 1 349 ? 16.197 -42.455 44.457 1.00 45.44 349 ALA A O 1
ATOM 2656 N N . ALA A 1 350 ? 17.721 -41.383 43.158 1.00 38.19 350 ALA A N 1
ATOM 2657 C CA . ALA A 1 350 ? 19.058 -41.843 43.599 1.00 38.19 350 ALA A CA 1
ATOM 2658 C C . ALA A 1 350 ? 19.661 -43.214 43.163 1.00 38.19 350 ALA A C 1
ATOM 2660 O O . ALA A 1 350 ? 19.359 -44.254 43.732 1.00 38.19 350 ALA A O 1
ATOM 2661 N N . LYS A 1 351 ? 20.763 -43.078 42.382 1.00 39.81 351 LYS A N 1
ATOM 2662 C CA . LYS A 1 351 ? 22.108 -43.729 42.487 1.00 39.81 351 LYS A CA 1
ATOM 2663 C C . LYS A 1 351 ? 22.367 -45.126 41.830 1.00 39.81 351 LYS A C 1
ATOM 2665 O O . LYS A 1 351 ? 21.410 -45.772 41.437 1.00 39.81 351 LYS A O 1
ATOM 2670 N N . PRO A 1 352 ? 23.651 -45.521 41.566 1.00 65.69 352 PRO A N 1
ATOM 2671 C CA . PRO A 1 352 ? 24.179 -45.767 40.200 1.00 65.69 352 PRO A CA 1
ATOM 2672 C C . PRO A 1 352 ? 24.874 -47.148 39.982 1.00 65.69 352 PRO A C 1
ATOM 2674 O O . PRO A 1 352 ? 24.878 -47.967 40.894 1.00 65.69 352 PRO A O 1
ATOM 2677 N N . VAL A 1 353 ? 25.586 -47.305 38.836 1.00 38.75 353 VAL A N 1
ATOM 2678 C CA . VAL A 1 353 ? 26.506 -48.414 38.406 1.00 38.75 353 VAL A CA 1
ATOM 2679 C C . VAL A 1 353 ? 25.734 -49.549 37.673 1.00 38.75 353 VAL A C 1
ATOM 2681 O O . VAL A 1 353 ? 24.659 -49.902 38.122 1.00 38.75 353 VAL A O 1
ATOM 2684 N N . GLU A 1 354 ? 26.079 -50.109 36.496 1.00 33.31 354 GLU A N 1
ATOM 2685 C CA . GLU A 1 354 ? 27.362 -50.561 35.929 1.00 33.31 354 GLU A CA 1
ATOM 2686 C C . GLU A 1 354 ? 27.306 -50.830 34.390 1.00 33.31 354 GLU A C 1
ATOM 2688 O O . GLU A 1 354 ? 26.264 -51.165 33.840 1.00 33.31 354 GLU A O 1
ATOM 2693 N N . LYS A 1 355 ? 28.478 -50.689 33.750 1.00 36.38 355 LYS A N 1
ATOM 2694 C CA . LYS A 1 355 ? 29.051 -51.168 32.460 1.00 36.38 355 LYS A CA 1
ATOM 2695 C C . LYS A 1 355 ? 28.262 -52.031 31.429 1.00 36.38 355 LYS A C 1
ATOM 2697 O O . LYS A 1 355 ? 27.952 -53.181 31.705 1.00 36.38 355 LYS A O 1
ATOM 2702 N N . SER A 1 356 ? 28.292 -51.521 30.178 1.00 42.06 356 SER A N 1
ATOM 2703 C CA . SER A 1 356 ? 28.675 -52.154 28.872 1.00 42.06 356 SER A CA 1
ATOM 2704 C C . SER A 1 356 ? 27.865 -53.332 28.270 1.00 42.06 356 SER A C 1
ATOM 2706 O O . SER A 1 356 ? 27.242 -54.070 29.023 1.00 42.06 356 SER A O 1
ATOM 2708 N N . PRO A 1 357 ? 27.971 -53.638 26.943 1.00 55.38 357 PRO A N 1
ATOM 2709 C CA . PRO A 1 357 ? 28.564 -52.899 25.808 1.00 55.38 357 PRO A CA 1
ATOM 2710 C C . PRO A 1 357 ? 27.631 -52.700 24.577 1.00 55.38 357 PRO A C 1
ATOM 2712 O O . PRO A 1 357 ? 26.582 -53.322 24.437 1.00 55.38 357 PRO A O 1
ATOM 2715 N N . GLU A 1 358 ? 28.083 -51.827 23.669 1.00 43.59 358 GLU A N 1
ATOM 2716 C CA . GLU A 1 358 ? 27.543 -51.510 22.334 1.00 43.59 358 GLU A CA 1
ATOM 2717 C C . GLU A 1 358 ? 27.586 -52.682 21.332 1.00 43.59 358 GLU A C 1
ATOM 2719 O O . GLU A 1 358 ? 28.468 -53.541 21.421 1.00 43.59 358 GLU A O 1
ATOM 2724 N N . PRO A 1 359 ? 26.772 -52.611 20.259 1.00 50.66 359 PRO A N 1
ATOM 2725 C CA . PRO A 1 359 ? 27.170 -53.094 18.951 1.00 50.66 359 PRO A CA 1
ATOM 2726 C C . PRO A 1 359 ? 27.333 -51.955 17.930 1.00 50.66 359 PRO A C 1
ATOM 2728 O O . PRO A 1 359 ? 26.481 -51.092 17.733 1.00 50.66 359 PRO A O 1
ATOM 2731 N N . VAL A 1 360 ? 28.478 -52.053 17.269 1.00 43.50 360 VAL A N 1
ATOM 2732 C CA . VAL A 1 360 ? 28.986 -51.378 16.075 1.00 43.50 360 VAL A CA 1
ATOM 2733 C C . VAL A 1 360 ? 27.948 -51.274 14.945 1.00 43.50 360 VAL A C 1
ATOM 2735 O O . VAL A 1 360 ? 27.424 -52.291 14.494 1.00 43.50 360 VAL A O 1
ATOM 2738 N N . ILE A 1 361 ? 27.755 -50.067 14.398 1.00 43.16 361 ILE A N 1
ATOM 2739 C CA . ILE A 1 361 ? 27.296 -49.861 13.015 1.00 43.16 361 ILE A CA 1
ATOM 2740 C C . ILE A 1 361 ? 28.343 -49.011 12.297 1.00 43.16 361 ILE A C 1
ATOM 2742 O O . ILE A 1 361 ? 28.708 -47.924 12.742 1.00 43.16 361 ILE A O 1
ATOM 2746 N N . ALA A 1 362 ? 28.852 -49.573 11.204 1.00 35.50 362 ALA A N 1
ATOM 2747 C CA . ALA A 1 362 ? 29.835 -48.989 10.313 1.00 35.50 362 ALA A CA 1
ATOM 2748 C C . ALA A 1 362 ? 29.200 -47.909 9.423 1.00 35.50 362 ALA A C 1
ATOM 2750 O O . ALA A 1 362 ? 28.175 -48.153 8.789 1.00 35.50 362 ALA A O 1
ATOM 2751 N N . SER A 1 363 ? 29.857 -46.753 9.339 1.00 38.78 363 SER A N 1
ATOM 2752 C CA . SER A 1 363 ? 29.621 -45.742 8.308 1.00 38.78 363 SER A CA 1
ATOM 2753 C C . SER A 1 363 ? 30.815 -45.739 7.359 1.00 38.78 363 SER A C 1
ATOM 2755 O O . SER A 1 363 ? 31.945 -45.481 7.776 1.00 38.78 363 SER A O 1
ATOM 2757 N N . GLU A 1 364 ? 30.559 -46.056 6.093 1.00 37.81 364 GLU A N 1
ATOM 2758 C CA . GLU A 1 364 ? 31.510 -45.925 4.993 1.00 37.81 364 GLU A CA 1
ATOM 2759 C C . GLU A 1 364 ? 31.619 -44.453 4.569 1.00 37.81 364 GLU A C 1
ATOM 2761 O O . GLU A 1 364 ? 30.628 -43.811 4.220 1.00 37.81 364 GLU A O 1
ATOM 2766 N N . THR A 1 365 ? 32.844 -43.930 4.575 1.00 44.06 365 THR A N 1
ATOM 2767 C CA . THR A 1 365 ? 33.217 -42.622 4.019 1.00 44.06 365 THR A CA 1
ATOM 2768 C C . THR A 1 365 ? 34.095 -42.867 2.788 1.00 44.06 365 THR A C 1
ATOM 2770 O O . THR A 1 365 ? 35.035 -43.660 2.890 1.00 44.06 365 THR A O 1
ATOM 2773 N N . PRO A 1 366 ? 33.873 -42.206 1.637 1.00 52.34 366 PRO A N 1
ATOM 2774 C CA . PRO A 1 366 ? 34.778 -42.327 0.505 1.00 52.34 366 PRO A CA 1
ATOM 2775 C C . PRO A 1 366 ? 36.015 -41.431 0.665 1.00 52.34 366 PRO A C 1
ATOM 2777 O O . PRO A 1 366 ? 35.977 -40.336 1.227 1.00 52.34 366 PRO A O 1
ATOM 2780 N N . ALA A 1 367 ? 37.123 -41.962 0.159 1.00 35.09 367 ALA A N 1
ATOM 2781 C CA . ALA A 1 367 ? 38.494 -41.511 0.325 1.00 35.09 367 ALA A CA 1
ATOM 2782 C C . ALA A 1 367 ? 38.805 -40.150 -0.326 1.00 35.09 367 ALA A C 1
ATOM 2784 O O . ALA A 1 367 ? 38.571 -39.944 -1.516 1.00 35.09 367 ALA A O 1
ATOM 2785 N N . ALA A 1 368 ? 39.446 -39.268 0.445 1.00 37.41 368 ALA A N 1
ATOM 2786 C CA . ALA A 1 368 ? 40.184 -38.113 -0.053 1.00 37.41 368 ALA A CA 1
ATOM 2787 C C . ALA A 1 368 ? 41.666 -38.489 -0.219 1.00 37.41 368 ALA A C 1
ATOM 2789 O O . ALA A 1 368 ? 42.305 -38.988 0.709 1.00 37.41 368 ALA A O 1
ATOM 2790 N N . ALA A 1 369 ? 42.199 -38.268 -1.421 1.00 43.31 369 ALA A N 1
ATOM 2791 C CA . ALA A 1 369 ? 43.589 -38.518 -1.775 1.00 43.31 369 ALA A CA 1
ATOM 2792 C C . ALA A 1 369 ? 44.531 -37.528 -1.068 1.00 43.31 369 ALA A C 1
ATOM 2794 O O . ALA A 1 369 ? 44.359 -36.313 -1.151 1.00 43.31 369 ALA A O 1
ATOM 2795 N N . ALA A 1 370 ? 45.542 -38.068 -0.388 1.00 37.38 370 ALA A N 1
ATOM 2796 C CA . ALA A 1 370 ? 46.603 -37.320 0.268 1.00 37.38 370 ALA A CA 1
ATOM 2797 C C . ALA A 1 370 ? 47.659 -36.859 -0.752 1.00 37.38 370 ALA A C 1
ATOM 2799 O O . ALA A 1 370 ? 48.282 -37.681 -1.424 1.00 37.38 370 ALA A O 1
ATOM 2800 N N . VAL A 1 371 ? 47.886 -35.546 -0.829 1.00 48.34 371 VAL A N 1
ATOM 2801 C CA . VAL A 1 371 ? 49.044 -34.927 -1.490 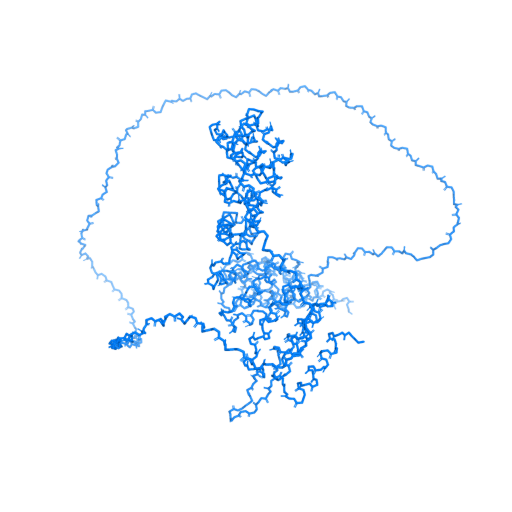1.00 48.34 371 VAL A CA 1
ATOM 2802 C C . VAL A 1 371 ? 50.019 -34.478 -0.399 1.00 48.34 371 VAL A C 1
ATOM 2804 O O . VAL A 1 371 ? 49.624 -33.850 0.581 1.00 48.34 371 VAL A O 1
ATOM 2807 N N . ALA A 1 372 ? 51.285 -34.865 -0.551 1.00 50.56 372 ALA A N 1
ATOM 2808 C CA . ALA A 1 372 ? 52.381 -34.582 0.372 1.00 50.56 372 ALA A CA 1
ATOM 2809 C C . ALA A 1 372 ? 52.733 -33.078 0.432 1.00 50.56 372 ALA A C 1
ATOM 2811 O O . ALA A 1 372 ? 52.609 -32.393 -0.585 1.00 50.56 372 ALA A O 1
ATOM 2812 N N . PRO A 1 373 ? 53.221 -32.553 1.573 1.00 49.03 373 PRO A N 1
ATOM 2813 C CA . PRO A 1 373 ? 53.666 -31.167 1.660 1.00 49.03 373 PRO A CA 1
ATOM 2814 C C . PRO A 1 373 ? 55.095 -30.996 1.110 1.00 49.03 373 PRO A C 1
ATOM 2816 O O . PRO A 1 373 ? 56.037 -31.642 1.572 1.00 49.03 373 PRO A O 1
ATOM 2819 N N . GLU A 1 374 ? 55.249 -30.096 0.136 1.00 49.16 374 GLU A N 1
ATOM 2820 C CA . GLU A 1 374 ? 56.536 -29.548 -0.314 1.00 49.16 374 GLU A CA 1
ATOM 2821 C C . GLU A 1 374 ? 57.174 -28.638 0.760 1.00 49.16 374 GLU A C 1
ATOM 2823 O O . GLU A 1 374 ? 56.463 -27.988 1.534 1.00 49.16 374 GLU A O 1
ATOM 2828 N N . PRO A 1 375 ? 58.516 -28.535 0.812 1.00 55.00 375 PRO A N 1
ATOM 2829 C CA . PRO A 1 375 ? 59.209 -27.684 1.770 1.00 55.00 375 PRO A CA 1
ATOM 2830 C C . PRO A 1 375 ? 59.122 -26.201 1.376 1.00 55.00 375 PRO A C 1
ATOM 2832 O O . PRO A 1 375 ? 59.537 -25.788 0.293 1.00 55.00 375 PRO A O 1
ATOM 2835 N N . VAL A 1 376 ? 58.632 -25.385 2.310 1.00 49.59 376 VAL A N 1
ATOM 2836 C CA . VAL A 1 376 ? 58.572 -23.921 2.215 1.00 49.59 376 VAL A CA 1
ATOM 2837 C C . VAL A 1 376 ? 59.986 -23.345 2.094 1.00 49.59 376 VAL A C 1
ATOM 2839 O O . VAL A 1 376 ? 60.799 -23.418 3.016 1.00 49.59 376 VAL A O 1
ATOM 2842 N N . ARG A 1 377 ? 60.269 -22.750 0.934 1.00 47.03 377 ARG A N 1
ATOM 2843 C CA . ARG A 1 377 ? 61.471 -21.964 0.645 1.00 47.03 377 ARG A CA 1
ATOM 2844 C C . ARG A 1 377 ? 61.279 -20.560 1.227 1.00 47.03 377 ARG A C 1
ATOM 2846 O O . ARG A 1 377 ? 60.298 -19.894 0.909 1.00 47.03 377 ARG A O 1
ATOM 2853 N N . ALA A 1 378 ? 62.202 -20.127 2.083 1.00 44.94 378 ALA A N 1
ATOM 2854 C CA . ALA A 1 378 ? 62.209 -18.790 2.670 1.00 44.94 378 ALA A CA 1
ATOM 2855 C C . ALA A 1 378 ? 62.255 -17.707 1.574 1.00 44.94 378 ALA A C 1
ATOM 2857 O O . ALA A 1 378 ? 63.188 -17.678 0.771 1.00 44.94 378 ALA A O 1
ATOM 2858 N N . GLN A 1 379 ? 61.245 -16.834 1.545 1.00 42.97 379 GLN A N 1
ATOM 2859 C CA . GLN A 1 379 ? 61.261 -15.589 0.779 1.00 42.97 379 GLN A CA 1
ATOM 2860 C C . GLN A 1 379 ? 61.907 -14.485 1.622 1.00 42.97 379 GLN A C 1
ATOM 2862 O O . GLN A 1 379 ? 61.507 -14.243 2.761 1.00 42.97 379 GLN A O 1
ATOM 2867 N N . GLU A 1 380 ? 62.915 -13.831 1.047 1.00 51.53 380 GLU A N 1
ATOM 2868 C CA . GLU A 1 380 ? 63.502 -12.589 1.552 1.00 51.53 380 GLU A CA 1
ATOM 2869 C C . GLU A 1 380 ? 62.460 -11.454 1.582 1.00 51.53 380 GLU A C 1
ATOM 2871 O O . GLU A 1 380 ? 61.596 -11.384 0.701 1.00 51.53 380 GLU A O 1
ATOM 2876 N N . PRO A 1 381 ? 62.531 -10.532 2.559 1.00 54.84 381 PRO A N 1
ATOM 2877 C CA . PRO A 1 381 ? 61.624 -9.395 2.631 1.00 54.84 381 PRO A CA 1
ATOM 2878 C C . PRO A 1 381 ? 61.924 -8.382 1.517 1.00 54.84 381 PRO A C 1
ATOM 2880 O O . PRO A 1 381 ? 63.015 -7.818 1.434 1.00 54.84 381 PRO A O 1
ATOM 2883 N N . ALA A 1 382 ? 60.922 -8.133 0.674 1.00 45.16 382 ALA A N 1
ATOM 2884 C CA . ALA A 1 382 ? 60.950 -7.097 -0.348 1.00 45.16 382 ALA A CA 1
ATOM 2885 C C . ALA A 1 382 ? 61.060 -5.696 0.280 1.00 45.16 382 ALA A C 1
ATOM 2887 O O . ALA A 1 382 ? 60.362 -5.357 1.237 1.00 45.16 382 ALA A O 1
ATOM 2888 N N . ALA A 1 383 ? 61.946 -4.883 -0.293 1.00 52.25 383 ALA A N 1
ATOM 2889 C CA . ALA A 1 383 ? 62.211 -3.511 0.107 1.00 52.25 383 ALA A CA 1
ATOM 2890 C C . ALA A 1 383 ? 60.977 -2.604 -0.058 1.00 52.25 383 ALA A C 1
ATOM 2892 O O . ALA A 1 383 ? 60.346 -2.554 -1.113 1.00 52.25 383 ALA A O 1
ATOM 2893 N N . THR A 1 384 ? 60.682 -1.836 0.989 1.00 52.88 384 THR A N 1
ATOM 2894 C CA . THR A 1 384 ? 59.749 -0.702 0.989 1.00 52.88 384 THR A CA 1
ATOM 2895 C C . THR A 1 384 ? 60.128 0.340 -0.072 1.00 52.88 384 THR A C 1
ATOM 2897 O O . THR A 1 384 ? 61.273 0.802 -0.066 1.00 52.88 384 THR A O 1
ATOM 2900 N N . PRO A 1 385 ? 59.198 0.785 -0.939 1.00 54.66 385 PRO A N 1
ATOM 2901 C CA . PRO A 1 385 ? 59.435 1.939 -1.796 1.00 54.66 385 PRO A CA 1
ATOM 2902 C C . PRO A 1 385 ? 59.398 3.236 -0.974 1.00 54.66 385 PRO A C 1
ATOM 2904 O O . PRO A 1 385 ? 58.525 3.443 -0.130 1.00 54.66 385 PRO A O 1
ATOM 2907 N N . ALA A 1 386 ? 60.378 4.104 -1.222 1.00 55.56 386 ALA A N 1
ATOM 2908 C CA . ALA A 1 386 ? 60.508 5.417 -0.603 1.00 55.56 386 ALA A CA 1
ATOM 2909 C C . ALA A 1 386 ? 59.333 6.352 -0.973 1.00 55.56 386 ALA A C 1
ATOM 2911 O O . ALA A 1 386 ? 58.823 6.279 -2.095 1.00 55.56 386 ALA A O 1
ATOM 2912 N N . PRO A 1 387 ? 58.922 7.268 -0.075 1.00 56.75 387 PRO A N 1
ATOM 2913 C CA . PRO A 1 387 ? 57.853 8.219 -0.352 1.00 56.75 387 PRO A CA 1
ATOM 2914 C C . PRO A 1 387 ? 58.285 9.241 -1.411 1.00 56.75 387 PRO A C 1
ATOM 2916 O O . PRO A 1 387 ? 59.291 9.937 -1.267 1.00 56.75 387 PRO A O 1
ATOM 2919 N N . THR A 1 388 ? 57.498 9.346 -2.480 1.00 55.31 388 THR A N 1
ATOM 2920 C CA . THR A 1 388 ? 57.635 10.388 -3.500 1.00 55.31 388 THR A CA 1
ATOM 2921 C C . THR A 1 388 ? 57.263 11.743 -2.897 1.00 55.31 388 THR A C 1
ATOM 2923 O O . THR A 1 388 ? 56.120 11.976 -2.510 1.00 55.31 388 THR A O 1
ATOM 2926 N N . VAL A 1 389 ? 58.244 12.641 -2.812 1.00 57.81 389 VAL A N 1
ATOM 2927 C CA . VAL A 1 389 ? 58.062 14.037 -2.403 1.00 57.81 389 VAL A CA 1
ATOM 2928 C C . VAL A 1 389 ? 57.337 14.785 -3.523 1.00 57.81 389 VAL A C 1
ATOM 2930 O O . VAL A 1 389 ? 57.891 14.997 -4.600 1.00 57.81 389 VAL A O 1
ATOM 2933 N N . VAL A 1 390 ? 56.089 15.177 -3.270 1.00 63.88 390 VAL A N 1
ATOM 2934 C CA . VAL A 1 390 ? 55.311 16.080 -4.131 1.00 63.88 390 VAL A CA 1
ATOM 2935 C C . VAL A 1 390 ? 55.745 17.527 -3.839 1.00 63.88 390 VAL A C 1
ATOM 2937 O O . VAL A 1 390 ? 55.770 17.913 -2.668 1.00 63.88 390 VAL A O 1
ATOM 2940 N N . PRO A 1 391 ? 56.101 18.344 -4.849 1.00 67.38 391 PRO A N 1
ATOM 2941 C CA . PRO A 1 391 ? 56.444 19.749 -4.637 1.00 67.38 391 PRO A CA 1
ATOM 2942 C C . PRO A 1 391 ? 55.203 20.586 -4.261 1.00 67.38 391 PRO A C 1
ATOM 2944 O O . PRO A 1 391 ? 54.104 20.307 -4.746 1.00 67.38 391 PRO A O 1
ATOM 2947 N N . PRO A 1 392 ? 55.352 21.623 -3.416 1.00 60.12 392 PRO A N 1
ATOM 2948 C CA . PRO A 1 392 ? 54.236 22.453 -2.976 1.00 60.12 392 PRO A CA 1
ATOM 2949 C C . PRO A 1 392 ? 53.676 23.312 -4.119 1.00 60.12 392 PRO A C 1
ATOM 2951 O O . PRO A 1 392 ? 54.418 23.907 -4.901 1.00 60.12 392 PRO A O 1
ATOM 2954 N N . ALA A 1 393 ? 52.346 23.386 -4.180 1.00 60.69 393 ALA A N 1
ATOM 2955 C CA . ALA A 1 393 ? 51.603 24.247 -5.092 1.00 60.69 393 ALA A CA 1
ATOM 2956 C C . ALA A 1 393 ? 51.873 25.745 -4.815 1.00 60.69 393 ALA A C 1
ATOM 2958 O O . ALA A 1 393 ? 52.059 26.127 -3.655 1.00 60.69 393 ALA A O 1
ATOM 2959 N N . PRO A 1 394 ? 51.878 26.610 -5.848 1.00 68.88 394 PRO A N 1
ATOM 2960 C CA . PRO A 1 394 ? 52.054 28.049 -5.674 1.00 68.88 394 PRO A CA 1
ATOM 2961 C C . PRO A 1 394 ? 50.842 28.691 -4.967 1.00 68.88 394 PRO A C 1
ATOM 2963 O O . PRO A 1 394 ? 49.716 28.212 -5.118 1.00 68.88 394 PRO A O 1
ATOM 2966 N N . PRO A 1 395 ? 51.048 29.783 -4.206 1.00 62.09 395 PRO A N 1
ATOM 2967 C CA . PRO A 1 395 ? 49.993 30.424 -3.431 1.00 62.09 395 PRO A CA 1
ATOM 2968 C C . PRO A 1 395 ? 48.954 31.105 -4.331 1.00 62.09 395 PRO A C 1
ATOM 2970 O O . PRO A 1 395 ? 49.286 31.930 -5.184 1.00 62.09 395 PRO A O 1
ATOM 2973 N N . SER A 1 396 ? 47.684 30.777 -4.096 1.00 60.47 396 SER A N 1
ATOM 2974 C CA . SER A 1 396 ? 46.526 31.444 -4.691 1.00 60.47 396 SER A CA 1
ATOM 2975 C C . SER A 1 396 ? 46.476 32.923 -4.299 1.00 60.47 396 SER A C 1
ATOM 2977 O O . SER A 1 396 ? 46.636 33.279 -3.131 1.00 60.47 396 SER A O 1
ATOM 2979 N N . ALA A 1 397 ? 46.235 33.779 -5.291 1.00 58.34 397 ALA A N 1
ATOM 2980 C CA . ALA A 1 397 ? 46.061 35.218 -5.127 1.00 58.34 397 ALA A CA 1
ATOM 2981 C C . ALA A 1 397 ? 44.836 35.560 -4.246 1.00 58.34 397 ALA A C 1
ATOM 2983 O O . ALA A 1 397 ? 43.843 34.829 -4.269 1.00 58.34 397 ALA A O 1
ATOM 2984 N N . PRO A 1 398 ? 44.872 36.675 -3.491 1.00 56.53 398 PRO A N 1
ATOM 2985 C CA . PRO A 1 398 ? 43.779 37.074 -2.613 1.00 56.53 398 PRO A CA 1
ATOM 2986 C C . PRO A 1 398 ? 42.573 37.594 -3.405 1.00 56.53 398 PRO A C 1
ATOM 2988 O O . PRO A 1 398 ? 42.672 38.545 -4.182 1.00 56.53 398 PRO A O 1
ATOM 2991 N N . THR A 1 399 ? 41.414 36.985 -3.164 1.00 55.66 399 THR A N 1
ATOM 2992 C CA . THR A 1 399 ? 40.103 37.463 -3.616 1.00 55.66 399 THR A CA 1
ATOM 2993 C C . THR A 1 399 ? 39.768 38.798 -2.931 1.00 55.66 399 THR A C 1
ATOM 2995 O O . THR A 1 399 ? 39.928 38.900 -1.712 1.00 55.66 399 THR A O 1
ATOM 2998 N N . PRO A 1 400 ? 39.298 39.831 -3.656 1.00 54.03 400 PRO A N 1
ATOM 2999 C CA . PRO A 1 400 ? 38.938 41.110 -3.050 1.00 54.03 400 PRO A CA 1
ATOM 3000 C C . PRO A 1 400 ? 37.670 41.002 -2.191 1.00 54.03 400 PRO A C 1
ATOM 3002 O O . PRO A 1 400 ? 36.703 40.330 -2.549 1.00 54.03 400 PRO A O 1
ATOM 3005 N N . ALA A 1 401 ? 37.698 41.690 -1.048 1.00 54.16 401 ALA A N 1
ATOM 3006 C CA . ALA A 1 401 ? 36.610 41.777 -0.082 1.00 54.16 401 ALA A CA 1
ATOM 3007 C C . ALA A 1 401 ? 35.344 42.432 -0.680 1.00 54.16 401 ALA A C 1
ATOM 3009 O O . ALA A 1 401 ? 35.461 43.376 -1.469 1.00 54.16 401 ALA A O 1
ATOM 3010 N N . PRO A 1 402 ? 34.135 41.987 -0.287 1.00 55.19 402 PRO A N 1
ATOM 3011 C CA . PRO A 1 402 ? 32.897 42.629 -0.701 1.00 55.19 402 PRO A CA 1
ATOM 3012 C C . PRO A 1 402 ? 32.766 44.014 -0.054 1.00 55.19 402 PRO A C 1
ATOM 3014 O O . PRO A 1 402 ? 32.978 44.199 1.145 1.00 55.19 402 PRO A O 1
ATOM 3017 N N . THR A 1 403 ? 32.420 44.993 -0.881 1.00 57.44 403 THR A N 1
ATOM 3018 C CA . THR A 1 403 ? 32.153 46.382 -0.501 1.00 57.44 403 THR A CA 1
ATOM 3019 C C . THR A 1 403 ? 30.883 46.474 0.359 1.00 57.44 403 THR A C 1
ATOM 3021 O O . THR A 1 403 ? 29.902 45.789 0.064 1.00 57.44 403 THR A O 1
ATOM 3024 N N . PRO A 1 404 ? 30.852 47.321 1.405 1.00 58.09 404 PRO A N 1
ATOM 3025 C CA . PRO A 1 404 ? 29.638 47.562 2.176 1.00 58.09 404 PRO A CA 1
ATOM 3026 C C . PRO A 1 404 ? 28.647 48.419 1.367 1.00 58.09 404 PRO A C 1
ATOM 3028 O O . PRO A 1 404 ? 29.072 49.368 0.701 1.00 58.09 404 PRO A O 1
ATOM 3031 N N . PRO A 1 405 ? 27.333 48.138 1.419 1.00 58.50 405 PRO A N 1
ATOM 3032 C CA . PRO A 1 405 ? 26.345 48.966 0.746 1.00 58.50 405 PRO A CA 1
ATOM 3033 C C . PRO A 1 405 ? 26.142 50.299 1.479 1.00 58.50 405 PRO A C 1
ATOM 3035 O O . PRO A 1 405 ? 25.963 50.358 2.696 1.00 58.50 405 PRO A O 1
ATOM 3038 N N . THR A 1 406 ? 26.154 51.374 0.700 1.00 49.50 406 THR A N 1
ATOM 3039 C CA . THR A 1 406 ? 25.825 52.750 1.085 1.00 49.50 406 THR A CA 1
ATOM 3040 C C . THR A 1 406 ? 24.338 52.870 1.464 1.00 49.50 406 THR A C 1
ATOM 3042 O O . THR A 1 406 ? 23.498 52.272 0.787 1.00 49.50 406 THR A O 1
ATOM 3045 N N . PRO A 1 407 ? 23.965 53.656 2.493 1.00 45.69 407 PRO A N 1
ATOM 3046 C CA . PRO A 1 407 ? 22.569 53.826 2.886 1.00 45.69 407 PRO A CA 1
ATOM 3047 C C . PRO A 1 407 ? 21.836 54.792 1.943 1.00 45.69 407 PRO A C 1
ATOM 3049 O O . PRO A 1 407 ? 22.297 55.906 1.693 1.00 45.69 407 PRO A O 1
ATOM 3052 N N . VAL A 1 408 ? 20.666 54.377 1.455 1.00 45.50 408 VAL A N 1
ATOM 3053 C CA . VAL A 1 408 ? 19.695 55.242 0.763 1.00 45.50 408 VAL A CA 1
ATOM 3054 C C . VAL A 1 408 ? 18.640 55.691 1.787 1.00 45.50 408 VAL A C 1
ATOM 3056 O O . VAL A 1 408 ? 18.191 54.861 2.581 1.00 45.50 408 VAL A O 1
ATOM 3059 N N . PRO A 1 409 ? 18.255 56.982 1.825 1.00 43.72 409 PRO A N 1
ATOM 3060 C CA . PRO A 1 409 ? 17.378 57.514 2.857 1.00 43.72 409 PRO A CA 1
ATOM 3061 C C . PRO A 1 409 ? 15.898 57.199 2.617 1.00 43.72 409 PRO A C 1
ATOM 3063 O O . PRO A 1 409 ? 15.440 56.959 1.502 1.00 43.72 409 PRO A O 1
ATOM 3066 N N . ALA A 1 410 ? 15.177 57.239 3.734 1.00 36.38 410 ALA A N 1
ATOM 3067 C CA . ALA A 1 410 ? 13.773 56.933 3.926 1.00 36.38 410 ALA A CA 1
ATOM 3068 C C . ALA A 1 410 ? 12.805 57.644 2.965 1.00 36.38 410 ALA A C 1
ATOM 3070 O O . ALA A 1 410 ? 12.841 58.864 2.805 1.00 36.38 410 ALA A O 1
ATOM 3071 N N . ALA A 1 411 ? 11.836 56.876 2.465 1.00 32.19 411 ALA A N 1
ATOM 3072 C CA . ALA A 1 411 ? 10.535 57.374 2.046 1.00 32.19 411 ALA A CA 1
ATOM 3073 C C . ALA A 1 411 ? 9.460 56.580 2.799 1.00 32.19 411 ALA A C 1
ATOM 3075 O O . ALA A 1 411 ? 9.371 55.358 2.696 1.00 32.19 411 ALA A O 1
ATOM 3076 N N . ALA A 1 412 ? 8.695 57.298 3.615 1.00 41.78 412 ALA A N 1
ATOM 3077 C CA . ALA A 1 412 ? 7.570 56.791 4.378 1.00 41.78 412 ALA A CA 1
ATOM 3078 C C . ALA A 1 412 ? 6.452 56.294 3.452 1.00 41.78 412 ALA A C 1
ATOM 3080 O O . ALA A 1 412 ? 6.110 56.985 2.496 1.00 41.78 412 ALA A O 1
ATOM 3081 N N . ASN A 1 413 ? 5.849 55.146 3.775 1.00 33.53 413 ASN A N 1
ATOM 3082 C CA . ASN A 1 413 ? 4.421 54.911 3.567 1.00 33.53 413 ASN A CA 1
ATOM 3083 C C . ASN A 1 413 ? 3.919 53.706 4.373 1.00 33.53 413 ASN A C 1
ATOM 3085 O O . ASN A 1 413 ? 4.625 52.728 4.599 1.00 33.53 413 ASN A O 1
ATOM 3089 N N . ALA A 1 414 ? 2.685 53.851 4.842 1.00 40.78 414 ALA A N 1
ATOM 3090 C CA . ALA A 1 414 ? 1.985 52.990 5.776 1.00 40.78 414 ALA A CA 1
ATOM 3091 C C . ALA A 1 414 ? 1.561 51.639 5.173 1.00 40.78 414 ALA A C 1
ATOM 3093 O O . ALA A 1 414 ? 0.960 51.609 4.103 1.00 40.78 414 ALA A O 1
ATOM 3094 N N . ALA A 1 415 ? 1.776 50.550 5.917 1.00 31.14 415 ALA A N 1
ATOM 3095 C CA . ALA A 1 415 ? 0.972 49.328 5.858 1.00 31.14 415 ALA A CA 1
ATOM 3096 C C . ALA A 1 415 ? 1.227 48.493 7.124 1.00 31.14 415 ALA A C 1
ATOM 3098 O O . ALA A 1 415 ? 2.316 47.963 7.337 1.00 31.14 415 ALA A O 1
ATOM 3099 N N . ALA A 1 416 ? 0.220 48.427 7.990 1.00 39.53 416 ALA A N 1
ATOM 3100 C CA . ALA A 1 416 ? 0.173 47.527 9.131 1.00 39.53 416 ALA A CA 1
ATOM 3101 C C . ALA A 1 416 ? -0.203 46.101 8.684 1.00 39.53 416 ALA A C 1
ATOM 3103 O O . ALA A 1 416 ? -0.900 45.934 7.687 1.00 39.53 416 ALA A O 1
ATOM 3104 N N . ALA A 1 417 ? 0.195 45.126 9.510 1.00 41.16 417 ALA A N 1
ATOM 3105 C CA . ALA A 1 417 ? -0.150 43.699 9.490 1.00 41.16 417 ALA A CA 1
ATOM 3106 C C . ALA A 1 417 ? 0.573 42.822 8.449 1.00 41.16 417 ALA A C 1
ATOM 3108 O O . ALA A 1 417 ? 0.089 42.629 7.342 1.00 41.16 417 ALA A O 1
ATOM 3109 N N . ASN A 1 418 ? 1.718 42.256 8.856 1.00 37.75 418 ASN A N 1
ATOM 3110 C CA . ASN A 1 418 ? 2.140 40.870 8.590 1.00 37.75 418 ASN A CA 1
ATOM 3111 C C . ASN A 1 418 ? 3.485 40.624 9.294 1.00 37.75 418 ASN A C 1
ATOM 3113 O O . ASN A 1 418 ? 4.551 40.883 8.739 1.00 37.75 418 ASN A O 1
ATOM 3117 N N . ALA A 1 419 ? 3.431 40.165 10.546 1.00 35.88 419 ALA A N 1
ATOM 3118 C CA . ALA A 1 419 ? 4.592 39.586 11.214 1.00 35.88 419 ALA A CA 1
ATOM 3119 C C . ALA A 1 419 ? 4.658 38.086 10.858 1.00 35.88 419 ALA A C 1
ATOM 3121 O O . ALA A 1 419 ? 3.616 37.431 10.889 1.00 35.88 419 ALA A O 1
ATOM 3122 N N . PRO A 1 420 ? 5.832 37.534 10.508 1.00 34.88 420 PRO A N 1
ATOM 3123 C CA . PRO A 1 420 ? 5.986 36.107 10.254 1.00 34.88 420 PRO A CA 1
ATOM 3124 C C . PRO A 1 420 ? 5.805 35.323 11.560 1.00 34.88 420 PRO A C 1
ATOM 3126 O O . PRO A 1 420 ? 6.497 35.582 12.546 1.00 34.88 420 PRO A O 1
ATOM 3129 N N . GLU A 1 421 ? 4.865 34.377 11.566 1.00 35.88 421 GLU A N 1
ATOM 3130 C CA . GLU A 1 421 ? 4.723 33.407 12.652 1.00 35.88 421 GLU A CA 1
ATOM 3131 C C . GLU A 1 421 ? 6.029 32.608 12.824 1.00 35.88 421 GLU A C 1
ATOM 3133 O O . GLU A 1 421 ? 6.687 32.276 11.829 1.00 35.88 421 GLU A O 1
ATOM 3138 N N . PRO A 1 422 ? 6.435 32.298 14.070 1.00 39.25 422 PRO A N 1
ATOM 3139 C CA . PRO A 1 422 ? 7.587 31.442 14.319 1.00 39.25 422 PRO A CA 1
ATOM 3140 C C . PRO A 1 422 ? 7.359 30.054 13.696 1.00 39.25 422 PRO A C 1
ATOM 3142 O O . PRO A 1 422 ? 6.216 29.599 13.617 1.00 39.25 422 PRO A O 1
ATOM 3145 N N . PRO A 1 423 ? 8.427 29.363 13.256 1.00 34.84 423 PRO A N 1
ATOM 3146 C CA . PRO A 1 423 ? 8.312 28.068 12.599 1.00 34.84 423 PRO A CA 1
ATOM 3147 C C . PRO A 1 423 ? 7.557 27.095 13.506 1.00 34.84 423 PRO A C 1
ATOM 3149 O O . PRO A 1 423 ? 8.021 26.753 14.594 1.00 34.84 423 PRO A O 1
ATOM 3152 N N . SER A 1 424 ? 6.379 26.667 13.049 1.00 39.16 424 SER A N 1
ATOM 3153 C CA . SER A 1 424 ? 5.605 25.603 13.676 1.00 39.16 424 SER A CA 1
ATOM 3154 C C . SER A 1 424 ? 6.519 24.397 13.887 1.00 39.16 424 SER A C 1
ATOM 3156 O O . SER A 1 424 ? 7.131 23.925 12.925 1.00 39.16 424 SER A O 1
ATOM 3158 N N . GLY A 1 425 ? 6.623 23.925 15.131 1.00 41.28 425 GLY A N 1
ATOM 3159 C CA . GLY A 1 425 ? 7.384 22.726 15.477 1.00 41.28 425 GLY A CA 1
ATOM 3160 C C . GLY A 1 425 ? 6.948 21.495 14.667 1.00 41.28 425 GLY A C 1
ATOM 3161 O O . GLY A 1 425 ? 5.940 21.544 13.952 1.00 41.28 425 GLY A O 1
ATOM 3162 N N . PRO A 1 426 ? 7.703 20.384 14.751 1.00 40.06 426 PRO A N 1
ATOM 3163 C CA . PRO A 1 426 ? 7.394 19.162 14.017 1.00 40.06 426 PRO A CA 1
ATOM 3164 C C . PRO A 1 426 ? 5.940 18.765 14.281 1.00 40.06 426 PRO A C 1
ATOM 3166 O O . PRO A 1 426 ? 5.554 18.522 15.423 1.00 40.06 426 PRO A O 1
ATOM 3169 N N . LYS A 1 427 ? 5.122 18.766 13.220 1.00 40.94 427 LYS A N 1
ATOM 3170 C CA . LYS A 1 427 ? 3.719 18.351 13.286 1.00 40.94 427 LYS A CA 1
ATOM 3171 C C . LYS A 1 427 ? 3.694 16.942 13.861 1.00 40.94 427 LYS A C 1
ATOM 3173 O O . LYS A 1 427 ? 4.232 16.021 13.247 1.00 40.94 427 LYS A O 1
ATOM 3178 N N . THR A 1 428 ? 3.105 16.798 15.042 1.00 47.72 428 THR A N 1
ATOM 3179 C CA . THR A 1 428 ? 2.843 15.497 15.642 1.00 47.72 428 THR A CA 1
ATOM 3180 C C . THR A 1 428 ? 2.119 14.623 14.613 1.00 47.72 428 THR A C 1
ATOM 3182 O O . THR A 1 428 ? 1.268 15.128 13.870 1.00 47.72 428 THR A O 1
ATOM 3185 N N . PRO A 1 429 ? 2.474 13.330 14.496 1.00 51.53 429 PRO A N 1
ATOM 3186 C CA . PRO A 1 429 ? 1.723 12.414 13.647 1.00 51.53 429 PRO A CA 1
ATOM 3187 C C . PRO A 1 429 ? 0.240 12.498 14.014 1.00 51.53 429 PRO A C 1
ATOM 3189 O O . PRO A 1 429 ? -0.088 12.730 15.177 1.00 51.53 429 PRO A O 1
ATOM 3192 N N . SER A 1 430 ? -0.660 12.337 13.036 1.00 65.06 430 SER A N 1
ATOM 3193 C CA . SER A 1 430 ? -2.100 12.360 13.307 1.00 65.06 430 SER A CA 1
ATOM 3194 C C . SER A 1 430 ? -2.393 11.398 14.460 1.00 65.06 430 SER A C 1
ATOM 3196 O O . SER A 1 430 ? -2.163 10.196 14.305 1.00 65.06 430 SER A O 1
ATOM 3198 N N . SER A 1 431 ? -2.849 11.933 15.597 1.00 73.88 431 SER A N 1
ATOM 3199 C CA . SER A 1 431 ? -3.019 11.218 16.873 1.00 73.88 431 SER A CA 1
ATOM 3200 C C . SER A 1 431 ? -3.715 9.860 16.731 1.00 73.88 431 SER A C 1
ATOM 3202 O O . SER A 1 431 ? -3.443 8.951 17.504 1.00 73.88 431 SER A O 1
ATOM 3204 N N . ALA A 1 432 ? -4.584 9.731 15.729 1.00 70.50 432 ALA A N 1
ATOM 3205 C CA . ALA A 1 432 ? -5.340 8.526 15.429 1.00 70.50 432 ALA A CA 1
ATOM 3206 C C . ALA A 1 432 ? -4.459 7.358 14.925 1.00 70.50 432 ALA A C 1
ATOM 3208 O O . ALA A 1 432 ? -4.393 6.295 15.527 1.00 70.50 432 ALA A O 1
ATOM 3209 N N . LEU A 1 433 ? -3.656 7.549 13.869 1.00 74.00 433 LEU A N 1
ATOM 3210 C CA . LEU A 1 433 ? -2.780 6.470 13.367 1.00 74.00 433 LEU A CA 1
ATOM 3211 C C . LEU A 1 433 ? -1.789 5.963 14.426 1.00 74.00 433 LEU A C 1
ATOM 3213 O O . LEU A 1 433 ? -1.374 4.809 14.380 1.00 74.00 433 LEU A O 1
ATOM 3217 N N . TYR A 1 434 ? -1.417 6.828 15.368 1.00 84.12 434 TYR A N 1
ATOM 3218 C CA . TYR A 1 434 ? -0.598 6.463 16.515 1.00 84.12 434 TYR A CA 1
ATOM 3219 C C . TYR A 1 434 ? -1.320 5.498 17.471 1.00 84.12 434 TYR A C 1
ATOM 3221 O O . TYR A 1 434 ? -0.732 4.489 17.860 1.00 84.12 434 TYR A O 1
ATOM 3229 N N . ALA A 1 435 ? -2.576 5.779 17.825 1.00 85.44 435 ALA A N 1
ATOM 3230 C CA . ALA A 1 435 ? -3.347 4.946 18.744 1.00 85.44 435 ALA A CA 1
ATOM 3231 C C . ALA A 1 435 ? -3.576 3.536 18.174 1.00 85.44 435 ALA A C 1
ATOM 3233 O O . ALA A 1 435 ? -3.367 2.554 18.892 1.00 85.44 435 ALA A O 1
ATOM 3234 N N . PHE A 1 436 ? -3.851 3.426 16.871 1.00 83.88 436 PHE A N 1
ATOM 3235 C CA . PHE A 1 436 ? -3.927 2.140 16.173 1.00 83.88 436 PHE A CA 1
ATOM 3236 C C . PHE A 1 436 ? -2.617 1.352 16.282 1.00 83.88 436 PHE A C 1
ATOM 3238 O O . PHE A 1 436 ? -2.615 0.180 16.658 1.00 83.88 436 PHE A O 1
ATOM 3245 N N . ALA A 1 437 ? -1.485 2.006 15.985 1.00 87.56 437 ALA A N 1
ATOM 3246 C CA . ALA A 1 437 ? -0.168 1.376 16.034 1.00 87.56 437 ALA A CA 1
ATOM 3247 C C . ALA A 1 437 ? 0.159 0.849 17.437 1.00 87.56 437 ALA A C 1
ATOM 3249 O O . ALA A 1 437 ? 0.662 -0.265 17.580 1.00 87.56 437 ALA A O 1
ATOM 3250 N N . LEU A 1 438 ? -0.128 1.655 18.464 1.00 93.69 438 LEU A N 1
ATOM 3251 C CA . LEU A 1 438 ? 0.109 1.297 19.857 1.00 93.69 438 LEU A CA 1
ATOM 3252 C C . LEU A 1 438 ? -0.787 0.134 20.291 1.00 93.69 438 LEU A C 1
ATOM 3254 O O . LEU A 1 438 ? -0.287 -0.811 20.897 1.00 93.69 438 LEU A O 1
ATOM 3258 N N . ARG A 1 439 ? -2.082 0.164 19.948 1.00 92.88 439 ARG A N 1
ATOM 3259 C CA . ARG A 1 439 ? -3.014 -0.932 20.253 1.00 92.88 439 ARG A CA 1
ATOM 3260 C C . ARG A 1 439 ? -2.541 -2.238 19.624 1.00 92.88 439 ARG A C 1
ATOM 3262 O O . ARG A 1 439 ? -2.470 -3.249 20.309 1.00 92.88 439 ARG A O 1
ATOM 3269 N N . LYS A 1 440 ? -2.110 -2.192 18.364 1.00 87.81 440 LYS A N 1
ATOM 3270 C CA . LYS A 1 440 ? -1.585 -3.366 17.665 1.00 87.81 440 LYS A CA 1
ATOM 3271 C C . LYS A 1 440 ? -0.279 -3.888 18.267 1.00 87.81 440 LYS A C 1
ATOM 3273 O O . LYS A 1 440 ? -0.104 -5.095 18.401 1.00 87.81 440 LYS A O 1
ATOM 3278 N N . ALA A 1 441 ? 0.628 -2.997 18.672 1.00 95.00 441 ALA A N 1
ATOM 3279 C CA . ALA A 1 441 ? 1.834 -3.393 19.400 1.00 95.00 441 ALA A CA 1
ATOM 3280 C C . ALA A 1 441 ? 1.486 -4.060 20.745 1.00 95.00 441 ALA A C 1
ATOM 3282 O O . ALA A 1 441 ? 2.117 -5.047 21.121 1.00 95.00 441 ALA A O 1
ATOM 3283 N N . GLN A 1 442 ? 0.459 -3.562 21.441 1.00 96.81 442 GLN A N 1
ATOM 3284 C CA . GLN A 1 442 ? -0.037 -4.155 22.682 1.00 96.81 442 GLN A CA 1
ATOM 3285 C C . GLN A 1 442 ? -0.661 -5.537 22.441 1.00 96.81 442 GLN A C 1
ATOM 3287 O O . GLN A 1 442 ? -0.330 -6.478 23.153 1.00 96.81 442 GLN A O 1
ATOM 3292 N N . GLU A 1 443 ? -1.482 -5.698 21.403 1.00 91.88 443 GLU A N 1
ATOM 3293 C CA . GLU A 1 443 ? -2.051 -6.998 21.015 1.00 91.88 443 GLU A CA 1
ATOM 3294 C C . GLU A 1 443 ? -0.954 -8.030 20.710 1.00 91.88 443 GLU A C 1
ATOM 3296 O O . GLU A 1 443 ? -1.035 -9.177 21.150 1.00 91.88 443 GLU A O 1
ATOM 3301 N N . GLN A 1 444 ? 0.111 -7.621 20.010 1.00 93.94 444 GLN A N 1
ATOM 3302 C CA . GLN A 1 444 ? 1.277 -8.473 19.752 1.00 93.94 444 GLN A CA 1
ATOM 3303 C C . GLN A 1 444 ? 2.007 -8.855 21.046 1.00 93.94 444 GLN A C 1
ATOM 3305 O O . GLN A 1 444 ? 2.405 -10.010 21.211 1.00 93.94 444 GLN A O 1
ATOM 3310 N N . TYR A 1 445 ? 2.161 -7.907 21.974 1.00 97.44 445 TYR A N 1
ATOM 3311 C CA . TYR A 1 445 ? 2.760 -8.161 23.282 1.00 97.44 445 TYR A CA 1
ATOM 3312 C C . TYR A 1 445 ? 1.933 -9.162 24.099 1.00 97.44 445 TYR A C 1
ATOM 3314 O O . TYR A 1 445 ? 2.485 -10.126 24.635 1.00 97.44 445 TYR A O 1
ATOM 3322 N N . ASP A 1 446 ? 0.614 -8.973 24.145 1.00 96.25 446 ASP A N 1
ATOM 3323 C CA . ASP A 1 446 ? -0.320 -9.824 24.886 1.00 96.25 446 ASP A CA 1
ATOM 3324 C C . ASP A 1 446 ? -0.395 -11.240 24.288 1.00 96.25 446 ASP A C 1
ATOM 3326 O O . ASP A 1 446 ? -0.531 -12.220 25.021 1.00 96.25 446 ASP A O 1
ATOM 3330 N N . ALA A 1 447 ? -0.216 -11.366 22.968 1.00 93.75 447 ALA A N 1
ATOM 3331 C CA . ALA A 1 447 ? -0.089 -12.645 22.270 1.00 93.75 447 ALA A CA 1
ATOM 3332 C C . ALA A 1 447 ? 1.266 -13.353 22.499 1.00 93.75 447 ALA A C 1
ATOM 3334 O O . ALA A 1 447 ? 1.439 -14.492 22.068 1.00 93.75 447 ALA A O 1
ATOM 3335 N N . GLY A 1 448 ? 2.230 -12.705 23.164 1.00 95.56 448 GLY A N 1
ATOM 3336 C CA . GLY A 1 448 ? 3.575 -13.240 23.400 1.00 95.56 448 GLY A CA 1
ATOM 3337 C C . GLY A 1 448 ? 4.557 -13.048 22.237 1.00 95.56 448 GLY A C 1
ATOM 3338 O O . GLY A 1 448 ? 5.695 -13.513 22.316 1.00 95.56 448 GLY A O 1
ATOM 3339 N N . ASN A 1 449 ? 4.162 -12.333 21.181 1.00 94.62 449 ASN A N 1
ATOM 3340 C CA . ASN A 1 449 ? 4.994 -12.036 20.012 1.00 94.62 449 ASN A CA 1
ATOM 3341 C C . ASN A 1 449 ? 5.868 -10.799 20.279 1.00 94.62 449 ASN A C 1
ATOM 3343 O O . ASN A 1 449 ? 5.724 -9.748 19.652 1.00 94.62 449 ASN A O 1
ATOM 3347 N N . TYR A 1 450 ? 6.771 -10.911 21.257 1.00 97.12 450 TYR A N 1
ATOM 3348 C CA . TYR A 1 450 ? 7.525 -9.771 21.790 1.00 97.12 450 TYR A CA 1
ATOM 3349 C C . TYR A 1 450 ? 8.459 -9.097 20.772 1.00 97.12 450 TYR A C 1
ATOM 3351 O O . TYR A 1 450 ? 8.674 -7.890 20.864 1.00 97.12 450 TYR A O 1
ATOM 3359 N N . GLU A 1 451 ? 9.004 -9.846 19.807 1.00 95.31 451 GLU A N 1
ATOM 3360 C CA . GLU A 1 451 ? 9.876 -9.294 18.757 1.00 95.31 451 GLU A CA 1
ATOM 3361 C C . GLU A 1 451 ? 9.078 -8.387 17.804 1.00 95.31 451 GLU A C 1
ATOM 3363 O O . GLU A 1 451 ? 9.476 -7.250 17.554 1.00 95.31 451 GLU A O 1
ATOM 3368 N N . ASP A 1 452 ? 7.906 -8.842 17.353 1.00 87.81 452 ASP A N 1
ATOM 3369 C CA . ASP A 1 452 ? 7.024 -8.063 16.476 1.00 87.81 452 ASP A CA 1
ATOM 3370 C C . ASP A 1 452 ? 6.483 -6.822 17.195 1.00 87.81 452 ASP A C 1
ATOM 3372 O O . ASP A 1 452 ? 6.484 -5.723 16.633 1.00 87.81 452 ASP A O 1
ATOM 3376 N N . ALA A 1 453 ? 6.099 -6.974 18.468 1.00 95.50 453 ALA A N 1
ATOM 3377 C CA . ALA A 1 453 ? 5.672 -5.863 19.313 1.00 95.50 453 ALA A CA 1
ATOM 3378 C C . ALA A 1 453 ? 6.780 -4.805 19.456 1.00 95.50 453 ALA A C 1
ATOM 3380 O O . ALA A 1 453 ? 6.523 -3.611 19.286 1.00 95.50 453 ALA A O 1
ATOM 3381 N N . ALA A 1 454 ? 8.029 -5.223 19.706 1.00 96.25 454 ALA A N 1
ATOM 3382 C CA . ALA A 1 454 ? 9.176 -4.317 19.777 1.00 96.25 454 ALA A CA 1
ATOM 3383 C C . ALA A 1 454 ? 9.409 -3.577 18.449 1.00 96.25 454 ALA A C 1
ATOM 3385 O O . ALA A 1 454 ? 9.561 -2.354 18.444 1.00 96.25 454 ALA A O 1
ATOM 3386 N N . GLN A 1 455 ? 9.356 -4.282 17.314 1.00 91.56 455 GLN A N 1
ATOM 3387 C CA . GLN A 1 455 ? 9.492 -3.667 15.988 1.00 91.56 455 GLN A CA 1
ATOM 3388 C C . GLN A 1 455 ? 8.364 -2.669 15.689 1.00 91.56 455 GLN A C 1
ATOM 3390 O O . GLN A 1 455 ? 8.593 -1.623 15.070 1.00 91.56 455 GLN A O 1
ATOM 3395 N N . SER A 1 456 ? 7.135 -2.963 16.115 1.00 90.12 456 SER A N 1
ATOM 3396 C CA . SER A 1 456 ? 6.001 -2.039 16.031 1.00 90.12 456 SER A CA 1
ATOM 3397 C C . SER A 1 456 ? 6.245 -0.782 16.867 1.00 90.12 456 SER A C 1
ATOM 3399 O O . SER A 1 456 ? 6.115 0.324 16.339 1.00 90.12 456 SER A O 1
ATOM 3401 N N . CYS A 1 457 ? 6.708 -0.928 18.110 1.00 95.69 457 CYS A N 1
ATOM 3402 C CA . CYS A 1 457 ? 7.096 0.196 18.961 1.00 95.69 457 CYS A CA 1
ATOM 3403 C C . CYS A 1 457 ? 8.211 1.053 18.334 1.00 95.69 457 CYS A C 1
ATOM 3405 O O . CYS A 1 457 ? 8.076 2.275 18.261 1.00 95.69 457 CYS A O 1
ATOM 3407 N N . ASP A 1 458 ? 9.275 0.448 17.801 1.00 94.25 458 ASP A N 1
ATOM 3408 C CA . ASP A 1 458 ? 10.375 1.187 17.164 1.00 94.25 458 ASP A CA 1
ATOM 3409 C C . ASP A 1 458 ? 9.910 1.993 15.941 1.00 94.25 458 ASP A C 1
ATOM 3411 O O . ASP A 1 458 ? 10.358 3.123 15.724 1.00 94.25 458 ASP A O 1
ATOM 3415 N N . ARG A 1 459 ? 8.973 1.456 15.147 1.00 88.50 459 ARG A N 1
ATOM 3416 C CA . ARG A 1 459 ? 8.369 2.188 14.019 1.00 88.50 459 ARG A CA 1
ATOM 3417 C C . ARG A 1 459 ? 7.625 3.436 14.484 1.00 88.50 459 ARG A C 1
ATOM 3419 O O . ARG A 1 459 ? 7.737 4.475 13.831 1.00 88.50 459 ARG A O 1
ATOM 3426 N N . ILE A 1 460 ? 6.905 3.345 15.598 1.00 91.81 460 ILE A N 1
ATOM 3427 C CA . ILE A 1 460 ? 6.201 4.484 16.192 1.00 91.81 460 ILE A CA 1
ATOM 3428 C C . ILE A 1 460 ? 7.215 5.524 16.692 1.00 91.81 460 ILE A C 1
ATOM 3430 O O . ILE A 1 460 ? 7.096 6.708 16.367 1.00 91.81 460 ILE A O 1
ATOM 3434 N N . LEU A 1 461 ? 8.266 5.077 17.388 1.00 93.69 461 LEU A N 1
ATOM 3435 C CA . LEU A 1 461 ? 9.277 5.949 17.995 1.00 93.69 461 LEU A CA 1
ATOM 3436 C C . LEU A 1 461 ? 10.151 6.706 16.986 1.00 93.69 461 LEU A C 1
ATOM 3438 O O . LEU A 1 461 ? 10.723 7.739 17.330 1.00 93.69 461 LEU A O 1
ATOM 3442 N N . LYS A 1 462 ? 10.212 6.273 15.717 1.00 90.19 462 LYS A N 1
ATOM 3443 C CA . LYS A 1 462 ? 10.845 7.054 14.631 1.00 90.19 462 LYS A CA 1
ATOM 3444 C C . LYS A 1 462 ? 10.191 8.423 14.411 1.00 90.19 462 LYS A C 1
ATOM 3446 O O . LYS A 1 462 ? 10.809 9.291 13.801 1.00 90.19 462 LYS A O 1
ATOM 3451 N N . ARG A 1 463 ? 8.947 8.616 14.866 1.00 86.69 463 ARG A N 1
ATOM 3452 C CA . ARG A 1 463 ? 8.197 9.875 14.725 1.00 86.69 463 ARG A CA 1
ATOM 3453 C C . ARG A 1 463 ? 8.242 10.758 15.977 1.00 86.69 463 ARG A C 1
ATOM 3455 O O . ARG A 1 463 ? 7.773 11.890 15.916 1.00 86.69 463 ARG A O 1
ATOM 3462 N N . GLY A 1 464 ? 8.793 10.263 17.084 1.00 91.44 464 GLY A N 1
ATOM 3463 C CA . GLY A 1 464 ? 8.889 10.988 18.349 1.00 91.44 464 GLY A CA 1
ATOM 3464 C C . GLY A 1 464 ? 9.016 10.047 19.543 1.00 91.44 464 GLY A C 1
ATOM 3465 O O . GLY A 1 464 ? 8.611 8.889 19.476 1.00 91.44 464 GLY A O 1
ATOM 3466 N N . GLU A 1 465 ? 9.580 10.546 20.641 1.00 93.94 465 GLU A N 1
ATOM 3467 C CA . GLU A 1 465 ? 9.653 9.800 21.898 1.00 93.94 465 GLU A CA 1
ATOM 3468 C C . GLU A 1 465 ? 8.325 9.908 22.636 1.00 93.94 465 GLU A C 1
ATOM 3470 O O . GLU A 1 465 ? 7.919 11.001 23.028 1.00 93.94 465 GLU A O 1
ATOM 3475 N N . ILE A 1 466 ? 7.636 8.776 22.783 1.00 94.44 466 ILE A N 1
ATOM 3476 C CA . ILE A 1 466 ? 6.317 8.727 23.408 1.00 94.44 466 ILE A CA 1
ATOM 3477 C C . ILE A 1 466 ? 6.388 7.765 24.599 1.00 94.44 466 ILE A C 1
ATOM 3479 O O . ILE A 1 466 ? 6.740 6.596 24.392 1.00 94.44 466 ILE A O 1
ATOM 3483 N N . PRO A 1 467 ? 6.115 8.235 25.831 1.00 95.88 467 PRO A N 1
ATOM 3484 C CA . PRO A 1 467 ? 6.340 7.454 27.043 1.00 95.88 467 PRO A CA 1
ATOM 3485 C C . PRO A 1 467 ? 5.644 6.088 27.045 1.00 95.88 467 PRO A C 1
ATOM 3487 O O . PRO A 1 467 ? 6.283 5.079 27.336 1.00 95.88 467 PRO A O 1
ATOM 3490 N N . GLU A 1 468 ? 4.378 6.004 26.637 1.00 96.38 468 GLU A N 1
ATOM 3491 C CA . GLU A 1 468 ? 3.630 4.739 26.633 1.00 96.38 468 GLU A CA 1
ATOM 3492 C C . GLU A 1 468 ? 4.285 3.683 25.727 1.00 96.38 468 GLU A C 1
ATOM 3494 O O . GLU A 1 468 ? 4.397 2.515 26.103 1.00 96.38 468 GLU A O 1
ATOM 3499 N N . VAL A 1 469 ? 4.791 4.099 24.561 1.00 96.56 469 VAL A N 1
ATOM 3500 C CA . VAL A 1 469 ? 5.479 3.207 23.614 1.00 96.56 469 VAL A CA 1
ATOM 3501 C C . VAL A 1 469 ? 6.848 2.792 24.140 1.00 96.56 469 VAL A C 1
ATOM 3503 O O . VAL A 1 469 ? 7.232 1.635 23.990 1.00 96.56 469 VAL A O 1
ATOM 3506 N N . LEU A 1 470 ? 7.598 3.715 24.752 1.00 97.25 470 LEU A N 1
ATOM 3507 C CA . LEU A 1 470 ? 8.903 3.407 25.347 1.00 97.25 470 LEU A CA 1
ATOM 3508 C C . LEU A 1 470 ? 8.768 2.404 26.493 1.00 97.25 470 LEU A C 1
ATOM 3510 O O . LEU A 1 470 ? 9.600 1.505 26.617 1.00 97.25 470 LEU A O 1
ATOM 3514 N N . LEU A 1 471 ? 7.706 2.528 27.290 1.00 97.69 471 LEU A N 1
ATOM 3515 C CA . LEU A 1 471 ? 7.399 1.592 28.362 1.00 97.69 471 LEU A CA 1
ATOM 3516 C C . LEU A 1 471 ? 7.051 0.204 27.808 1.00 97.69 471 LEU A C 1
ATOM 3518 O O . LEU A 1 471 ? 7.621 -0.792 28.254 1.00 97.69 471 LEU A O 1
ATOM 3522 N N . LEU A 1 472 ? 6.178 0.131 26.796 1.00 97.94 472 LEU A N 1
ATOM 3523 C CA . LEU A 1 472 ? 5.854 -1.133 26.131 1.00 97.94 472 LEU A CA 1
ATOM 3524 C C . LEU A 1 472 ? 7.102 -1.771 25.497 1.00 97.94 472 LEU A C 1
ATOM 3526 O O . LEU A 1 472 ? 7.355 -2.955 25.698 1.00 97.94 472 LEU A O 1
ATOM 3530 N N . LEU A 1 473 ? 7.932 -0.982 24.808 1.00 97.94 473 LEU A N 1
ATOM 3531 C CA . LEU A 1 473 ? 9.193 -1.435 24.217 1.00 97.94 473 LEU A CA 1
ATOM 3532 C C . LEU A 1 473 ? 10.160 -1.995 25.270 1.00 97.94 473 LEU A C 1
ATOM 3534 O O . LEU A 1 473 ? 10.761 -3.049 25.055 1.00 97.94 473 LEU A O 1
ATOM 3538 N N . ALA A 1 474 ? 10.294 -1.323 26.416 1.00 98.12 474 ALA A N 1
ATOM 3539 C CA . ALA A 1 474 ? 11.111 -1.809 27.522 1.00 98.12 474 ALA A CA 1
ATOM 3540 C C . ALA A 1 474 ? 10.614 -3.175 28.024 1.00 98.12 474 ALA A C 1
ATOM 3542 O O . ALA A 1 474 ? 11.419 -4.094 28.196 1.00 98.12 474 ALA A O 1
ATOM 3543 N N . HIS A 1 475 ? 9.297 -3.346 28.184 1.00 98.25 475 HIS A N 1
ATOM 3544 C CA . HIS A 1 475 ? 8.701 -4.637 28.532 1.00 98.25 475 HIS A CA 1
ATOM 3545 C C . HIS A 1 475 ? 8.954 -5.709 27.466 1.00 98.25 475 HIS A C 1
ATOM 3547 O O . HIS A 1 475 ? 9.289 -6.838 27.834 1.00 98.25 475 HIS A O 1
ATOM 3553 N N . CYS A 1 476 ? 8.859 -5.386 26.171 1.00 97.94 476 CYS A N 1
ATOM 3554 C CA . CYS A 1 476 ? 9.210 -6.320 25.097 1.00 97.94 476 CYS A CA 1
ATOM 3555 C C . CYS A 1 476 ? 10.665 -6.794 25.235 1.00 97.94 476 CYS A C 1
ATOM 3557 O O . CYS A 1 476 ? 10.925 -7.997 25.276 1.00 97.94 476 CYS A O 1
ATOM 3559 N N . TYR A 1 477 ? 11.617 -5.867 25.386 1.00 98.19 477 TYR A N 1
ATOM 3560 C CA . TYR A 1 477 ? 13.035 -6.210 25.523 1.00 98.19 477 TYR A CA 1
ATOM 3561 C C . TYR A 1 477 ? 13.344 -7.010 26.792 1.00 98.19 477 TYR A C 1
ATOM 3563 O O . TYR A 1 477 ? 14.172 -7.924 26.747 1.00 98.19 477 TYR A O 1
ATOM 3571 N N . MET A 1 478 ? 12.648 -6.746 27.902 1.00 97.88 478 MET A N 1
ATOM 3572 C CA . MET A 1 478 ? 12.761 -7.563 29.113 1.00 97.88 478 MET A CA 1
ATOM 3573 C C . MET A 1 478 ? 12.292 -9.003 28.877 1.00 97.88 478 MET A C 1
ATOM 3575 O O . MET A 1 478 ? 12.993 -9.938 29.270 1.00 97.88 478 MET A O 1
ATOM 3579 N N . LYS A 1 479 ? 11.158 -9.201 28.192 1.00 98.00 479 LYS A N 1
ATOM 3580 C CA . LYS A 1 479 ? 10.637 -10.539 27.859 1.00 98.00 479 LYS A CA 1
ATOM 3581 C C . LYS A 1 479 ? 11.532 -11.299 26.876 1.00 98.00 479 LYS A C 1
ATOM 3583 O O . LYS A 1 479 ? 11.666 -12.512 27.005 1.00 98.00 479 LYS A O 1
ATOM 3588 N N . LEU A 1 480 ? 12.196 -10.591 25.964 1.00 97.56 480 LEU A N 1
ATOM 3589 C CA . LEU A 1 480 ? 13.185 -11.148 25.032 1.00 97.56 480 LEU A CA 1
ATOM 3590 C C . LEU A 1 480 ? 14.559 -11.418 25.678 1.00 97.56 480 LEU A C 1
ATOM 3592 O O . LEU A 1 480 ? 15.441 -11.983 25.037 1.00 97.56 480 LEU A O 1
ATOM 3596 N N . GLY A 1 481 ? 14.784 -10.992 26.927 1.00 97.50 481 GLY A N 1
ATOM 3597 C CA . GLY A 1 481 ? 16.082 -11.114 27.602 1.00 97.50 481 GLY A CA 1
ATOM 3598 C C . GLY A 1 481 ? 17.154 -10.126 27.114 1.00 97.50 481 GLY A C 1
ATOM 3599 O O . GLY A 1 481 ? 18.317 -10.234 27.513 1.00 97.50 481 GLY A O 1
ATOM 3600 N N . ARG A 1 482 ? 16.777 -9.132 26.301 1.00 97.94 482 ARG A N 1
ATOM 3601 C CA . ARG A 1 482 ? 17.642 -8.076 25.745 1.00 97.94 482 ARG A CA 1
ATOM 3602 C C . ARG A 1 482 ? 17.838 -6.949 26.763 1.00 97.94 482 ARG A C 1
ATOM 3604 O O . ARG A 1 482 ? 17.317 -5.843 26.630 1.00 97.94 482 ARG A O 1
ATOM 3611 N N . LYS A 1 483 ? 18.538 -7.272 27.858 1.00 97.69 483 LYS A N 1
ATOM 3612 C CA . LYS A 1 483 ? 18.679 -6.386 29.030 1.00 97.69 483 LYS A CA 1
ATOM 3613 C C . LYS A 1 483 ? 19.267 -5.002 28.703 1.00 97.69 483 LYS A C 1
ATOM 3615 O O . LYS A 1 483 ? 18.701 -4.028 29.192 1.00 97.69 483 LYS A O 1
ATOM 3620 N N . PRO A 1 484 ? 20.352 -4.864 27.913 1.00 97.94 484 PRO A N 1
ATOM 3621 C CA . PRO A 1 484 ? 20.914 -3.548 27.600 1.00 97.94 484 PRO A CA 1
ATOM 3622 C C . PRO A 1 484 ? 19.922 -2.631 26.872 1.00 97.94 484 PRO A C 1
ATOM 3624 O O . PRO A 1 484 ? 19.799 -1.453 27.206 1.00 97.94 484 PRO A O 1
ATOM 3627 N N . GLU A 1 485 ? 19.178 -3.176 25.911 1.00 97.88 485 GLU A N 1
ATOM 3628 C CA . GLU A 1 485 ? 18.172 -2.442 25.146 1.00 97.88 485 GLU A CA 1
ATOM 3629 C C . GLU A 1 485 ? 16.960 -2.073 26.006 1.00 97.88 485 GLU A C 1
ATOM 3631 O O . GLU A 1 485 ? 16.459 -0.953 25.903 1.00 97.88 485 GLU A O 1
ATOM 3636 N N . ALA A 1 486 ? 16.544 -2.962 26.915 1.00 98.12 486 ALA A N 1
ATOM 3637 C CA . ALA A 1 486 ? 15.515 -2.657 27.906 1.00 98.12 486 ALA A CA 1
ATOM 3638 C C . ALA A 1 486 ? 15.926 -1.482 28.807 1.00 98.12 486 ALA A C 1
ATOM 3640 O O . ALA A 1 486 ? 15.151 -0.542 28.973 1.00 98.12 486 ALA A O 1
ATOM 3641 N N . VAL A 1 487 ? 17.160 -1.483 29.331 1.00 98.12 487 VAL A N 1
ATOM 3642 C CA . VAL A 1 487 ? 17.693 -0.364 30.132 1.00 98.12 487 VAL A CA 1
ATOM 3643 C C . VAL A 1 487 ? 17.685 0.932 29.320 1.00 98.12 487 VAL A C 1
ATOM 3645 O O . VAL A 1 487 ? 17.234 1.963 29.818 1.00 98.12 487 VAL A O 1
ATOM 3648 N N . ALA A 1 488 ? 18.134 0.895 28.062 1.00 97.88 488 ALA A N 1
ATOM 3649 C CA . ALA A 1 488 ? 18.129 2.069 27.193 1.00 97.88 488 ALA A CA 1
ATOM 3650 C C . ALA A 1 488 ? 16.707 2.617 26.964 1.00 97.88 488 ALA A C 1
ATOM 3652 O O . ALA A 1 488 ? 16.499 3.828 27.057 1.00 97.88 488 ALA A O 1
ATOM 3653 N N . ALA A 1 489 ? 15.721 1.745 26.726 1.00 97.75 489 ALA A N 1
ATOM 3654 C CA . ALA A 1 489 ? 14.318 2.133 26.582 1.00 97.75 489 ALA A CA 1
ATOM 3655 C C . ALA A 1 489 ? 13.742 2.730 27.882 1.00 97.75 489 ALA A C 1
ATOM 3657 O O . ALA A 1 489 ? 13.123 3.792 27.831 1.00 97.75 489 ALA A O 1
ATOM 3658 N N . CYS A 1 490 ? 14.022 2.131 29.047 1.00 98.31 490 CYS A N 1
ATOM 3659 C CA . CYS A 1 490 ? 13.627 2.660 30.361 1.00 98.31 490 CYS A CA 1
ATOM 3660 C C . CYS A 1 490 ? 14.206 4.056 30.637 1.00 98.31 490 CYS A C 1
ATOM 3662 O O . CYS A 1 490 ? 13.535 4.914 31.212 1.00 98.31 490 CYS A O 1
ATOM 3664 N N . MET A 1 491 ? 15.458 4.293 30.242 1.00 98.12 491 MET A N 1
ATOM 3665 C CA . MET A 1 491 ? 16.115 5.589 30.420 1.00 98.12 491 MET A CA 1
ATOM 3666 C C . MET A 1 491 ? 15.478 6.663 29.535 1.00 98.12 491 MET A C 1
ATOM 3668 O O . MET A 1 491 ? 15.157 7.740 30.031 1.00 98.12 491 MET A O 1
ATOM 3672 N N . ARG A 1 492 ? 15.211 6.340 28.263 1.00 97.75 492 ARG A N 1
ATOM 3673 C CA . ARG A 1 492 ? 14.481 7.224 27.340 1.00 97.75 492 ARG A CA 1
ATOM 3674 C C . ARG A 1 492 ? 13.070 7.523 27.846 1.00 97.75 492 ARG A C 1
ATOM 3676 O O . ARG A 1 492 ? 12.655 8.675 27.825 1.00 97.75 492 ARG A O 1
ATOM 3683 N N . TYR A 1 493 ? 12.361 6.513 28.364 1.00 97.81 493 TYR A N 1
ATOM 3684 C CA . TYR A 1 493 ? 11.052 6.696 29.000 1.00 97.81 493 TYR A CA 1
ATOM 3685 C C . TYR A 1 493 ? 11.129 7.710 30.143 1.00 97.81 493 TYR A C 1
ATOM 3687 O O . TYR A 1 493 ? 10.367 8.670 30.170 1.00 97.81 493 TYR A O 1
ATOM 3695 N N . ALA A 1 494 ? 12.074 7.519 31.068 1.00 97.62 494 ALA A N 1
ATOM 3696 C CA . ALA A 1 494 ? 12.222 8.394 32.223 1.00 97.62 494 ALA A CA 1
ATOM 3697 C C . ALA A 1 494 ? 12.553 9.838 31.819 1.00 97.62 494 ALA A C 1
ATOM 3699 O O . ALA A 1 494 ? 12.106 10.769 32.482 1.00 97.62 494 ALA A O 1
ATOM 3700 N N . ASP A 1 495 ? 13.327 10.031 30.750 1.00 96.75 495 ASP A N 1
ATOM 3701 C CA . ASP A 1 495 ? 13.672 11.354 30.229 1.00 96.75 495 ASP A CA 1
ATOM 3702 C C . ASP A 1 495 ? 12.469 12.036 29.562 1.00 96.75 495 ASP A C 1
ATOM 3704 O O . ASP A 1 495 ? 12.206 13.207 29.848 1.00 96.75 495 ASP A O 1
ATOM 3708 N N . ALA A 1 496 ? 11.717 11.300 28.738 1.00 95.56 496 ALA A N 1
ATOM 3709 C CA . ALA A 1 496 ? 10.515 11.794 28.074 1.00 95.56 496 ALA A CA 1
ATOM 3710 C C . ALA A 1 496 ? 9.392 12.118 29.077 1.00 95.56 496 ALA A C 1
ATOM 3712 O O . ALA A 1 496 ? 8.813 13.203 29.023 1.00 95.56 496 ALA A O 1
ATOM 3713 N N . GLU A 1 497 ? 9.122 11.221 30.031 1.00 97.50 497 GLU A N 1
ATOM 3714 C CA . GLU A 1 497 ? 8.061 11.395 31.029 1.00 97.50 497 GLU A CA 1
ATOM 3715 C C . GLU A 1 497 ? 8.420 12.487 32.043 1.00 97.50 497 GLU A C 1
ATOM 3717 O O . GLU A 1 497 ? 7.562 13.282 32.411 1.00 97.50 497 GLU A O 1
ATOM 3722 N N . ALA A 1 498 ? 9.688 12.609 32.457 1.00 96.62 498 ALA A N 1
ATOM 3723 C CA . ALA A 1 498 ? 10.077 13.614 33.449 1.00 96.62 498 ALA A CA 1
ATOM 3724 C C . ALA A 1 498 ? 9.928 15.062 32.965 1.00 96.62 498 ALA A C 1
ATOM 3726 O O . ALA A 1 498 ? 9.866 15.972 33.793 1.00 96.62 498 ALA A O 1
ATOM 3727 N N . ALA A 1 499 ? 9.873 15.283 31.649 1.00 93.88 499 ALA A N 1
ATOM 3728 C CA . ALA A 1 499 ? 9.562 16.589 31.080 1.00 93.88 499 ALA A CA 1
ATOM 3729 C C . ALA A 1 499 ? 8.085 16.982 31.279 1.00 93.88 499 ALA A C 1
ATOM 3731 O O . ALA A 1 499 ? 7.788 18.173 31.359 1.00 93.88 499 ALA A O 1
ATOM 3732 N N . ALA A 1 500 ? 7.181 16.000 31.366 1.00 94.56 500 ALA A N 1
ATOM 3733 C CA . ALA A 1 500 ? 5.744 16.205 31.538 1.00 94.56 500 ALA A CA 1
ATOM 3734 C C . ALA A 1 500 ? 5.301 16.033 33.002 1.00 94.56 500 ALA A C 1
ATOM 3736 O O . ALA A 1 500 ? 4.643 16.912 33.555 1.00 94.56 500 ALA A O 1
ATOM 3737 N N . ASP A 1 501 ? 5.688 14.921 33.629 1.00 97.31 501 ASP A N 1
ATOM 3738 C CA . ASP A 1 501 ? 5.365 14.558 35.007 1.00 97.31 501 ASP A CA 1
ATOM 3739 C C . ASP A 1 501 ? 6.552 13.813 35.665 1.00 97.31 501 ASP A C 1
ATOM 3741 O O . ASP A 1 501 ? 6.697 12.589 35.546 1.00 97.31 501 ASP A O 1
ATOM 3745 N N . PRO A 1 502 ? 7.438 14.528 36.387 1.00 97.06 502 PRO A N 1
ATOM 3746 C CA . PRO A 1 502 ? 8.601 13.915 37.024 1.00 97.06 502 PRO A CA 1
ATOM 3747 C C . PRO A 1 502 ? 8.232 12.919 38.130 1.00 97.06 502 PRO A C 1
ATOM 3749 O O . PRO A 1 502 ? 9.005 11.990 38.381 1.00 97.06 502 PRO A O 1
ATOM 3752 N N . THR A 1 503 ? 7.072 13.072 38.774 1.00 97.62 503 THR A N 1
ATOM 3753 C CA . THR A 1 503 ? 6.614 12.170 39.839 1.00 97.62 503 THR A CA 1
ATOM 3754 C C . THR A 1 503 ? 6.203 10.828 39.250 1.00 97.62 503 THR A C 1
ATOM 3756 O O . THR A 1 503 ? 6.709 9.792 39.687 1.00 97.62 503 THR A O 1
ATOM 3759 N N . LYS A 1 504 ? 5.390 10.840 38.187 1.00 97.50 504 LYS A N 1
ATOM 3760 C CA . LYS A 1 504 ? 5.005 9.624 37.457 1.00 97.50 504 LYS A CA 1
ATOM 3761 C C . LYS A 1 504 ? 6.217 8.915 36.846 1.00 97.50 504 LYS A C 1
ATOM 3763 O O . LYS A 1 504 ? 6.322 7.684 36.930 1.00 97.50 504 LYS A O 1
ATOM 3768 N N . ALA A 1 505 ? 7.178 9.674 36.311 1.00 97.56 505 ALA A N 1
ATOM 3769 C CA . ALA A 1 505 ? 8.447 9.129 35.828 1.00 97.56 505 ALA A CA 1
ATOM 3770 C C . ALA A 1 505 ? 9.223 8.405 36.945 1.00 97.56 505 ALA A C 1
ATOM 3772 O O . ALA A 1 505 ? 9.717 7.293 36.741 1.00 97.56 505 ALA A O 1
ATOM 3773 N N . LEU A 1 506 ? 9.312 9.008 38.140 1.00 98.12 506 LEU A N 1
ATOM 3774 C CA . LEU A 1 506 ? 9.994 8.423 39.297 1.00 98.12 506 LEU A CA 1
ATOM 3775 C C . LEU A 1 506 ? 9.311 7.138 39.788 1.00 98.12 506 LEU A C 1
ATOM 3777 O O . LEU A 1 506 ? 10.011 6.167 40.093 1.00 98.12 506 LEU A O 1
ATOM 3781 N N . GLU A 1 507 ? 7.983 7.133 39.899 1.00 98.06 507 GLU A N 1
ATOM 3782 C CA . GLU A 1 507 ? 7.204 5.968 40.339 1.00 98.06 507 GLU A CA 1
ATOM 3783 C C . GLU A 1 507 ? 7.394 4.795 39.377 1.00 98.06 507 GLU A C 1
ATOM 3785 O O . GLU A 1 507 ? 7.875 3.736 39.784 1.00 98.06 507 GLU A O 1
ATOM 3790 N N . THR A 1 508 ? 7.163 5.028 38.084 1.00 97.88 508 THR A N 1
ATOM 3791 C CA . THR A 1 508 ? 7.299 3.985 37.058 1.00 97.88 508 THR A CA 1
ATOM 3792 C C . THR A 1 508 ? 8.733 3.451 36.991 1.00 97.88 508 THR A C 1
ATOM 3794 O O . THR A 1 508 ? 8.953 2.242 36.972 1.00 97.88 508 THR A O 1
ATOM 3797 N N . LEU A 1 509 ? 9.745 4.332 37.025 1.00 97.75 509 LEU A N 1
ATOM 3798 C CA . LEU A 1 509 ? 11.148 3.905 37.024 1.00 97.75 509 LEU A CA 1
ATOM 3799 C C . LEU A 1 509 ? 11.511 3.128 38.299 1.00 97.75 509 LEU A C 1
ATOM 3801 O O . LEU A 1 509 ? 12.366 2.245 38.260 1.00 97.75 509 LEU A O 1
ATOM 3805 N N . THR A 1 510 ? 10.874 3.430 39.434 1.00 98.19 510 THR A N 1
ATOM 3806 C CA . THR A 1 510 ? 11.064 2.669 40.677 1.00 98.19 510 THR A CA 1
ATOM 3807 C C . 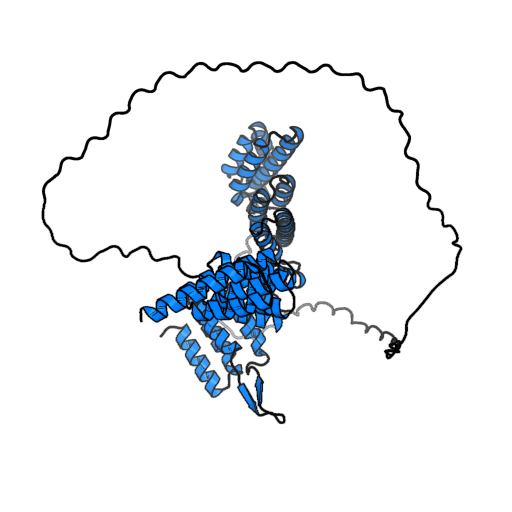THR A 1 510 ? 10.576 1.232 40.529 1.00 98.19 510 THR A C 1
ATOM 3809 O O . THR A 1 510 ? 11.251 0.330 41.026 1.00 98.19 510 THR A O 1
ATOM 3812 N N . ASP A 1 511 ? 9.456 1.009 39.847 1.00 98.06 511 ASP A N 1
ATOM 3813 C CA . ASP A 1 511 ? 8.942 -0.336 39.591 1.00 98.06 511 ASP A CA 1
ATOM 3814 C C . ASP A 1 511 ? 9.796 -1.080 38.560 1.00 98.06 511 ASP A C 1
ATOM 3816 O O . ASP A 1 511 ? 10.227 -2.201 38.829 1.00 98.06 511 ASP A O 1
ATOM 3820 N N . LEU A 1 512 ? 10.196 -0.412 37.474 1.00 97.62 512 LEU A N 1
ATOM 3821 C CA . LEU A 1 512 ? 11.100 -0.988 36.472 1.00 97.62 512 LEU A CA 1
ATOM 3822 C C . LEU A 1 512 ? 12.459 -1.404 37.064 1.00 97.62 512 LEU A C 1
ATOM 3824 O O . LEU A 1 512 ? 12.999 -2.438 36.687 1.00 97.62 512 LEU A O 1
ATOM 3828 N N . VAL A 1 513 ? 13.012 -0.655 38.028 1.00 98.12 513 VAL A N 1
ATOM 3829 C CA . VAL A 1 513 ? 14.263 -1.025 38.727 1.00 98.12 513 VAL A CA 1
ATOM 3830 C C . VAL A 1 513 ? 14.107 -2.294 39.575 1.00 98.12 513 VAL A C 1
ATOM 3832 O O . VAL A 1 513 ? 15.090 -3.009 39.775 1.00 98.12 513 VAL A O 1
ATOM 3835 N N . LYS A 1 514 ? 12.907 -2.590 40.094 1.00 97.88 514 LYS A N 1
ATOM 3836 C CA . LYS A 1 514 ? 12.668 -3.837 40.844 1.00 97.88 514 LYS A CA 1
ATOM 3837 C C . LYS A 1 514 ? 12.720 -5.048 39.916 1.00 97.88 514 LYS A C 1
ATOM 3839 O O . LYS A 1 514 ? 13.238 -6.086 40.317 1.00 97.88 514 LYS A O 1
ATOM 3844 N N . GLU A 1 515 ? 12.199 -4.906 38.700 1.00 97.69 515 GLU A N 1
ATOM 3845 C CA . GLU A 1 515 ? 12.198 -5.967 37.688 1.00 97.69 515 GLU A CA 1
ATOM 3846 C C . GLU A 1 515 ? 13.562 -6.113 36.999 1.00 97.69 515 GLU A C 1
ATOM 3848 O O . GLU A 1 515 ? 14.039 -7.230 36.784 1.00 97.69 515 GLU A O 1
ATOM 3853 N N . LEU A 1 516 ? 14.221 -4.989 36.704 1.00 97.44 516 LEU A N 1
ATOM 3854 C CA . LEU A 1 516 ? 15.505 -4.912 36.015 1.00 97.44 516 LEU A CA 1
ATOM 3855 C C . LEU A 1 516 ? 16.491 -4.031 36.808 1.00 97.44 516 LEU A C 1
ATOM 3857 O O . LEU A 1 516 ? 16.664 -2.847 36.503 1.00 97.44 516 LEU A O 1
ATOM 3861 N N . PRO A 1 517 ? 17.153 -4.586 37.841 1.00 97.50 517 PRO A N 1
ATOM 3862 C CA . PRO A 1 517 ? 18.096 -3.828 38.650 1.00 97.50 517 PRO A CA 1
ATOM 3863 C C . PRO A 1 517 ? 19.369 -3.527 37.852 1.00 97.50 517 PRO A C 1
ATOM 3865 O O . PRO A 1 517 ? 20.235 -4.386 37.691 1.00 97.50 517 PRO A O 1
ATOM 3868 N N . ASP A 1 518 ? 19.487 -2.284 37.387 1.00 98.19 518 ASP A N 1
ATOM 3869 C CA . ASP A 1 518 ? 20.658 -1.766 36.680 1.00 98.19 518 ASP A CA 1
ATOM 3870 C C . ASP A 1 518 ? 21.203 -0.487 37.358 1.00 98.19 518 ASP A C 1
ATOM 3872 O O . ASP A 1 518 ? 20.418 0.396 37.738 1.00 98.19 518 ASP A O 1
ATOM 3876 N N . PRO A 1 519 ? 22.535 -0.338 37.521 1.00 98.19 519 PRO A N 1
ATOM 3877 C CA . PRO A 1 519 ? 23.130 0.842 38.150 1.00 98.19 519 PRO A CA 1
ATOM 3878 C C . PRO A 1 519 ? 22.746 2.177 37.495 1.00 98.19 519 PRO A C 1
ATOM 3880 O O . PRO A 1 519 ? 22.573 3.172 38.208 1.00 98.19 519 PRO A O 1
ATOM 3883 N N . ALA A 1 520 ? 22.587 2.225 36.168 1.00 97.88 520 ALA A N 1
ATOM 3884 C CA . ALA A 1 520 ? 22.227 3.449 35.457 1.00 97.88 520 ALA A CA 1
ATOM 3885 C C . ALA A 1 520 ? 20.792 3.884 35.787 1.00 97.88 520 ALA A C 1
ATOM 3887 O O . ALA A 1 520 ? 20.555 5.062 36.075 1.00 97.88 520 ALA A O 1
ATOM 3888 N N . MET A 1 521 ? 19.855 2.932 35.845 1.00 98.12 521 MET A N 1
ATOM 3889 C CA . MET A 1 521 ? 18.463 3.201 36.221 1.00 98.12 521 MET A CA 1
ATOM 3890 C C . MET A 1 521 ? 18.347 3.645 37.686 1.00 98.12 521 MET A C 1
ATOM 3892 O O . MET A 1 521 ? 17.657 4.623 37.983 1.00 98.12 521 MET A O 1
ATOM 3896 N N . ILE A 1 522 ? 19.080 3.002 38.605 1.00 98.31 522 ILE A N 1
ATOM 3897 C CA . ILE A 1 522 ? 19.125 3.392 40.029 1.00 98.31 522 ILE A CA 1
ATOM 3898 C C . ILE A 1 522 ? 19.651 4.827 40.186 1.00 98.31 522 ILE A C 1
ATOM 3900 O O . ILE A 1 522 ? 19.097 5.627 40.954 1.00 98.31 522 ILE A O 1
ATOM 3904 N N . LEU A 1 523 ? 20.705 5.175 39.442 1.00 97.88 523 LEU A N 1
ATOM 3905 C CA . LEU A 1 523 ? 21.266 6.522 39.447 1.00 97.88 523 LEU A CA 1
ATOM 3906 C C . LEU A 1 523 ? 20.269 7.545 38.888 1.00 97.88 523 LEU A C 1
ATOM 3908 O O . LEU A 1 523 ? 20.088 8.608 39.488 1.00 97.88 523 LEU A O 1
ATOM 3912 N N . ARG A 1 524 ? 19.587 7.236 37.777 1.00 97.81 524 ARG A N 1
ATOM 3913 C CA . ARG A 1 524 ? 18.582 8.129 37.177 1.00 97.81 524 ARG A CA 1
ATOM 3914 C C . ARG A 1 524 ? 17.398 8.363 38.107 1.00 97.81 524 ARG A C 1
ATOM 3916 O O . ARG A 1 524 ? 17.037 9.518 38.327 1.00 97.81 524 ARG A O 1
ATOM 3923 N N . ARG A 1 525 ? 16.875 7.304 38.729 1.00 98.19 525 ARG A N 1
ATOM 3924 C CA . ARG A 1 525 ? 15.832 7.370 39.764 1.00 98.19 525 ARG A CA 1
ATOM 3925 C C . ARG A 1 525 ? 16.236 8.298 40.914 1.00 98.19 525 ARG A C 1
ATOM 3927 O O . ARG A 1 525 ? 15.466 9.165 41.317 1.00 98.19 525 ARG A O 1
ATOM 3934 N N . SER A 1 526 ? 17.468 8.166 41.409 1.00 98.19 526 SER A N 1
ATOM 3935 C CA . SER A 1 526 ? 17.993 9.013 42.493 1.00 98.19 526 SER A CA 1
ATOM 3936 C C . SER A 1 526 ? 18.103 10.489 42.088 1.00 98.19 526 SER A C 1
ATOM 3938 O O . SER A 1 526 ? 17.829 11.384 42.894 1.00 98.19 526 SER A O 1
ATOM 3940 N N . ARG A 1 527 ? 18.462 10.759 40.823 1.00 98.00 527 ARG A N 1
ATOM 3941 C CA . ARG A 1 527 ? 18.474 12.117 40.259 1.00 98.00 527 ARG A CA 1
ATOM 3942 C C . ARG A 1 527 ? 17.063 12.705 40.191 1.00 98.00 527 ARG A C 1
ATOM 3944 O O . ARG A 1 527 ? 16.880 13.807 40.693 1.00 98.00 527 ARG A O 1
ATOM 3951 N N . LEU A 1 528 ? 16.080 11.963 39.669 1.00 97.38 528 LEU A N 1
ATOM 3952 C CA . LEU A 1 528 ? 14.680 12.412 39.608 1.00 97.38 528 LEU A CA 1
ATOM 3953 C C . LEU A 1 528 ? 14.127 12.756 40.996 1.00 97.38 528 LEU A C 1
ATOM 3955 O O . LEU A 1 528 ? 13.583 13.840 41.187 1.00 97.38 528 LEU A O 1
ATOM 3959 N N . LEU A 1 529 ? 14.367 11.897 41.992 1.00 97.75 529 LEU A N 1
ATOM 3960 C CA . LEU A 1 529 ? 13.971 12.156 43.380 1.00 97.75 529 LEU A CA 1
ATOM 3961 C C . LEU A 1 529 ? 14.579 13.457 43.932 1.00 97.75 529 LEU A C 1
ATOM 3963 O O . LEU A 1 529 ? 13.934 14.179 44.690 1.00 97.75 529 LEU A O 1
ATOM 3967 N N . THR A 1 530 ? 15.825 13.763 43.564 1.00 97.69 530 THR A N 1
ATOM 3968 C CA . THR A 1 530 ? 16.489 15.005 43.983 1.00 97.69 530 THR A CA 1
ATOM 3969 C C . THR A 1 530 ? 15.870 16.222 43.297 1.00 97.69 530 THR A C 1
ATOM 3971 O O . THR A 1 530 ? 15.627 17.223 43.966 1.00 97.69 530 THR A O 1
ATOM 3974 N N . THR A 1 531 ? 15.580 16.130 41.996 1.00 96.38 531 THR A N 1
ATOM 3975 C CA . THR A 1 531 ? 14.933 17.200 41.224 1.00 96.38 531 THR A CA 1
ATOM 3976 C C . THR A 1 531 ? 13.550 17.537 41.779 1.00 96.38 531 THR A C 1
ATOM 3978 O O . THR A 1 531 ? 13.279 18.707 42.030 1.00 96.38 531 THR A O 1
ATOM 3981 N N . ILE A 1 532 ? 12.714 16.535 42.065 1.00 96.69 532 ILE A N 1
ATOM 3982 C CA . ILE A 1 532 ? 11.368 16.742 42.631 1.00 96.69 532 ILE A CA 1
ATOM 3983 C C . ILE A 1 532 ? 11.453 17.474 43.977 1.00 96.69 532 ILE A C 1
ATOM 3985 O O . ILE A 1 532 ? 10.824 18.512 44.159 1.00 96.69 532 ILE A O 1
ATOM 3989 N N . ARG A 1 533 ? 12.331 17.020 44.882 1.00 96.88 533 ARG A N 1
ATOM 3990 C CA . ARG A 1 533 ? 12.542 17.666 46.192 1.00 96.88 533 ARG A CA 1
ATOM 3991 C C . ARG A 1 533 ? 13.046 19.104 46.098 1.00 96.88 533 ARG A C 1
ATOM 3993 O O . ARG A 1 533 ? 12.837 19.883 47.023 1.00 96.88 533 ARG A O 1
ATOM 4000 N N . GLN A 1 534 ? 13.795 19.446 45.051 1.00 95.94 534 GLN A N 1
ATOM 4001 C CA . GLN A 1 534 ? 14.249 20.821 44.840 1.00 95.94 534 GLN A CA 1
ATOM 4002 C C . GLN A 1 534 ? 13.092 21.717 44.407 1.00 95.94 534 GLN A C 1
ATOM 4004 O O . GLN A 1 534 ? 12.976 22.820 44.932 1.00 95.94 534 GLN A O 1
ATOM 4009 N N . VAL A 1 535 ? 12.225 21.233 43.514 1.00 93.81 535 VAL A N 1
ATOM 4010 C CA . VAL A 1 535 ? 11.020 21.960 43.089 1.00 93.81 535 VAL A CA 1
ATOM 4011 C C . VAL A 1 535 ? 10.082 22.187 44.280 1.00 93.81 535 VAL A C 1
ATOM 4013 O O . VAL A 1 535 ? 9.671 23.318 44.512 1.00 93.81 535 VAL A O 1
ATOM 4016 N N . GLU A 1 536 ? 9.850 21.165 45.110 1.00 93.94 536 GLU A N 1
ATOM 4017 C CA . GLU A 1 536 ? 9.016 21.256 46.324 1.00 93.94 536 GLU A CA 1
ATOM 4018 C C . GLU A 1 536 ? 9.537 22.231 47.390 1.00 93.94 536 GLU A C 1
ATOM 4020 O O . GLU A 1 536 ? 8.775 22.649 48.250 1.00 93.94 536 GLU A O 1
ATOM 4025 N N . ARG A 1 537 ? 10.833 22.572 47.389 1.00 96.25 537 ARG A N 1
ATOM 4026 C CA . ARG A 1 537 ? 11.401 23.553 48.335 1.00 96.25 537 ARG A CA 1
ATOM 4027 C C . ARG A 1 537 ? 11.257 24.998 47.873 1.00 96.25 537 ARG A C 1
ATOM 4029 O O . ARG A 1 537 ? 11.477 25.902 48.674 1.00 96.25 537 ARG A O 1
ATOM 4036 N N . VAL A 1 538 ? 11.044 25.205 46.576 1.00 93.31 538 VAL A N 1
ATOM 4037 C CA . VAL A 1 538 ? 10.960 26.536 45.960 1.00 93.31 538 VAL A CA 1
ATOM 4038 C C . V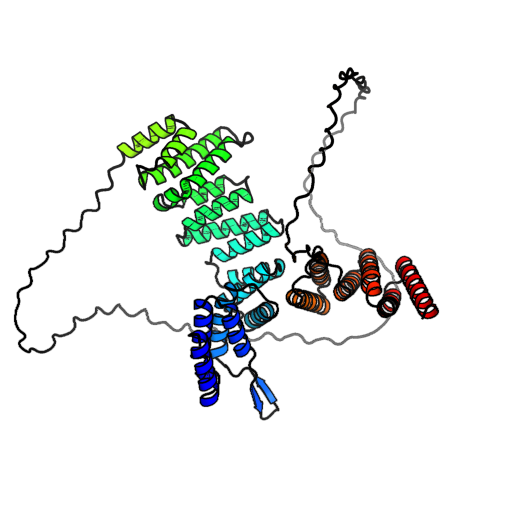AL A 1 538 ? 9.512 27.025 45.905 1.00 93.31 538 VAL A C 1
ATOM 4040 O O . VAL A 1 538 ? 9.288 28.235 45.909 1.00 93.31 538 VAL A O 1
ATOM 4043 N N . VAL A 1 539 ? 8.558 26.094 45.864 1.00 83.75 539 VAL A N 1
ATOM 4044 C CA . VAL A 1 539 ? 7.119 26.339 46.038 1.00 83.75 539 VAL A CA 1
ATOM 4045 C C . VAL A 1 539 ? 6.803 26.472 47.522 1.00 83.75 539 VAL A C 1
ATOM 4047 O O . VAL A 1 539 ? 6.016 27.384 47.862 1.00 83.75 539 VAL A O 1
#

Sequence (539 aa):
MTNANRKRQLAVETAAKEGLRASVPLYIAAAEAFAQEDRPAQGLELLGELLHAKEKRRGLFGRVEKNPLGPERLRVATKYAELAHMTSPTEDSLETLNDLAGEFADVAVIRRANADGLRNAGYAADAIEEYRTCWKLEPEEGDIPVRLSELFAALGRSDEAADHLRQGIELHAKAGQFEQVADRAMRFIDLNPAELDAVFDSMELIPGEVLKKHVPALDHLGVLVRRDPTREADWRTRMEQRLVELYTRVLVADARNGAARRGINVLGPQYLTEVESRLRLAPKPAAAATAPAAATTPATTATPEAATPPATPAAEVPPPPPAFVPRPPAAEEQPVAAPEPSAPAAQTAAKPVEKSPEPVIASETPAAAAVAPEPVRAQEPAATPAPTVVPPAPPSAPTPAPTPPTPVPAAANAAAANAPEPPSGPKTPSSALYAFALRKAQEQYDAGNYEDAAQSCDRILKRGEIPEVLLLLAHCYMKLGRKPEAVAACMRYADAEAAADPTKALETLTDLVKELPDPAMILRRSRLLTTIRQVERVV

Secondary structure (DSSP, 8-state):
--HHHHHHHHHHHHHHHH-HHHHHHHHHHHHHHHHHTT-HHHHHHHHHHHHH--EEEEETTEEEEE-TTTTHHHHHHHHHHHHHTTSPPPHHHHHHHHHHHHHTTT-HHHHHHHHHHHHHHT-HHHHHHHHHHHHHH-TT-THHHHHHHHHHHHTT-HHHHHHHHHHHHHHHHHTT-HHHHHHHHHHHHHH-GGGHHHHHHHHTTS-HHHHTT-HHHHHHHHHHHHH-TTS-HHHHHHHHHHHHHHHHHHHHH-TT-HHHHHHHHHH-HHHHHHHHHHHHHSPPP-----------PPPP--------PPPPPPP-PPPPPPP-PPPPPPP-PPPPPPPPPPPPPP-------------------PPPPPPPPPP-PPPPPPPPPPP--PPPPPPPPPPPPPPPPPPPPP--------PPPP-PPP----HHHHHHHHHHHHHHHHTT-HHHHHHHHHHHHTT---HHHHHHHHHHHHHTT-HHHHHHHHHHHHHHHHTT-HHHHHHHHHHHHHHS--HHHHHHHHHHHHHHHHHHHH-

Radius of gyration: 38.29 Å; chains: 1; bounding box: 117×111×99 Å

pLDDT: mean 83.05, std 21.62, range [31.14, 98.62]

Foldseek 3Di:
DAPLVVLVVVLVVCCVVPNNQRSLVSLLVSLVSCVVVVNNVVSLVSLLCLLPDWDQDQDPVGTDTDRPNVPCNVVSLLSSLVSLLSDQAFLSSLVSLVVVCVVCVLDLSSLQSNLSNCVSLPVLVVSLVSLVSSCVNPVLQLVSLQVNLVSCVVVVNLVSSLVSLLSSLVSCLVVVVLLVLLVSLLVSCVSPVVVLVSSLVSLVSHALLNCLVVLVSLLVSLCSLVVDPPDDPVSSVVSLVSSLVSLLRVCVNPVPSPSSLVSNVVSHPVSSVVSVVVVVPPDPPPPPPPPPPPDPDDDDDDDDDDDDDDDDDDDDDDDDDPDPDDDPDDDDDDDDDDDDDDDDDDDDDDDDDDDDDDDDDDDDDDDDDDDDDDDDDDDDDDDDDDDDDDDDDDDDDDDDDDDDDDDDDDDDDDDDDDDDDDDDPQPQDPVRSLVSLLVVLVVCVVVVVLVVSLVSLVVSCVRHQDLSSLQSNLVSCVSVVVLVVSVVSLVSNLVVVCVPPLVVSLVSLVVVCVSRVDPVSVVSSVVSVVVVVVVVVVD